Protein AF-A0A1A8H1F1-F1 (afdb_monomer_lite)

pLDDT: mean 85.17, std 14.72, range [27.94, 98.56]

Foldseek 3Di:
DLVVVLVCLLVDDPVRVVVVVVVLVVCCVPDDPVVLLSSLVSLLSNLQSHQDPVSVLVSLVVLVVQLQPQPDALVSVVSSLVSSLSNLLPPVRDDPVSLLVLLVVLLVLLVVLLPPDDLGQRCNLVSLVSNQSSVVSVLVVCVPPPPPVSLVCCVPVSVVLVSLLSSLLSQLVLQLVQCPPVARDQQRDSNVHDGNVSSLCSSLVSNLSSLVSSVAADDLVSLVSLCCSQPVDPRHDPSSNLSNLQSCLVCVVSHDLVSLVCCLVVPLLPDQLQPQDPSSLSSNVSSQQVNCVVVVQWDDDPPDIAGPHLPRPCLVVLVCNLQNYPDPVSNVVSVVVLCCHQQPRYDPVCVVVNLVSLVVSVVVVLVSVVVSCVVVDDDPSSVVVLVVSLVVCCVPPVVNSVPSDRPDPPDDD

Radius of gyration: 29.53 Å; chains: 1; bounding box: 73×40×100 Å

InterPro domains:
  IPR056850 UBP34/UBP24/USP9X/USP9Y-like, ARM repeat region [PF25010] (1-292)

Structure (mmCIF, N/CA/C/O backbone):
data_AF-A0A1A8H1F1-F1
#
_entry.id   AF-A0A1A8H1F1-F1
#
loop_
_atom_site.group_PDB
_atom_site.id
_atom_site.type_symbol
_atom_site.label_atom_id
_atom_site.label_alt_id
_atom_site.label_comp_id
_atom_site.label_asym_id
_atom_site.label_entity_id
_atom_site.label_seq_id
_atom_site.pdbx_PDB_ins_code
_atom_site.Cartn_x
_atom_site.Cartn_y
_atom_site.Cartn_z
_atom_site.occupancy
_atom_site.B_iso_or_equiv
_atom_site.auth_seq_id
_atom_site.auth_comp_id
_atom_site.auth_asym_id
_atom_site.auth_atom_id
_atom_site.pdbx_PDB_model_num
ATOM 1 N N . ILE A 1 1 ? -16.814 17.451 34.913 1.00 81.38 1 ILE A N 1
ATOM 2 C CA . ILE A 1 1 ? -17.827 16.407 35.213 1.00 81.38 1 ILE A CA 1
ATOM 3 C C . ILE A 1 1 ? -17.400 15.046 34.662 1.00 81.38 1 ILE A C 1
ATOM 5 O O . ILE A 1 1 ? -17.076 14.207 35.483 1.00 81.38 1 ILE A O 1
ATOM 9 N N . HIS A 1 2 ? -17.286 14.825 33.342 1.00 82.81 2 HIS A N 1
ATOM 10 C CA . HIS A 1 2 ? -16.907 13.504 32.787 1.00 82.81 2 HIS A CA 1
ATOM 11 C C . HIS A 1 2 ? -15.622 12.904 33.392 1.00 82.81 2 HIS A C 1
ATOM 13 O O . HIS A 1 2 ? -15.633 11.759 33.815 1.00 82.81 2 HIS A O 1
ATOM 19 N N . THR A 1 3 ? -14.556 13.691 33.565 1.00 80.94 3 THR A N 1
ATOM 20 C CA . THR A 1 3 ? -13.332 13.259 34.275 1.00 80.94 3 THR A CA 1
ATOM 21 C C . THR A 1 3 ? -13.592 12.741 35.693 1.00 80.94 3 THR A C 1
ATOM 23 O O . THR A 1 3 ? -13.008 11.746 36.103 1.00 80.94 3 THR A O 1
ATOM 26 N N . ILE A 1 4 ? -14.476 13.409 36.437 1.00 85.50 4 ILE A N 1
ATOM 27 C CA . ILE A 1 4 ? -14.821 13.035 37.815 1.00 85.50 4 ILE A CA 1
ATOM 28 C C . ILE A 1 4 ? -15.644 11.743 37.805 1.00 85.50 4 ILE A C 1
ATOM 30 O O . ILE A 1 4 ? -15.393 10.855 38.610 1.00 85.50 4 ILE A O 1
ATOM 34 N N . VAL A 1 5 ? -16.583 11.618 36.860 1.00 86.12 5 VAL A N 1
ATOM 35 C CA . VAL A 1 5 ? -17.398 10.406 36.685 1.00 86.12 5 VAL A CA 1
ATOM 36 C C . VAL A 1 5 ? -16.523 9.207 36.318 1.00 86.12 5 VAL A C 1
ATOM 38 O O . VAL A 1 5 ? -16.706 8.149 36.905 1.00 86.12 5 VAL A O 1
ATOM 41 N N . ALA A 1 6 ? -15.548 9.368 35.418 1.00 83.56 6 ALA A N 1
ATOM 42 C CA . ALA A 1 6 ? -14.615 8.299 35.057 1.00 83.56 6 ALA A CA 1
ATOM 43 C C . ALA A 1 6 ? -13.818 7.803 36.273 1.00 83.56 6 ALA A C 1
ATOM 45 O O . ALA A 1 6 ? -13.813 6.609 36.560 1.00 83.56 6 ALA A O 1
ATOM 46 N N . ALA A 1 7 ? -13.242 8.735 37.042 1.00 83.62 7 ALA A N 1
ATOM 47 C CA . ALA A 1 7 ? -12.481 8.406 38.244 1.00 83.62 7 ALA A CA 1
ATOM 48 C C . ALA A 1 7 ? -13.352 7.733 39.323 1.00 83.62 7 ALA A C 1
ATOM 50 O O . ALA A 1 7 ? -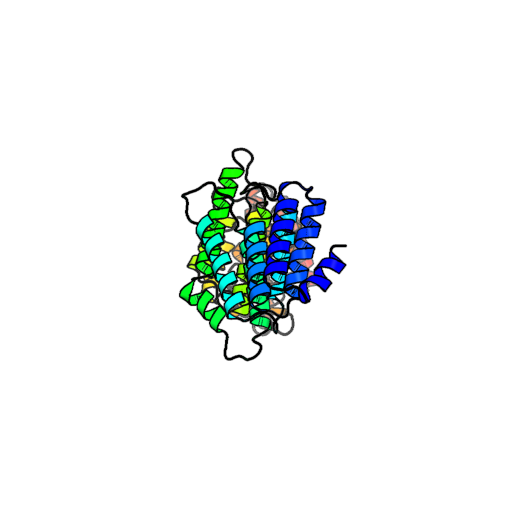12.901 6.820 40.016 1.00 83.62 7 ALA A O 1
ATOM 51 N N . ALA A 1 8 ? -14.613 8.157 39.458 1.00 85.25 8 ALA A N 1
ATOM 52 C CA . ALA A 1 8 ? -15.571 7.548 40.377 1.00 85.25 8 ALA A CA 1
ATOM 53 C C . ALA A 1 8 ? -16.020 6.150 39.919 1.00 85.25 8 ALA A C 1
ATOM 55 O O . ALA A 1 8 ? -16.187 5.265 40.758 1.00 85.25 8 ALA A O 1
ATOM 56 N N . ALA A 1 9 ? -16.160 5.926 38.607 1.00 85.44 9 ALA A N 1
ATOM 57 C CA . ALA A 1 9 ? -16.627 4.663 38.035 1.00 85.44 9 ALA A CA 1
ATOM 58 C C . ALA A 1 9 ? -15.732 3.469 38.402 1.00 85.44 9 ALA A C 1
ATOM 60 O O . ALA A 1 9 ? -16.225 2.351 38.523 1.00 85.44 9 ALA A O 1
ATOM 61 N N . VAL A 1 10 ? -14.444 3.700 38.683 1.00 80.88 10 VAL A N 1
ATOM 62 C CA . VAL A 1 10 ? -13.505 2.674 39.179 1.00 80.88 10 VAL A CA 1
ATOM 63 C C . VAL A 1 10 ? -13.943 2.079 40.528 1.00 80.88 10 VAL A C 1
ATOM 65 O O . VAL A 1 10 ? -13.542 0.972 40.883 1.00 80.88 10 VAL A O 1
ATOM 68 N N . LYS A 1 11 ? -14.754 2.809 41.302 1.00 83.94 11 LYS A N 1
ATOM 69 C CA . LYS A 1 11 ? -15.274 2.395 42.615 1.00 83.94 11 LYS A CA 1
ATOM 70 C C . LYS A 1 11 ? -16.723 1.911 42.570 1.00 83.94 11 LYS A C 1
ATOM 72 O O . LYS A 1 11 ? -17.248 1.530 43.613 1.00 83.94 11 LYS A O 1
ATOM 77 N N . PHE A 1 12 ? -17.374 1.953 41.411 1.00 85.06 12 PHE A N 1
ATOM 78 C CA . PHE A 1 12 ? -18.776 1.566 41.289 1.00 85.06 12 PHE A CA 1
ATOM 79 C C . PHE A 1 12 ? -18.949 0.052 41.402 1.00 85.06 12 PHE A C 1
ATOM 81 O O . PHE A 1 12 ? -18.107 -0.725 40.949 1.00 85.06 12 PHE A O 1
ATOM 88 N N . SER A 1 13 ? -20.073 -0.368 41.987 1.00 84.62 13 SER A N 1
ATOM 89 C CA . SER A 1 13 ? -20.518 -1.755 41.876 1.00 84.62 13 SER A CA 1
ATOM 90 C C . SER A 1 13 ? -20.879 -2.083 40.424 1.00 84.62 13 SER A C 1
ATOM 92 O O . SER A 1 13 ? -21.104 -1.195 39.596 1.00 84.62 13 SER A O 1
ATOM 94 N N . PHE A 1 14 ? -20.977 -3.372 40.106 1.00 80.38 14 PHE A N 1
ATOM 95 C CA . PHE A 1 14 ? -21.386 -3.824 38.777 1.00 80.38 14 PHE A CA 1
ATOM 96 C C . PHE A 1 14 ? -22.742 -3.241 38.340 1.00 80.38 14 PHE A C 1
ATOM 98 O O . PHE A 1 14 ? -22.886 -2.813 37.193 1.00 80.38 14 PHE A O 1
ATOM 105 N N . ASP A 1 15 ? -23.711 -3.161 39.256 1.00 84.94 15 ASP A N 1
ATOM 106 C CA . ASP A 1 15 ? -25.041 -2.609 38.976 1.00 84.94 15 ASP A CA 1
ATOM 107 C C . ASP A 1 15 ? -24.986 -1.101 38.720 1.00 84.94 15 ASP A C 1
ATOM 109 O O . ASP A 1 15 ? -25.605 -0.605 37.780 1.00 84.94 15 ASP A O 1
ATOM 113 N N . GLN A 1 16 ? -24.188 -0.367 39.501 1.00 88.31 16 GLN A N 1
ATOM 114 C CA . GLN A 1 16 ? -23.989 1.073 39.317 1.00 88.31 16 GLN A CA 1
ATOM 115 C C . GLN A 1 16 ? -23.314 1.386 37.980 1.00 88.31 16 GLN A C 1
ATOM 117 O O . GLN A 1 16 ? -23.708 2.323 37.288 1.00 88.31 16 GLN A O 1
ATOM 122 N N . LEU A 1 17 ? -22.316 0.589 37.600 1.00 84.88 17 LEU A N 1
ATOM 123 C CA . LEU A 1 17 ? -21.615 0.720 36.329 1.00 84.88 17 LEU A CA 1
ATOM 124 C C . LEU A 1 17 ? -22.536 0.382 35.147 1.00 84.88 17 LEU A C 1
ATOM 126 O O . LEU A 1 17 ? -22.569 1.106 34.156 1.00 84.88 17 LEU A O 1
ATOM 130 N N . THR A 1 18 ? -23.341 -0.673 35.274 1.00 83.56 18 THR A N 1
ATOM 131 C CA . THR A 1 18 ? -24.350 -1.038 34.269 1.00 83.56 18 THR A CA 1
ATOM 132 C C . THR A 1 18 ? -25.390 0.072 34.113 1.00 83.56 18 THR A C 1
ATOM 134 O O . THR A 1 18 ? -25.684 0.492 32.995 1.00 83.56 18 THR A O 1
ATOM 137 N N . HIS A 1 19 ? -25.884 0.626 35.222 1.00 88.44 19 HIS A N 1
ATOM 138 C CA . HIS A 1 19 ? -26.802 1.761 35.200 1.00 88.44 19 HIS A CA 1
ATOM 139 C C . HIS A 1 19 ? -26.162 3.016 34.577 1.00 88.44 19 HIS A C 1
ATOM 141 O O . HIS A 1 19 ? -26.815 3.716 33.805 1.00 88.44 19 HIS A O 1
ATOM 147 N N . LEU A 1 20 ? -24.877 3.284 34.841 1.00 88.81 20 LEU A N 1
ATOM 148 C CA . LEU A 1 20 ? -24.142 4.376 34.196 1.00 88.81 20 LEU A CA 1
ATOM 149 C C . LEU A 1 20 ? -24.108 4.212 32.669 1.00 88.81 20 LEU A C 1
ATOM 151 O O . LEU A 1 20 ? -24.357 5.188 31.964 1.00 88.81 20 LEU A O 1
ATOM 155 N N . PHE A 1 21 ? -23.856 3.007 32.149 1.00 85.81 21 PHE A N 1
ATOM 156 C CA . PHE A 1 21 ? -23.891 2.768 30.701 1.00 85.81 21 PHE A CA 1
ATOM 157 C C . PHE A 1 21 ? -25.281 2.984 30.102 1.00 85.81 21 PHE A C 1
ATOM 159 O O . PHE A 1 21 ? -25.381 3.602 29.046 1.00 85.81 21 PHE A O 1
ATOM 166 N N . VAL A 1 22 ? -26.352 2.589 30.799 1.00 87.25 22 VAL A N 1
ATOM 167 C CA . VAL A 1 22 ? -27.731 2.889 30.371 1.00 87.25 22 VAL A CA 1
ATOM 168 C C . VAL A 1 22 ? -27.970 4.401 30.288 1.00 87.25 22 VAL A C 1
ATOM 170 O O . VAL A 1 22 ? -28.591 4.882 29.341 1.00 87.25 22 VAL A O 1
ATOM 173 N N . LEU A 1 23 ? -27.465 5.179 31.251 1.00 89.62 23 LEU A N 1
ATOM 174 C CA . LEU A 1 23 ? -27.570 6.642 31.215 1.00 89.62 23 LEU A CA 1
ATOM 175 C C . LEU A 1 23 ? -26.757 7.255 30.068 1.00 89.62 23 LEU A C 1
ATOM 177 O O . LEU A 1 23 ? -27.239 8.174 29.406 1.00 89.62 23 LEU A O 1
ATOM 181 N N . ILE A 1 24 ? -25.549 6.742 29.813 1.00 88.94 24 ILE A N 1
ATOM 182 C CA . ILE A 1 24 ? -24.721 7.170 28.678 1.00 88.94 24 ILE A CA 1
ATOM 183 C C . ILE A 1 24 ? -25.442 6.878 27.359 1.00 88.94 24 ILE A C 1
ATOM 185 O O . ILE A 1 24 ? -25.489 7.755 26.503 1.00 88.94 24 ILE A O 1
ATOM 189 N N . GLN A 1 25 ? -26.055 5.701 27.214 1.00 85.44 25 GLN A N 1
ATOM 190 C CA . GLN A 1 25 ? -26.812 5.321 26.021 1.00 85.44 25 GLN A CA 1
ATOM 191 C C . GLN A 1 25 ? -28.041 6.217 25.806 1.00 85.44 25 GLN A C 1
ATOM 193 O O . GLN A 1 25 ? -28.252 6.713 24.705 1.00 85.44 25 GLN A O 1
ATOM 198 N N . LYS A 1 26 ? -28.802 6.526 26.864 1.00 87.44 26 LYS A N 1
ATOM 199 C CA . LYS A 1 26 ? -29.914 7.490 26.773 1.00 87.44 26 LYS A CA 1
ATOM 200 C C . LYS A 1 26 ? -29.440 8.881 26.349 1.00 87.44 26 LYS A C 1
ATOM 202 O O . LYS A 1 26 ? -30.081 9.534 25.532 1.00 87.44 26 LYS A O 1
ATOM 207 N N . SER A 1 27 ? -28.313 9.339 26.895 1.00 87.75 27 SER A N 1
ATOM 208 C CA . SER A 1 27 ? -27.711 10.618 26.509 1.00 87.75 27 SER A CA 1
ATOM 209 C C . SER A 1 27 ? -27.220 10.589 25.058 1.00 87.75 27 SER A C 1
ATOM 211 O O . SER A 1 27 ? -27.398 11.560 24.331 1.00 87.75 27 SER A O 1
ATOM 213 N N . TRP A 1 28 ? -26.669 9.464 24.603 1.00 88.12 28 TRP A N 1
ATOM 214 C CA . TRP A 1 28 ? -26.177 9.278 23.239 1.00 88.12 28 TRP A CA 1
ATOM 215 C C . TRP A 1 28 ? -27.251 9.502 22.167 1.00 88.12 28 TRP A C 1
ATOM 217 O O . TRP A 1 28 ? -26.969 10.105 21.129 1.00 88.12 28 TRP A O 1
ATOM 227 N N . GLU A 1 29 ? -28.477 9.043 22.415 1.00 85.38 29 GLU A N 1
ATOM 228 C CA . GLU A 1 29 ? -29.584 9.130 21.454 1.00 85.38 29 GLU A CA 1
ATOM 229 C C . GLU A 1 29 ? -30.059 10.571 21.220 1.00 85.38 29 GLU A C 1
ATOM 231 O O . GLU A 1 29 ? -30.386 10.932 20.091 1.00 85.38 29 GLU A O 1
ATOM 236 N N . VAL A 1 30 ? -30.045 11.410 22.259 1.00 86.56 30 VAL A N 1
ATOM 237 C CA . VAL A 1 30 ? -30.671 12.746 22.231 1.00 86.56 30 VAL A CA 1
ATOM 238 C C . VAL A 1 30 ? -29.662 13.871 21.977 1.00 86.56 30 VAL A C 1
ATOM 240 O O . VAL A 1 30 ? -30.013 14.919 21.438 1.00 86.56 30 VAL A O 1
ATOM 243 N N . GLU A 1 31 ? -28.405 13.679 22.368 1.00 89.62 31 GLU A N 1
ATOM 244 C CA . GLU A 1 31 ? -27.427 14.764 22.447 1.00 89.62 31 GLU A CA 1
ATOM 245 C C . GLU A 1 31 ? -26.687 15.073 21.134 1.00 89.62 31 GLU A C 1
ATOM 247 O O . GLU A 1 31 ? -26.640 14.284 20.192 1.00 89.62 31 GLU A O 1
ATOM 252 N N . SER A 1 32 ? -26.046 16.246 21.097 1.00 90.75 32 SER A N 1
ATOM 253 C CA . SER A 1 32 ? -25.210 16.690 19.970 1.00 90.75 32 SER A CA 1
ATOM 254 C C . SER A 1 32 ? -23.913 15.882 19.811 1.00 90.75 32 SER A C 1
ATOM 256 O O . SER A 1 32 ? -23.370 15.343 20.779 1.00 90.75 32 SER A O 1
ATOM 258 N N . ASP A 1 33 ? -23.323 15.900 18.612 1.00 89.62 33 ASP A N 1
ATOM 259 C CA . ASP A 1 33 ? -22.059 15.201 18.322 1.00 89.62 33 ASP A CA 1
ATOM 260 C C . ASP A 1 33 ? -20.897 15.641 19.223 1.00 89.62 33 ASP A C 1
ATOM 262 O O . ASP A 1 33 ? -20.060 14.830 19.618 1.00 89.62 33 ASP A O 1
ATOM 266 N N . ARG A 1 34 ? -20.880 16.910 19.647 1.00 90.06 34 ARG A N 1
ATOM 267 C CA . ARG A 1 34 ? -19.887 17.422 20.604 1.00 90.06 34 ARG A CA 1
ATOM 268 C C . ARG A 1 34 ? -19.995 16.742 21.970 1.00 90.06 34 ARG A C 1
ATOM 270 O O . ARG A 1 34 ? -18.988 16.554 22.654 1.00 90.06 34 ARG A O 1
ATOM 277 N N . VAL A 1 35 ? -21.211 16.416 22.402 1.00 90.69 35 VAL A N 1
ATOM 278 C CA . VAL A 1 35 ? -21.446 15.684 23.651 1.00 90.69 35 VAL A CA 1
ATOM 279 C C . VAL A 1 35 ? -21.133 14.207 23.447 1.00 90.69 35 VAL A C 1
ATOM 281 O O . VAL A 1 35 ? -20.406 13.647 24.263 1.00 90.69 35 VAL A O 1
ATOM 284 N N . ARG A 1 36 ? -21.553 13.605 22.325 1.00 93.19 36 ARG A N 1
ATOM 285 C CA . ARG A 1 36 ? -21.187 12.227 21.952 1.00 93.19 36 ARG A CA 1
ATOM 286 C C . ARG A 1 36 ? -19.675 12.005 21.964 1.00 93.19 36 ARG A C 1
ATOM 288 O O . ARG A 1 36 ? -19.213 11.039 22.561 1.00 93.19 36 ARG A O 1
ATOM 295 N N . GLN A 1 37 ? -18.884 12.941 21.439 1.00 92.44 37 GLN A N 1
ATOM 296 C CA . GLN A 1 37 ? -17.419 12.873 21.510 1.00 92.44 37 GLN A CA 1
ATOM 297 C C . GLN A 1 37 ? -16.904 12.798 22.959 1.00 92.44 37 GLN A C 1
ATOM 299 O O . GLN A 1 37 ? -16.034 11.988 23.284 1.00 92.44 37 GLN A O 1
ATOM 304 N N . LYS A 1 38 ? -17.462 13.612 23.865 1.00 92.31 38 LYS A N 1
ATOM 305 C CA . LYS A 1 38 ? -17.106 13.579 25.294 1.00 92.31 38 LYS A CA 1
ATOM 306 C C . LYS A 1 38 ? -17.554 12.287 25.974 1.00 92.31 38 LYS A C 1
ATOM 308 O O . LYS A 1 38 ? -16.856 11.816 26.871 1.00 92.31 38 LYS A O 1
ATOM 313 N N . LEU A 1 39 ? -18.692 11.722 25.564 1.00 92.94 39 LEU A N 1
ATOM 314 C CA . LEU A 1 39 ? -19.170 10.428 26.048 1.00 92.94 39 LEU A CA 1
ATOM 315 C C . LEU A 1 39 ? -18.236 9.295 25.613 1.00 92.94 39 LEU A C 1
ATOM 317 O O . LEU A 1 39 ? -17.888 8.474 26.454 1.00 92.94 39 LEU A O 1
ATOM 321 N N . LEU A 1 40 ? -17.750 9.290 24.366 1.00 94.25 40 LEU A N 1
ATOM 322 C CA . LEU A 1 40 ? -16.743 8.320 23.912 1.00 94.25 40 LEU A CA 1
ATOM 323 C C . LEU A 1 40 ? -15.468 8.402 24.752 1.00 94.25 40 LEU A C 1
ATOM 325 O O . LEU A 1 40 ? -14.985 7.381 25.232 1.00 94.25 40 LEU A O 1
ATOM 329 N N . SER A 1 41 ? -14.971 9.615 25.011 1.00 93.50 41 SER A N 1
ATOM 330 C CA . SER A 1 41 ? -13.781 9.791 25.849 1.00 93.50 41 SER A CA 1
ATOM 331 C C . SER A 1 41 ? -14.012 9.372 27.307 1.00 93.50 41 SER A C 1
ATOM 333 O O . SER A 1 41 ? -13.134 8.782 27.938 1.00 93.50 41 SER A O 1
ATOM 335 N N . LEU A 1 42 ? -15.216 9.604 27.844 1.00 92.56 42 LEU A N 1
ATOM 336 C CA . LEU A 1 42 ? -15.624 9.083 29.150 1.00 92.56 42 LEU A CA 1
ATOM 337 C C . LEU A 1 42 ? -15.605 7.548 29.165 1.00 92.56 42 LEU A C 1
ATOM 339 O O . LEU A 1 42 ? -14.987 6.970 30.056 1.00 92.56 42 LEU A O 1
ATOM 343 N N . ILE A 1 43 ? -16.242 6.900 28.186 1.00 92.31 43 ILE A N 1
ATOM 344 C CA . ILE A 1 43 ? -16.284 5.437 28.057 1.00 92.31 43 ILE A CA 1
ATOM 345 C C . ILE A 1 43 ? -14.855 4.876 27.962 1.00 92.31 43 ILE A C 1
ATOM 347 O O . ILE A 1 43 ? -14.489 3.994 28.740 1.00 92.31 43 ILE A O 1
ATOM 351 N N . GLY A 1 44 ? -14.023 5.436 27.080 1.00 92.25 44 GLY A N 1
ATOM 352 C CA . GLY A 1 44 ? -12.625 5.042 26.901 1.00 92.25 44 GLY A CA 1
ATOM 353 C C . GLY A 1 44 ? -11.799 5.152 28.179 1.00 92.25 44 GLY A C 1
ATOM 354 O O . GLY A 1 44 ? -11.058 4.238 28.549 1.00 92.25 44 GLY A O 1
ATOM 355 N N . ARG A 1 45 ? -11.976 6.252 28.913 1.00 91.56 45 ARG A N 1
ATOM 356 C CA . ARG A 1 45 ? -11.307 6.474 30.194 1.00 91.56 45 ARG A CA 1
ATOM 357 C C . ARG A 1 45 ? -11.763 5.495 31.275 1.00 91.56 45 ARG A C 1
ATOM 359 O O . ARG A 1 45 ? -10.908 4.993 31.998 1.00 91.56 45 ARG A O 1
ATOM 366 N N . ILE A 1 46 ? -13.060 5.183 31.355 1.00 90.56 46 ILE A N 1
ATOM 367 C CA . ILE A 1 46 ? -13.573 4.136 32.256 1.00 90.56 46 ILE A CA 1
ATOM 368 C C . ILE A 1 46 ? -12.887 2.804 31.940 1.00 90.56 46 ILE A C 1
ATOM 370 O O . ILE A 1 46 ? -12.424 2.138 32.858 1.00 90.56 46 ILE A O 1
ATOM 374 N N . GLY A 1 47 ? -12.761 2.439 30.660 1.00 89.06 47 GLY A N 1
ATOM 375 C CA . GLY A 1 47 ? -12.098 1.197 30.252 1.00 89.06 47 GLY A CA 1
ATOM 376 C C . GLY A 1 47 ? -10.614 1.128 30.615 1.00 89.06 47 GLY A C 1
ATOM 377 O O . GLY A 1 47 ? -10.155 0.071 31.038 1.00 89.06 47 GLY A O 1
ATOM 378 N N . ARG A 1 48 ? -9.878 2.243 30.491 1.00 89.56 48 ARG A N 1
ATOM 379 C CA . ARG A 1 48 ? -8.450 2.328 30.860 1.00 89.56 48 ARG A CA 1
ATOM 380 C C . ARG A 1 48 ? -8.216 2.320 32.369 1.00 89.56 48 ARG A C 1
ATOM 382 O O . ARG A 1 48 ? -7.248 1.738 32.838 1.00 89.56 48 ARG A O 1
ATOM 389 N N . GLU A 1 49 ? -9.067 3.002 33.132 1.00 86.88 49 GLU A N 1
ATOM 390 C CA . GLU A 1 49 ? -8.924 3.093 34.591 1.00 86.88 49 GLU A CA 1
ATOM 391 C C . GLU A 1 49 ? -9.549 1.885 35.318 1.00 86.88 49 GLU A C 1
ATOM 393 O O . GLU A 1 49 ? -9.272 1.652 36.500 1.00 86.88 49 GLU A O 1
ATOM 398 N N . ALA A 1 50 ? -10.374 1.092 34.625 1.00 81.25 50 ALA A N 1
ATOM 399 C CA . ALA A 1 50 ? -10.963 -0.124 35.161 1.00 81.25 50 ALA A CA 1
ATOM 400 C C . ALA A 1 50 ? -9.889 -1.173 35.479 1.00 81.25 50 ALA A C 1
ATOM 402 O O . ALA A 1 50 ? -9.116 -1.596 34.628 1.00 81.25 50 ALA A O 1
ATOM 403 N N . ARG A 1 51 ? -9.904 -1.666 36.722 1.00 75.25 51 ARG A N 1
ATOM 404 C CA . ARG A 1 51 ? -9.077 -2.802 37.174 1.00 75.25 51 ARG A CA 1
ATOM 405 C C . ARG A 1 51 ? -9.827 -4.139 37.110 1.00 75.25 51 ARG A C 1
ATOM 407 O O . ARG A 1 51 ? -9.486 -5.071 37.830 1.00 75.25 51 ARG A O 1
ATOM 414 N N . SER A 1 52 ? -10.897 -4.206 36.317 1.00 82.06 52 SER A N 1
ATOM 415 C CA . SER A 1 52 ? -11.786 -5.367 36.211 1.00 82.06 52 SER A CA 1
ATOM 416 C C . SER A 1 52 ? -11.927 -5.788 34.757 1.00 82.06 52 SER A C 1
ATOM 418 O O . SER A 1 52 ? -12.425 -5.019 33.937 1.00 82.06 52 SER A O 1
ATOM 420 N N . GLU A 1 53 ? -11.557 -7.036 34.469 1.00 83.94 53 GLU A N 1
ATOM 421 C CA . GLU A 1 53 ? -11.658 -7.642 33.137 1.00 83.94 53 GLU A CA 1
ATOM 422 C C . GLU A 1 53 ? -13.084 -7.566 32.572 1.00 83.94 53 GLU A C 1
ATOM 424 O O . GLU A 1 53 ? -13.266 -7.241 31.402 1.00 83.94 53 GLU A O 1
ATOM 429 N N . THR A 1 54 ? -14.103 -7.775 33.411 1.00 83.94 54 THR A N 1
ATOM 430 C CA . THR A 1 54 ? -15.514 -7.692 33.010 1.00 83.94 54 THR A CA 1
ATOM 431 C C . THR A 1 54 ? -15.898 -6.286 32.550 1.00 83.94 54 THR A C 1
ATOM 433 O O . THR A 1 54 ? -16.574 -6.128 31.536 1.00 83.94 54 THR A O 1
ATOM 436 N N . THR A 1 55 ? -15.469 -5.252 33.279 1.00 84.19 55 THR A N 1
ATOM 437 C CA . THR A 1 55 ? -15.747 -3.854 32.918 1.00 84.19 55 THR A CA 1
ATOM 438 C C . THR A 1 55 ? -15.003 -3.459 31.651 1.00 84.19 55 THR A C 1
ATOM 440 O O . THR A 1 55 ? -15.607 -2.892 30.745 1.00 84.19 55 THR A O 1
ATOM 443 N N . THR A 1 56 ? -13.713 -3.788 31.562 1.00 88.44 56 THR A N 1
ATOM 444 C CA . THR A 1 56 ? -12.895 -3.506 30.379 1.00 88.44 56 THR A CA 1
ATOM 445 C C . THR A 1 56 ? -13.463 -4.201 29.140 1.00 88.44 56 THR A C 1
ATOM 447 O O . THR A 1 56 ? -13.594 -3.563 28.099 1.00 88.44 56 THR A O 1
ATOM 450 N N . GLY A 1 57 ? -13.883 -5.466 29.259 1.00 88.75 57 GLY A N 1
ATOM 451 C CA . GLY A 1 57 ? -14.539 -6.215 28.184 1.00 88.75 57 GLY A CA 1
ATOM 452 C C . GLY A 1 57 ? -15.814 -5.534 27.683 1.00 88.75 57 GLY A C 1
ATOM 453 O O . GLY A 1 57 ? -15.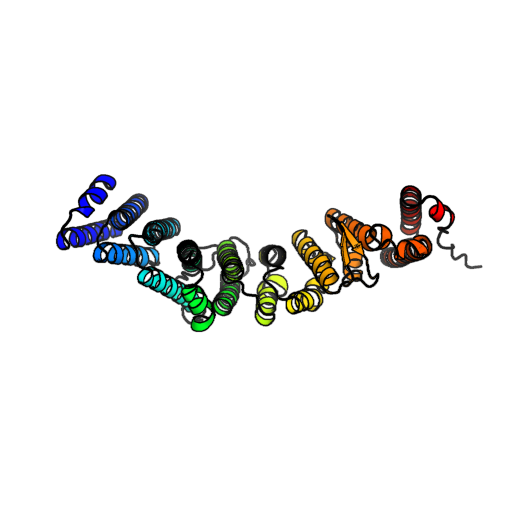921 -5.257 26.491 1.00 88.75 57 GLY A O 1
ATOM 454 N N . LYS A 1 58 ? -16.727 -5.169 28.595 1.00 86.75 58 LYS A N 1
ATOM 455 C CA . LYS A 1 58 ? -17.963 -4.444 28.250 1.00 86.75 58 LYS A CA 1
ATOM 456 C C . LYS A 1 58 ? -17.692 -3.093 27.589 1.00 86.75 58 LYS A C 1
ATOM 458 O O . LYS A 1 58 ? -18.361 -2.737 26.629 1.00 86.75 58 LYS A O 1
ATOM 463 N N . VAL A 1 59 ? -16.719 -2.330 28.092 1.00 90.94 59 VAL A N 1
ATOM 464 C CA . VAL A 1 59 ? -16.350 -1.032 27.505 1.00 90.94 59 VAL A CA 1
ATOM 465 C C . VAL A 1 59 ? -15.852 -1.200 26.072 1.00 90.94 59 VAL A C 1
ATOM 467 O O . VAL A 1 59 ? -16.247 -0.431 25.198 1.00 90.94 59 VAL A O 1
ATOM 470 N N . LEU A 1 60 ? -14.994 -2.195 25.833 1.00 93.56 60 LEU A N 1
ATOM 471 C CA . LEU A 1 60 ? -14.488 -2.489 24.495 1.00 93.56 60 LEU A CA 1
ATOM 472 C C . LEU A 1 60 ? -15.634 -2.866 23.544 1.00 93.56 60 LEU A C 1
ATOM 474 O O . LEU A 1 60 ? -15.678 -2.353 22.430 1.00 93.56 60 LEU A O 1
ATOM 478 N N . GLU A 1 61 ? -16.587 -3.687 23.996 1.00 92.31 61 GLU A N 1
ATOM 479 C CA . GLU A 1 61 ? -17.771 -4.049 23.204 1.00 92.31 61 GLU A CA 1
ATOM 480 C C . GLU A 1 61 ? -18.641 -2.833 22.883 1.00 92.31 61 GLU A C 1
ATOM 482 O O . GLU A 1 61 ? -18.978 -2.627 21.721 1.00 92.31 61 GLU A O 1
ATOM 487 N N . VAL A 1 62 ? -18.926 -1.976 23.868 1.00 90.75 62 VAL A N 1
ATOM 488 C CA . VAL A 1 62 ? -19.709 -0.749 23.655 1.00 90.75 62 VAL A CA 1
ATOM 489 C C . VAL A 1 62 ? -19.020 0.178 22.652 1.00 90.75 62 VAL A C 1
ATOM 491 O O . VAL A 1 62 ? -19.666 0.665 21.729 1.00 90.75 62 VAL A O 1
ATOM 494 N N . LEU A 1 63 ? -17.712 0.423 22.788 1.00 93.94 63 LEU A N 1
ATOM 495 C CA . LEU A 1 63 ? -16.973 1.259 21.830 1.00 93.94 63 LEU A CA 1
ATOM 496 C C . LEU A 1 63 ? -16.988 0.655 20.422 1.00 93.94 63 LEU A C 1
ATOM 498 O O . LEU A 1 63 ? -17.141 1.391 19.448 1.00 93.94 63 LEU A O 1
ATOM 502 N N . TRP A 1 64 ? -16.863 -0.671 20.321 1.00 94.81 64 TRP A N 1
ATOM 503 C CA . TRP A 1 64 ? -16.947 -1.390 19.057 1.00 94.81 64 TRP A CA 1
ATOM 504 C C . TRP A 1 64 ? -18.328 -1.235 18.412 1.00 94.81 64 TRP A C 1
ATOM 506 O O . TRP A 1 64 ? -18.416 -0.834 17.257 1.00 94.81 64 TRP A O 1
ATOM 516 N N . GLU A 1 65 ? -19.412 -1.492 19.144 1.00 91.56 65 GLU A N 1
ATOM 517 C CA . GLU A 1 65 ? -20.785 -1.363 18.639 1.00 91.56 65 GLU A CA 1
ATOM 518 C C . GLU A 1 65 ? -21.114 0.071 18.218 1.00 91.56 65 GLU A C 1
ATOM 520 O O . GLU A 1 65 ? -21.666 0.284 17.138 1.00 91.56 65 GLU A O 1
ATOM 525 N N . LEU A 1 66 ? -20.713 1.062 19.023 1.00 90.81 66 LEU A N 1
ATOM 526 C CA . LEU A 1 66 ? -20.901 2.474 18.693 1.00 90.81 66 LEU A CA 1
ATOM 527 C C . LEU A 1 66 ? -20.167 2.850 17.402 1.00 90.81 66 LEU A C 1
ATOM 529 O O . LEU A 1 66 ? -20.750 3.520 16.550 1.00 90.81 66 LEU A O 1
ATOM 533 N N . ALA A 1 67 ? -18.925 2.389 17.222 1.00 91.44 67 ALA A N 1
ATOM 534 C CA . ALA A 1 67 ? -18.153 2.641 16.005 1.00 91.44 67 ALA A CA 1
ATOM 535 C C . ALA A 1 67 ? -18.821 2.066 14.742 1.00 91.44 67 ALA A C 1
ATOM 537 O O . ALA A 1 67 ? -18.607 2.608 13.662 1.00 91.44 67 ALA A O 1
ATOM 538 N N . HIS A 1 68 ? -19.656 1.030 14.881 1.00 90.44 68 HIS A N 1
ATOM 539 C CA . HIS A 1 68 ? -20.361 0.358 13.783 1.00 90.44 68 HIS A CA 1
ATOM 540 C C . HIS A 1 68 ? -21.789 0.873 13.548 1.00 90.44 68 HIS A C 1
ATOM 542 O O . HIS A 1 68 ? -22.546 0.284 12.772 1.00 90.44 68 HIS A O 1
ATOM 548 N N . LEU A 1 69 ? -22.187 1.981 14.183 1.00 87.94 69 LEU A N 1
ATOM 549 C CA . LEU A 1 69 ? -23.491 2.595 13.936 1.00 87.94 69 LEU A CA 1
ATOM 550 C C . LEU A 1 69 ? -23.529 3.268 12.545 1.00 87.94 69 LEU A C 1
ATOM 552 O O . LEU A 1 69 ? -22.792 4.236 12.313 1.00 87.94 69 LEU A O 1
ATOM 556 N N . PRO A 1 70 ? -24.425 2.852 11.621 1.00 83.19 70 PRO A N 1
ATOM 557 C CA . PRO A 1 70 ? -24.475 3.375 10.248 1.00 83.19 70 PRO A CA 1
ATOM 558 C C . PRO A 1 70 ? -24.772 4.873 10.132 1.00 83.19 70 PRO A C 1
ATOM 560 O O . PRO A 1 70 ? -24.478 5.473 9.101 1.00 83.19 70 PRO A O 1
ATOM 563 N N . THR A 1 71 ? -25.305 5.493 11.180 1.00 82.81 71 THR A N 1
ATOM 564 C CA . THR A 1 71 ? -25.608 6.930 11.240 1.00 82.81 71 THR A CA 1
ATOM 565 C C . THR A 1 71 ? -24.496 7.761 11.879 1.00 82.81 71 THR A C 1
ATOM 567 O O . THR A 1 71 ? -24.565 8.987 11.852 1.00 82.81 71 THR A O 1
ATOM 570 N N . LEU A 1 72 ? -23.474 7.125 12.464 1.00 86.25 72 LEU A N 1
ATOM 571 C CA . LEU A 1 72 ? -22.435 7.829 13.208 1.00 86.25 72 LEU A CA 1
ATOM 572 C C . LEU A 1 72 ? -21.458 8.561 12.267 1.00 86.25 72 LEU A C 1
ATOM 574 O O . LEU A 1 72 ? -20.858 7.897 11.422 1.00 86.25 72 LEU A O 1
ATOM 578 N N . PRO A 1 73 ? -21.225 9.878 12.426 1.00 89.25 73 PRO A N 1
ATOM 579 C CA . PRO A 1 73 ? -20.245 10.620 11.634 1.00 89.25 73 PRO A 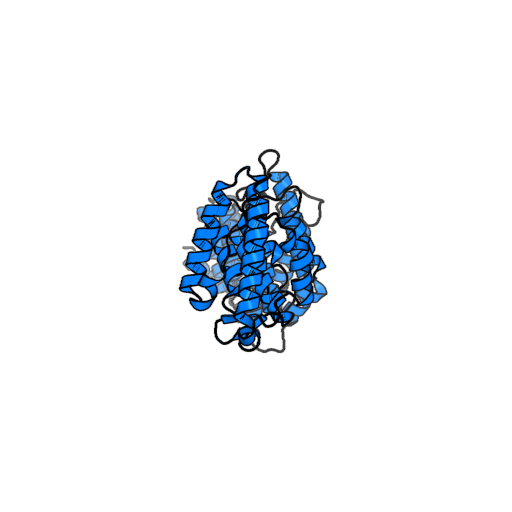CA 1
ATOM 580 C C . PRO A 1 73 ? -18.825 10.047 11.728 1.00 89.25 73 PRO A C 1
ATOM 582 O O . PRO A 1 73 ? -18.410 9.552 12.778 1.00 89.25 73 PRO A O 1
ATOM 585 N N . THR A 1 74 ? -18.044 10.193 10.654 1.00 90.62 74 THR A N 1
ATOM 586 C CA . THR A 1 74 ? -16.671 9.663 10.533 1.00 90.62 74 THR A CA 1
ATOM 587 C C . THR A 1 74 ? -15.752 10.085 11.686 1.00 90.62 74 THR A C 1
ATOM 589 O O . THR A 1 74 ? -14.987 9.266 12.195 1.00 90.62 74 THR A O 1
ATOM 592 N N . SER A 1 75 ? -15.861 11.330 12.163 1.00 92.00 75 SER A N 1
ATOM 593 C CA . SER A 1 75 ? -15.064 11.837 13.292 1.00 92.00 75 SER A CA 1
ATOM 594 C C . SER A 1 75 ? -15.356 11.110 14.608 1.00 92.00 75 SER A C 1
ATOM 596 O O . SER A 1 75 ? -14.443 10.852 15.391 1.00 92.00 75 SER A O 1
ATOM 598 N N . LEU A 1 76 ? -16.616 10.739 14.850 1.00 93.00 76 LEU A N 1
ATOM 599 C CA . LEU A 1 76 ? -17.013 10.001 16.047 1.00 93.00 76 LEU A CA 1
ATOM 600 C C . LEU A 1 76 ? -16.644 8.517 15.952 1.00 93.00 76 LEU A C 1
ATOM 602 O O . LEU A 1 76 ? -16.268 7.937 16.967 1.00 93.00 76 LEU A O 1
ATOM 606 N N . VAL A 1 77 ? -16.676 7.918 14.755 1.00 93.19 77 VAL A N 1
ATOM 607 C CA . VAL A 1 77 ? -16.127 6.565 14.532 1.00 93.19 77 VAL A CA 1
ATOM 608 C C . VAL A 1 77 ? -14.641 6.537 14.867 1.00 93.19 77 VAL A C 1
ATOM 610 O O . VAL A 1 77 ? -14.197 5.680 15.628 1.00 93.19 77 VAL A O 1
ATOM 613 N N . GLN A 1 78 ? -13.878 7.503 14.346 1.00 92.62 78 GLN A N 1
ATOM 614 C CA . GLN A 1 78 ? -12.451 7.611 14.628 1.00 92.62 78 GLN A CA 1
ATOM 615 C C . GLN A 1 78 ? -12.194 7.770 16.131 1.00 92.62 78 GLN A C 1
ATOM 617 O O . GLN A 1 78 ? -11.400 7.018 16.686 1.00 92.62 78 GLN A O 1
ATOM 622 N N . GLN A 1 79 ? -12.919 8.666 16.809 1.00 94.75 79 GLN A N 1
ATOM 623 C CA . GLN A 1 79 ? -12.794 8.836 18.259 1.00 94.75 79 GLN A CA 1
ATOM 624 C C . GLN A 1 79 ? -13.106 7.539 19.026 1.00 94.75 79 GLN A C 1
ATOM 626 O O . GLN A 1 79 ? -12.401 7.204 19.976 1.00 94.75 79 GLN A O 1
ATOM 631 N N . ALA A 1 80 ? -14.155 6.805 18.641 1.00 94.94 80 ALA A N 1
ATOM 632 C CA . ALA A 1 80 ? -14.530 5.558 19.306 1.00 94.94 80 ALA A CA 1
ATOM 633 C C . ALA A 1 80 ? -13.419 4.505 19.177 1.00 94.94 80 ALA A C 1
ATOM 635 O O . ALA A 1 80 ? -13.060 3.858 20.163 1.00 94.94 80 ALA A O 1
ATOM 636 N N . LEU A 1 81 ? -12.835 4.381 17.983 1.00 95.06 81 LEU A N 1
ATOM 637 C CA . LEU A 1 81 ? -11.742 3.451 17.710 1.00 95.06 81 LEU A CA 1
ATOM 638 C C . LEU A 1 81 ? -10.415 3.875 18.352 1.00 95.06 81 LEU A C 1
ATOM 640 O O . LEU A 1 81 ? -9.675 3.018 18.829 1.00 95.06 81 LEU A O 1
ATOM 644 N N . GLU A 1 82 ? -10.132 5.173 18.456 1.00 95.31 82 GLU A N 1
ATOM 645 C CA . GLU A 1 82 ? -8.980 5.694 19.203 1.00 95.31 82 GLU A CA 1
ATOM 646 C C . GLU A 1 82 ? -9.077 5.356 20.696 1.00 95.31 82 GLU A C 1
ATOM 648 O O . GLU A 1 82 ? -8.120 4.856 21.291 1.00 95.31 82 GLU A O 1
ATOM 653 N N . GLU A 1 83 ? -10.248 5.558 21.305 1.00 95.56 83 GLU A N 1
ATOM 654 C CA . GLU A 1 83 ? -10.483 5.183 22.701 1.00 95.56 83 GLU A CA 1
ATOM 655 C C . GLU A 1 83 ? -10.400 3.660 22.897 1.00 95.56 83 GLU A C 1
ATOM 657 O O . GLU A 1 83 ? -9.808 3.193 23.875 1.00 95.56 83 GLU A O 1
ATOM 662 N N . HIS A 1 84 ? -10.912 2.885 21.935 1.00 95.50 84 HIS A N 1
ATOM 663 C CA . HIS A 1 84 ? -10.823 1.425 21.913 1.00 95.50 84 HIS A CA 1
ATOM 664 C C . HIS A 1 84 ? -9.362 0.941 21.824 1.00 95.50 84 HIS A C 1
ATOM 666 O O . HIS A 1 84 ? -8.935 0.102 22.621 1.00 95.50 84 HIS A O 1
ATOM 672 N N . LEU A 1 85 ? -8.553 1.516 20.923 1.00 94.19 85 LEU A N 1
ATOM 673 C CA . LEU A 1 85 ? -7.109 1.255 20.829 1.00 94.19 85 LEU A CA 1
ATOM 674 C C . LEU A 1 85 ? -6.368 1.642 22.105 1.00 94.19 85 LEU A C 1
ATOM 676 O O . LEU A 1 85 ? -5.471 0.912 22.529 1.00 94.19 85 LEU A O 1
ATOM 680 N N . GLY A 1 86 ? -6.741 2.763 22.723 1.00 92.94 86 GLY A N 1
ATOM 681 C CA . GLY A 1 86 ? -6.144 3.223 23.972 1.00 92.94 86 GLY A CA 1
ATOM 682 C C . GLY A 1 86 ? -6.301 2.212 25.109 1.00 92.94 86 GLY A C 1
ATOM 683 O O . GLY A 1 86 ? -5.404 2.091 25.937 1.00 92.94 86 GLY A O 1
ATOM 684 N N . ILE A 1 87 ? -7.405 1.461 25.133 1.00 92.50 87 ILE A N 1
ATOM 685 C CA . ILE A 1 87 ? -7.616 0.364 26.087 1.00 92.50 87 ILE A CA 1
ATOM 686 C C . ILE A 1 87 ? -6.825 -0.880 25.661 1.00 92.50 87 ILE A C 1
ATOM 688 O O . ILE A 1 87 ? -6.066 -1.425 26.457 1.00 92.50 87 ILE A O 1
ATOM 692 N N . LEU A 1 88 ? -6.952 -1.320 24.401 1.00 90.88 88 LEU A N 1
ATOM 693 C CA . LEU A 1 88 ? -6.284 -2.535 23.903 1.00 90.88 88 LEU A CA 1
ATOM 694 C C . LEU A 1 88 ? -4.750 -2.461 23.938 1.00 90.88 88 LEU A C 1
ATOM 696 O O . LEU A 1 88 ? -4.076 -3.494 23.974 1.00 90.88 88 LEU A O 1
ATOM 700 N N . SER A 1 89 ? -4.186 -1.255 23.904 1.00 86.69 89 SER A N 1
ATOM 701 C CA . SER A 1 89 ? -2.739 -1.046 23.936 1.00 86.69 89 SER A CA 1
ATOM 702 C C . SER A 1 89 ? -2.125 -1.300 25.312 1.00 86.69 89 SER A C 1
ATOM 704 O O . SER A 1 89 ? -0.918 -1.525 25.383 1.00 86.69 89 SER A O 1
ATOM 706 N N . ASP A 1 90 ? -2.918 -1.340 26.386 1.00 84.12 90 ASP A N 1
ATOM 707 C CA . ASP A 1 90 ? -2.417 -1.708 27.709 1.00 84.12 90 ASP A CA 1
ATOM 708 C C . ASP A 1 90 ? -2.081 -3.211 27.749 1.00 84.12 90 ASP A C 1
ATOM 710 O O . ASP A 1 90 ? -2.949 -4.082 27.651 1.00 84.12 90 ASP A O 1
ATOM 714 N N . ALA A 1 91 ? -0.787 -3.521 27.834 1.00 70.69 91 ALA A N 1
ATOM 715 C CA . ALA A 1 91 ? -0.277 -4.890 27.866 1.00 70.69 91 ALA A CA 1
ATOM 716 C C . ALA A 1 91 ? -0.627 -5.631 29.165 1.00 70.69 91 ALA A C 1
ATOM 718 O O . ALA A 1 91 ? -0.738 -6.853 29.158 1.00 70.69 91 ALA A O 1
ATOM 719 N N . TYR A 1 92 ? -0.781 -4.903 30.273 1.00 73.38 92 TYR A N 1
ATOM 720 C CA . TYR A 1 92 ? -0.983 -5.487 31.597 1.00 73.38 92 TYR A CA 1
ATOM 721 C C . TYR A 1 92 ? -2.467 -5.651 31.920 1.00 73.38 92 TYR A C 1
ATOM 723 O O . TYR A 1 92 ? -2.845 -6.609 32.593 1.00 73.38 92 TYR A O 1
ATOM 731 N N . ALA A 1 93 ? -3.307 -4.732 31.439 1.00 75.88 93 ALA A N 1
ATOM 732 C CA . ALA A 1 93 ? -4.741 -4.759 31.703 1.00 75.88 93 ALA A CA 1
ATOM 733 C C . ALA A 1 93 ? -5.525 -5.666 30.738 1.00 75.88 93 ALA A C 1
ATOM 735 O O . ALA A 1 93 ? -6.540 -6.241 31.132 1.00 75.88 93 ALA A O 1
ATOM 736 N N . VAL A 1 94 ? -5.076 -5.815 29.483 1.00 83.38 94 VAL A N 1
ATOM 737 C CA . VAL A 1 94 ? -5.832 -6.531 28.443 1.00 83.38 94 VAL A CA 1
ATOM 738 C C . VAL A 1 94 ? -5.110 -7.795 27.992 1.00 83.38 94 VAL A C 1
ATOM 740 O O . VAL A 1 94 ? -4.049 -7.740 27.369 1.00 83.38 94 VAL A O 1
ATOM 743 N N . LYS A 1 95 ? -5.743 -8.948 28.237 1.00 85.50 95 LYS A N 1
ATOM 744 C CA . LYS A 1 95 ? -5.238 -10.264 27.824 1.00 85.50 95 LYS A CA 1
ATOM 745 C C . LYS A 1 95 ? -5.117 -10.383 26.305 1.00 85.50 95 LYS A C 1
ATOM 747 O O . LYS A 1 95 ? -5.947 -9.876 25.549 1.00 85.50 95 LYS A O 1
ATOM 752 N N . GLU A 1 96 ? -4.138 -11.163 25.859 1.00 86.00 96 GLU A N 1
ATOM 753 C CA . GLU A 1 96 ? -3.908 -11.446 24.439 1.00 86.00 96 GLU A CA 1
ATOM 754 C C . GLU A 1 96 ? -5.129 -12.034 23.722 1.00 86.00 96 GLU A C 1
ATOM 756 O O . GLU A 1 96 ? -5.398 -11.682 22.575 1.00 86.00 96 GLU A O 1
ATOM 761 N N . THR A 1 97 ? -5.902 -12.890 24.396 1.00 88.38 97 THR A N 1
ATOM 762 C CA . THR A 1 97 ? -7.128 -13.493 23.846 1.00 88.38 97 THR A CA 1
ATOM 763 C C . THR A 1 97 ? -8.151 -12.437 23.430 1.00 88.38 97 THR A C 1
ATOM 765 O O . THR A 1 97 ? -8.770 -12.562 22.377 1.00 88.38 97 THR A O 1
ATOM 768 N N . VAL A 1 98 ? -8.277 -11.350 24.196 1.00 90.19 98 VAL A N 1
ATOM 769 C CA . VAL A 1 98 ? -9.171 -10.231 23.871 1.00 90.19 98 VAL A CA 1
ATOM 770 C C . VAL A 1 98 ? -8.673 -9.498 22.626 1.00 90.19 98 VAL A C 1
ATOM 772 O O . VAL A 1 98 ? -9.452 -9.254 21.706 1.00 90.19 98 VAL A O 1
ATOM 775 N N . LYS A 1 99 ? -7.369 -9.204 22.544 1.00 90.19 99 LYS A N 1
ATOM 776 C CA . LYS A 1 99 ? -6.770 -8.550 21.364 1.00 90.19 99 LYS A CA 1
ATOM 777 C C . LYS A 1 99 ? -6.962 -9.399 20.104 1.00 90.19 99 LYS A C 1
ATOM 779 O O . LYS A 1 99 ? -7.346 -8.871 19.063 1.00 90.19 99 LYS A O 1
ATOM 784 N N . ARG A 1 100 ? -6.773 -10.720 20.216 1.00 90.75 100 ARG A N 1
ATOM 785 C CA . ARG A 1 100 ? -7.028 -11.688 19.136 1.00 90.75 100 ARG A CA 1
ATOM 786 C C . ARG A 1 100 ? -8.480 -11.667 18.673 1.00 90.75 100 ARG A C 1
ATOM 788 O O . ARG A 1 100 ? -8.716 -11.620 17.472 1.00 90.75 100 ARG A O 1
ATOM 795 N N . ASN A 1 101 ? -9.441 -11.630 19.592 1.00 93.31 101 ASN A N 1
ATOM 796 C CA . ASN A 1 101 ? -10.857 -11.549 19.230 1.00 93.31 101 ASN A CA 1
ATOM 797 C C . ASN A 1 101 ? -11.164 -10.290 18.403 1.00 93.31 101 ASN A C 1
ATOM 799 O O . ASN A 1 101 ? -11.879 -10.374 17.409 1.00 93.31 101 ASN A O 1
ATOM 803 N N . TYR A 1 102 ? -10.587 -9.136 18.752 1.00 95.12 102 TYR A N 1
ATOM 804 C CA . TYR A 1 102 ? -10.785 -7.906 17.974 1.00 95.12 102 TYR A CA 1
ATOM 805 C C . TYR A 1 102 ? -10.059 -7.909 16.625 1.00 95.12 102 TYR A C 1
ATOM 807 O O . TYR A 1 102 ? -10.593 -7.363 15.662 1.00 95.12 102 TYR A O 1
ATOM 815 N N . ILE A 1 103 ? -8.904 -8.574 16.511 1.00 94.25 103 ILE A N 1
ATOM 816 C CA . ILE A 1 103 ? -8.273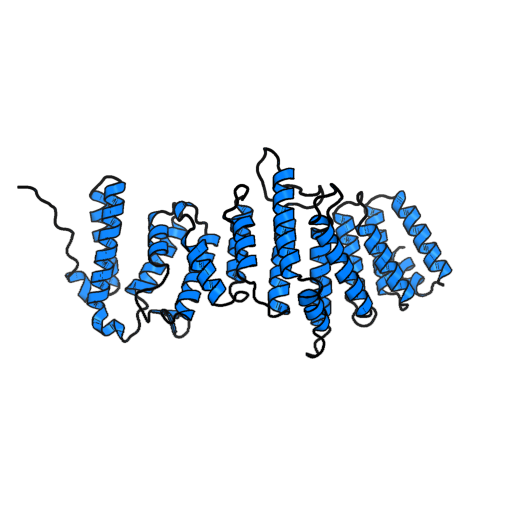 -8.850 15.208 1.00 94.25 103 ILE A CA 1
ATOM 817 C C . ILE A 1 103 ? -9.233 -9.642 14.311 1.00 94.25 103 ILE A C 1
ATOM 819 O O . ILE A 1 103 ? -9.427 -9.280 13.152 1.00 94.25 103 ILE A O 1
ATOM 823 N N . ILE A 1 104 ? -9.869 -10.687 14.851 1.00 93.88 104 ILE A N 1
ATOM 824 C CA . ILE A 1 104 ? -10.834 -11.510 14.110 1.00 93.88 104 ILE A CA 1
ATOM 825 C C . ILE A 1 104 ? -12.039 -10.673 13.674 1.00 93.88 104 ILE A C 1
ATOM 827 O O . ILE A 1 104 ? -12.390 -10.711 12.498 1.00 93.88 104 ILE A O 1
ATOM 831 N N . LYS A 1 105 ? -12.611 -9.854 14.568 1.00 95.00 105 LYS A N 1
ATOM 832 C CA . LYS A 1 105 ? -13.717 -8.946 14.216 1.00 95.00 105 LYS A CA 1
ATOM 833 C C . LYS A 1 105 ? -13.339 -7.990 13.073 1.00 95.00 105 LYS A C 1
ATOM 835 O O . LYS A 1 105 ? -14.089 -7.876 12.110 1.00 95.00 105 LYS A O 1
ATOM 840 N N . CYS A 1 106 ? -12.141 -7.391 13.106 1.00 95.75 106 CYS A N 1
ATOM 841 C CA . CYS A 1 106 ? -11.663 -6.540 12.005 1.00 95.75 106 CYS A CA 1
ATOM 842 C C . CYS A 1 106 ? -11.574 -7.314 10.676 1.00 95.75 106 CYS A C 1
ATOM 844 O O . CYS A 1 106 ? -11.957 -6.812 9.623 1.00 95.75 106 CYS A O 1
ATOM 846 N N . ILE A 1 107 ? -11.077 -8.554 10.712 1.00 94.69 107 ILE A N 1
ATOM 847 C CA . ILE A 1 107 ? -10.983 -9.421 9.529 1.00 94.69 107 ILE A CA 1
ATOM 848 C C . ILE A 1 107 ? -12.368 -9.762 8.977 1.00 94.69 107 ILE A C 1
ATOM 850 O O . ILE A 1 107 ? -12.549 -9.801 7.761 1.00 94.69 107 ILE A O 1
ATOM 854 N N . GLU A 1 108 ? -13.342 -10.019 9.846 1.00 92.50 108 GLU A N 1
ATOM 855 C CA . GLU A 1 108 ? -14.725 -10.270 9.445 1.00 92.50 108 GLU A CA 1
ATOM 856 C C . GLU A 1 108 ? -15.337 -9.058 8.742 1.00 92.50 108 GLU A C 1
ATOM 858 O O . GLU A 1 108 ? -15.985 -9.231 7.709 1.00 92.50 108 GLU A O 1
ATOM 863 N N . ASP A 1 109 ? -15.083 -7.842 9.222 1.00 91.88 109 ASP A N 1
ATOM 864 C CA . ASP A 1 109 ? -15.581 -6.629 8.566 1.00 91.88 109 ASP A CA 1
ATOM 865 C C . ASP A 1 109 ? -14.944 -6.394 7.192 1.00 91.88 109 ASP A C 1
ATOM 867 O O . ASP A 1 109 ? -15.645 -6.035 6.243 1.00 91.88 109 ASP A O 1
ATOM 871 N N . ILE A 1 110 ? -13.653 -6.709 7.032 1.00 93.00 110 ILE A N 1
ATOM 872 C CA . ILE A 1 110 ? -12.978 -6.687 5.722 1.00 93.00 110 ILE A CA 1
ATOM 873 C C . ILE A 1 110 ? -13.569 -7.756 4.783 1.00 93.00 110 ILE A C 1
ATOM 875 O O . ILE A 1 110 ? -13.819 -7.500 3.602 1.00 93.00 110 ILE A O 1
ATOM 879 N N . LYS A 1 111 ? -13.843 -8.963 5.297 1.00 90.31 111 LYS A N 1
ATOM 880 C CA . LYS A 1 111 ? -14.443 -10.059 4.516 1.00 90.31 111 LYS A CA 1
ATOM 881 C C . LYS A 1 111 ? -15.848 -9.725 4.026 1.00 90.31 111 LYS A C 1
ATOM 883 O O . LYS A 1 111 ? -16.158 -10.033 2.876 1.00 90.31 111 LYS A O 1
ATOM 888 N N . LYS A 1 112 ? -16.684 -9.098 4.861 1.00 84.50 112 LYS A N 1
ATOM 889 C CA . LYS A 1 112 ? -18.055 -8.703 4.491 1.00 84.50 112 LYS A CA 1
ATOM 890 C C . LYS A 1 112 ? -18.066 -7.797 3.262 1.00 84.50 112 LYS A C 1
ATOM 892 O O . LYS A 1 112 ? -18.876 -8.006 2.371 1.00 84.50 112 LYS A O 1
ATOM 897 N N . ALA A 1 113 ? -17.117 -6.867 3.161 1.00 73.69 113 ALA A N 1
ATOM 898 C CA . ALA A 1 113 ? -17.001 -5.970 2.010 1.00 73.69 113 ALA A CA 1
ATOM 899 C C . ALA A 1 113 ? -16.652 -6.681 0.694 1.00 73.69 113 ALA A C 1
ATOM 901 O O . ALA A 1 113 ? -16.968 -6.191 -0.387 1.00 73.69 113 ALA A O 1
ATOM 902 N N . SER A 1 114 ? -16.001 -7.843 0.781 1.00 70.06 114 SER A N 1
ATOM 903 C CA . SER A 1 114 ? -15.653 -8.666 -0.383 1.00 70.06 114 SER A CA 1
ATOM 904 C C . SER A 1 114 ? -16.829 -9.525 -0.872 1.00 70.06 114 SER A C 1
ATOM 906 O O . SER A 1 114 ? -16.789 -10.052 -1.984 1.00 70.06 114 SER A O 1
ATOM 908 N N . GLN A 1 115 ? -17.878 -9.686 -0.057 1.00 69.69 115 GLN A N 1
ATOM 909 C CA . GLN A 1 115 ? -19.073 -10.455 -0.392 1.00 69.69 115 GLN A CA 1
ATOM 910 C C . GLN A 1 115 ? -20.088 -9.519 -1.061 1.00 69.69 115 GLN A C 1
ATOM 912 O O . GLN A 1 115 ? -20.664 -8.643 -0.429 1.00 69.69 115 GLN A O 1
ATOM 917 N N . GLN A 1 116 ? -20.285 -9.699 -2.368 1.00 56.09 116 GLN A N 1
ATOM 918 C CA . GLN A 1 116 ? -21.018 -8.813 -3.291 1.00 56.09 116 GLN A CA 1
ATOM 919 C C . GLN A 1 116 ? -22.524 -8.614 -2.993 1.00 56.09 116 GLN A C 1
ATOM 921 O O . GLN A 1 116 ? -23.251 -8.108 -3.843 1.00 56.09 116 GLN A O 1
ATOM 926 N N . SER A 1 117 ? -23.034 -9.032 -1.834 1.00 50.88 117 SER A N 1
ATOM 927 C CA . SER A 1 117 ? -24.469 -9.225 -1.624 1.00 50.88 117 SER A CA 1
ATOM 928 C C . SER A 1 117 ? -25.224 -8.065 -0.971 1.00 50.88 117 SER A C 1
ATOM 930 O O . SER A 1 117 ? -26.449 -8.142 -0.945 1.00 50.88 117 SER A O 1
ATOM 932 N N . VAL A 1 118 ? -24.588 -7.007 -0.441 1.00 46.75 118 VAL A N 1
ATOM 933 C CA . VAL A 1 118 ? -25.351 -5.936 0.238 1.00 46.75 118 VAL A CA 1
ATOM 934 C C . VAL A 1 118 ? -24.716 -4.544 0.089 1.00 46.75 118 VAL A C 1
ATOM 936 O O . VAL A 1 118 ? -23.530 -4.393 0.375 1.00 46.75 118 VAL A O 1
ATOM 939 N N . PRO A 1 119 ? -25.496 -3.497 -0.252 1.00 50.56 119 PRO A N 1
ATOM 940 C CA . PRO A 1 119 ? -25.089 -2.098 -0.126 1.00 50.56 119 PRO A CA 1
ATOM 941 C C . PRO A 1 119 ? -25.179 -1.652 1.345 1.00 50.56 119 PRO A C 1
ATOM 943 O O . PRO A 1 119 ? -25.973 -0.785 1.705 1.00 50.56 119 PRO A O 1
ATOM 946 N N . GLN A 1 120 ? -24.429 -2.309 2.231 1.00 54.59 120 GLN A N 1
ATOM 947 C CA . GLN A 1 120 ? -24.361 -1.941 3.646 1.00 54.59 120 GLN A CA 1
ATOM 948 C C . GLN A 1 120 ? -23.090 -1.136 3.919 1.00 54.59 120 GLN A C 1
ATOM 950 O O . GLN A 1 120 ? -22.116 -1.257 3.182 1.00 54.59 120 GLN A O 1
ATOM 955 N N . ALA A 1 121 ? -23.111 -0.314 4.975 1.00 59.12 121 ALA A N 1
ATOM 956 C CA . ALA A 1 121 ? -21.960 0.469 5.420 1.00 59.12 121 ALA A CA 1
ATOM 957 C C . ALA A 1 121 ? -20.699 -0.410 5.469 1.00 59.12 121 ALA A C 1
ATOM 959 O O . ALA A 1 121 ? -20.638 -1.389 6.216 1.00 59.12 121 ALA A O 1
ATOM 960 N N . VAL A 1 122 ? -19.725 -0.075 4.627 1.00 74.88 122 VAL A N 1
ATOM 961 C CA . VAL A 1 122 ? -18.479 -0.821 4.486 1.00 74.88 122 VAL A CA 1
ATOM 962 C C . VAL A 1 122 ? -17.511 -0.312 5.551 1.00 74.88 122 VAL A C 1
ATOM 964 O O . VAL A 1 122 ? -17.080 0.832 5.521 1.00 74.88 122 VAL A O 1
ATOM 967 N N . TRP A 1 123 ? -17.161 -1.155 6.520 1.00 87.50 123 TRP A N 1
ATOM 968 C CA . TRP A 1 123 ? -16.288 -0.778 7.644 1.00 87.50 123 TRP A CA 1
ATOM 969 C C . TRP A 1 123 ? -14.807 -1.070 7.379 1.00 87.50 123 TRP A C 1
ATOM 971 O O . TRP A 1 123 ? -14.017 -1.204 8.309 1.00 87.50 123 TRP A O 1
ATOM 981 N N . VAL A 1 124 ? -14.407 -1.164 6.108 1.00 92.38 124 VAL A N 1
ATOM 982 C CA . VAL A 1 124 ? -13.074 -1.640 5.702 1.00 92.38 124 VAL A CA 1
ATOM 983 C C . VAL A 1 124 ? -11.964 -0.704 6.157 1.00 92.38 124 VAL A C 1
ATOM 985 O O . VAL A 1 124 ? -11.012 -1.167 6.776 1.00 92.38 124 VAL A O 1
ATOM 988 N N . VAL A 1 125 ? -12.070 0.603 5.893 1.00 94.44 125 VAL A N 1
ATOM 989 C CA . VAL A 1 125 ? -11.039 1.573 6.307 1.00 94.44 125 VAL A CA 1
ATOM 990 C C . VAL A 1 125 ? -10.856 1.585 7.835 1.00 94.44 125 VAL A C 1
ATOM 992 O O . VAL A 1 125 ? -9.722 1.401 8.291 1.00 94.44 125 VAL A O 1
ATOM 995 N N . PRO A 1 126 ? -11.924 1.721 8.649 1.00 94.38 126 PRO A N 1
ATOM 996 C CA . PRO A 1 126 ? -11.827 1.591 10.101 1.00 94.38 126 PRO A CA 1
ATOM 997 C C . PRO A 1 126 ? -11.216 0.260 10.546 1.00 94.38 126 PRO A C 1
ATOM 999 O O . PRO A 1 126 ? -10.293 0.255 11.361 1.00 94.38 126 PRO A O 1
ATOM 1002 N N . ALA A 1 127 ? -11.678 -0.859 9.980 1.00 95.62 127 ALA A N 1
ATOM 1003 C CA . ALA A 1 127 ? -11.203 -2.191 10.331 1.00 95.62 127 ALA A CA 1
ATOM 1004 C C . ALA A 1 127 ? -9.720 -2.389 9.990 1.00 95.62 127 ALA A C 1
ATOM 1006 O O . ALA A 1 127 ? -8.991 -2.955 10.796 1.00 95.62 127 ALA A O 1
ATOM 1007 N N . LEU A 1 128 ? -9.238 -1.886 8.849 1.00 96.75 128 LEU A N 1
ATOM 1008 C CA . LEU A 1 128 ? -7.824 -1.944 8.464 1.00 96.75 128 LEU A CA 1
ATOM 1009 C C . LEU A 1 128 ? -6.940 -1.122 9.399 1.00 96.75 128 LEU A C 1
ATOM 1011 O O . LEU A 1 128 ? -5.903 -1.612 9.846 1.00 96.75 128 LEU A O 1
ATOM 1015 N N . ARG A 1 129 ? -7.354 0.111 9.720 1.00 96.06 129 ARG A N 1
ATOM 1016 C CA . ARG A 1 129 ? -6.629 0.981 10.660 1.00 96.06 129 ARG A CA 1
ATOM 1017 C C . ARG A 1 129 ? -6.555 0.331 12.044 1.00 96.06 129 ARG A C 1
ATOM 1019 O O . ARG A 1 129 ? -5.481 0.256 12.640 1.00 96.06 129 ARG A O 1
ATOM 1026 N N . GLN A 1 130 ? -7.674 -0.213 12.515 1.00 95.75 130 GLN A N 1
ATOM 1027 C CA . GLN A 1 130 ? -7.758 -0.909 13.792 1.00 95.75 130 GLN A CA 1
ATOM 1028 C C . GLN A 1 130 ? -6.915 -2.194 13.804 1.00 95.75 130 GLN A C 1
ATOM 1030 O O . GLN A 1 130 ? -6.150 -2.426 14.741 1.00 95.75 130 GLN A O 1
ATOM 1035 N N . LEU A 1 131 ? -7.004 -3.009 12.750 1.00 96.19 131 LEU A N 1
ATOM 1036 C CA . LEU A 1 131 ? -6.226 -4.234 12.578 1.00 96.19 131 LEU A CA 1
ATOM 1037 C C . LEU A 1 131 ? -4.722 -3.945 12.573 1.00 96.19 131 LEU A C 1
ATOM 1039 O O . LEU A 1 131 ? -3.970 -4.661 13.237 1.00 96.19 131 LEU A O 1
ATOM 1043 N N . HIS A 1 132 ? -4.292 -2.894 11.868 1.00 95.50 132 HIS A N 1
ATOM 1044 C CA . HIS A 1 132 ? -2.902 -2.443 11.841 1.00 95.50 132 HIS A CA 1
ATOM 1045 C C . HIS A 1 132 ? -2.397 -2.166 13.255 1.00 95.50 132 HIS A C 1
ATOM 1047 O O . HIS A 1 132 ? -1.412 -2.763 13.685 1.00 95.50 132 HIS A O 1
ATOM 1053 N N . GLU A 1 133 ? -3.074 -1.288 13.996 1.00 94.50 133 GLU A N 1
ATOM 1054 C CA . GLU A 1 133 ? -2.583 -0.833 15.296 1.00 94.50 133 GLU A CA 1
ATOM 1055 C C . GLU A 1 133 ? -2.661 -1.924 16.371 1.00 94.50 133 GLU A C 1
ATOM 1057 O O . GLU A 1 133 ? -1.708 -2.083 17.139 1.00 94.50 133 GLU A O 1
ATOM 1062 N N . ILE A 1 134 ? -3.719 -2.749 16.392 1.00 92.81 134 ILE A N 1
ATOM 1063 C CA . ILE A 1 134 ? -3.780 -3.891 17.319 1.00 92.81 134 ILE A CA 1
ATOM 1064 C C . ILE A 1 134 ? -2.641 -4.867 17.014 1.00 92.81 134 ILE A C 1
ATOM 1066 O O . ILE A 1 134 ? -1.915 -5.250 17.930 1.00 92.81 134 ILE A O 1
ATOM 1070 N N . THR A 1 135 ? -2.445 -5.242 15.746 1.00 91.62 135 THR A N 1
ATOM 1071 C CA . THR A 1 135 ? -1.396 -6.198 15.350 1.00 91.62 135 THR A CA 1
ATOM 1072 C C . THR A 1 135 ? -0.006 -5.649 15.661 1.00 91.62 135 THR A C 1
ATOM 1074 O O . THR A 1 135 ? 0.830 -6.354 16.222 1.00 91.62 135 THR A O 1
ATOM 1077 N N . ARG A 1 136 ? 0.236 -4.367 15.373 1.00 90.50 136 ARG A N 1
ATOM 1078 C CA . ARG A 1 136 ? 1.495 -3.678 15.672 1.00 90.50 136 ARG A CA 1
ATOM 1079 C C . ARG A 1 136 ? 1.788 -3.631 17.165 1.00 90.50 136 ARG A C 1
ATOM 1081 O O . ARG A 1 136 ? 2.912 -3.913 17.575 1.00 90.50 136 ARG A O 1
ATOM 1088 N N . SER A 1 137 ? 0.792 -3.269 17.969 1.00 87.44 137 SER A N 1
ATOM 1089 C CA . SER A 1 137 ? 0.900 -3.245 19.428 1.00 87.44 137 SER A CA 1
ATOM 1090 C C . SER A 1 137 ? 1.188 -4.643 19.974 1.00 87.44 137 SER A C 1
ATOM 1092 O O . SER A 1 137 ? 2.103 -4.814 20.775 1.00 87.44 137 SER A O 1
ATOM 1094 N N . PHE A 1 138 ? 0.490 -5.655 19.455 1.00 83.69 138 PHE A N 1
ATOM 1095 C CA . PHE A 1 138 ? 0.683 -7.052 19.830 1.00 83.69 138 PHE A CA 1
ATOM 1096 C C . PHE A 1 138 ? 2.116 -7.521 19.538 1.00 83.69 138 PHE A C 1
ATOM 1098 O O . PHE A 1 138 ? 2.808 -7.970 20.444 1.00 83.69 138 PHE A O 1
ATOM 1105 N N . ILE A 1 139 ? 2.610 -7.329 18.309 1.00 82.88 139 ILE A N 1
ATOM 1106 C CA . ILE A 1 139 ? 3.965 -7.745 17.904 1.00 82.88 139 ILE A CA 1
ATOM 1107 C C . ILE A 1 139 ? 5.042 -7.041 18.738 1.00 82.88 139 ILE A C 1
ATOM 1109 O O . ILE A 1 139 ? 6.000 -7.679 19.174 1.00 82.88 139 ILE A O 1
ATOM 1113 N N . LYS A 1 140 ? 4.874 -5.740 19.010 1.00 81.81 140 LYS A N 1
ATOM 1114 C CA . LYS A 1 140 ? 5.791 -4.981 19.871 1.00 81.81 140 LYS A CA 1
ATOM 1115 C C . LYS A 1 140 ? 5.770 -5.443 21.324 1.00 81.81 140 LYS A C 1
ATOM 1117 O O . LYS A 1 140 ? 6.737 -5.203 22.026 1.00 81.81 140 LYS A O 1
ATOM 1122 N N . GLN A 1 141 ? 4.693 -6.038 21.818 1.00 75.31 141 GLN A N 1
ATOM 1123 C CA . GLN A 1 141 ? 4.623 -6.501 23.207 1.00 75.31 141 GLN A CA 1
ATOM 1124 C C . GLN A 1 141 ? 5.271 -7.881 23.369 1.00 75.31 141 GLN A C 1
ATOM 1126 O O . GLN A 1 141 ? 5.915 -8.145 24.383 1.00 75.31 141 GLN A O 1
ATOM 1131 N N . THR A 1 142 ? 5.206 -8.726 22.340 1.00 66.38 142 THR A N 1
ATOM 1132 C CA . THR A 1 142 ? 5.725 -10.101 22.360 1.00 66.38 142 THR A CA 1
ATOM 1133 C C . THR A 1 142 ? 7.229 -10.193 22.027 1.00 66.38 142 THR A C 1
ATOM 1135 O O . THR A 1 142 ? 7.652 -11.078 21.290 1.00 66.38 142 THR A O 1
ATOM 1138 N N . TYR A 1 143 ? 8.084 -9.317 22.584 1.00 54.00 143 TYR A N 1
ATOM 1139 C CA . TYR A 1 143 ? 9.544 -9.268 22.310 1.00 54.00 143 TYR A CA 1
ATOM 1140 C C . TYR A 1 143 ? 10.300 -10.607 22.493 1.00 54.00 143 TYR A C 1
ATOM 1142 O O . TYR A 1 143 ? 11.432 -10.749 22.022 1.00 54.00 143 TYR A O 1
ATOM 1150 N N . GLN A 1 144 ? 9.708 -11.610 23.149 1.00 53.91 144 GLN A N 1
ATOM 1151 C CA . GLN A 1 144 ? 10.256 -12.963 23.199 1.00 53.91 144 GLN A CA 1
ATOM 1152 C C . GLN A 1 144 ? 9.918 -13.730 21.911 1.00 53.91 144 GLN A C 1
ATOM 1154 O O . GLN A 1 144 ? 8.772 -14.077 21.643 1.00 53.91 144 GLN A O 1
ATOM 1159 N N . LYS A 1 145 ? 10.964 -14.034 21.130 1.00 52.12 145 LYS A N 1
ATOM 1160 C CA . LYS A 1 145 ? 10.963 -14.670 19.793 1.00 52.12 145 LYS A CA 1
ATOM 1161 C C . LYS A 1 145 ? 10.118 -15.947 19.610 1.00 52.12 145 LYS A C 1
ATOM 1163 O O . LYS A 1 145 ? 10.035 -16.418 18.479 1.00 52.12 145 LYS A O 1
ATOM 1168 N N . GLN A 1 146 ? 9.544 -16.533 20.658 1.00 50.47 146 GLN A N 1
ATOM 1169 C CA . GLN A 1 146 ? 8.858 -17.824 20.573 1.00 50.47 146 GLN A CA 1
ATOM 1170 C C . GLN A 1 146 ? 7.357 -17.733 20.263 1.00 50.47 146 GLN A C 1
ATOM 1172 O O . GLN A 1 146 ? 6.834 -18.691 19.705 1.00 50.47 146 GLN A O 1
ATOM 1177 N N . ASP A 1 147 ? 6.691 -16.592 20.481 1.00 55.41 147 ASP A N 1
ATOM 1178 C CA . ASP A 1 147 ? 5.230 -16.486 20.310 1.00 55.41 147 ASP A CA 1
ATOM 1179 C C . ASP A 1 147 ? 4.790 -15.535 19.180 1.00 55.41 147 ASP A C 1
ATOM 1181 O O . ASP A 1 147 ? 3.962 -14.643 19.335 1.00 55.41 147 ASP A O 1
ATOM 1185 N N . LYS A 1 148 ? 5.280 -15.776 17.955 1.00 68.12 148 LYS A N 1
ATOM 1186 C CA . LYS A 1 148 ? 4.695 -15.184 16.727 1.00 68.12 148 LYS A CA 1
ATOM 1187 C C . LYS A 1 148 ? 3.380 -15.871 16.305 1.00 68.12 148 LYS A C 1
ATOM 1189 O O . LYS A 1 148 ? 3.023 -15.874 15.125 1.00 68.12 148 LYS A O 1
ATOM 1194 N N . SER A 1 149 ? 2.642 -16.466 17.240 1.00 80.00 149 SER A N 1
ATOM 1195 C CA . SER A 1 149 ? 1.450 -17.271 16.949 1.00 80.00 149 SER A CA 1
ATOM 1196 C C . SER A 1 149 ? 0.346 -16.457 16.260 1.00 80.00 149 SER A C 1
ATOM 1198 O O . SER A 1 149 ? -0.295 -16.970 15.351 1.00 80.00 149 SER A O 1
ATOM 1200 N N . ILE A 1 150 ? 0.192 -15.161 16.568 1.00 83.38 150 ILE A N 1
ATOM 1201 C CA . ILE A 1 150 ? -0.766 -14.298 15.850 1.00 83.38 150 ILE A CA 1
ATOM 1202 C C . ILE A 1 150 ? -0.388 -14.077 14.379 1.00 83.38 150 ILE A C 1
ATOM 1204 O O . ILE A 1 150 ? -1.252 -14.114 13.508 1.00 83.38 150 ILE A O 1
ATOM 1208 N N . ILE A 1 151 ? 0.903 -13.907 14.074 1.00 85.81 151 ILE A N 1
ATOM 1209 C CA . ILE A 1 151 ? 1.380 -13.787 12.689 1.00 85.81 151 ILE A CA 1
ATOM 1210 C C . ILE A 1 151 ? 1.102 -15.093 11.944 1.00 85.81 151 ILE A C 1
ATOM 1212 O O . ILE A 1 151 ? 0.660 -15.069 10.796 1.00 85.81 151 ILE A O 1
ATOM 1216 N N . GLN A 1 152 ? 1.333 -16.235 12.597 1.00 86.25 152 GLN A N 1
ATOM 1217 C CA . GLN A 1 152 ? 1.033 -17.538 12.017 1.00 86.25 152 GLN A CA 1
ATOM 1218 C C . GLN A 1 152 ? -0.468 -17.718 11.759 1.00 86.25 152 GLN A C 1
ATOM 1220 O O . GLN A 1 152 ? -0.821 -18.207 10.687 1.00 86.25 152 GLN A O 1
ATOM 1225 N N . ASP A 1 153 ? -1.331 -17.295 12.683 1.00 86.00 153 ASP A N 1
ATOM 1226 C CA . ASP A 1 153 ? -2.784 -17.356 12.510 1.00 86.00 153 ASP A CA 1
ATOM 1227 C C . ASP A 1 153 ? -3.244 -16.463 11.352 1.00 86.00 153 ASP A C 1
ATOM 1229 O O . ASP A 1 153 ? -3.961 -16.920 10.462 1.00 86.00 153 ASP A O 1
ATOM 1233 N N . LEU A 1 154 ? -2.770 -15.215 11.299 1.00 88.44 154 LEU A N 1
ATOM 1234 C CA . LEU A 1 154 ? -3.042 -14.284 10.199 1.00 88.44 154 LEU A CA 1
ATOM 1235 C C . LEU A 1 154 ? -2.575 -14.839 8.849 1.00 88.44 154 LEU A C 1
ATOM 1237 O O . LEU A 1 154 ? -3.302 -14.776 7.857 1.00 88.44 154 LEU A O 1
ATOM 1241 N N . LYS A 1 155 ? -1.385 -15.443 8.810 1.00 87.19 155 LYS A N 1
ATOM 1242 C CA . LYS A 1 155 ? -0.829 -16.043 7.596 1.00 87.19 155 LYS A CA 1
ATOM 1243 C C . LYS A 1 155 ? -1.609 -17.279 7.146 1.00 87.19 155 LYS A C 1
ATOM 1245 O O . LYS A 1 155 ? -1.973 -17.360 5.978 1.00 87.19 155 LYS A O 1
ATOM 1250 N N . LYS A 1 156 ? -1.803 -18.262 8.033 1.00 85.44 156 LYS A N 1
ATOM 1251 C CA . LYS A 1 156 ? -2.315 -19.595 7.673 1.00 85.44 156 LYS A CA 1
ATOM 1252 C C . LYS A 1 156 ? -3.835 -19.692 7.734 1.00 85.44 156 LYS A C 1
ATOM 1254 O O . LYS A 1 156 ? -4.427 -20.249 6.821 1.00 85.44 156 LYS A O 1
ATOM 1259 N N . ASN A 1 157 ? -4.457 -19.163 8.785 1.00 87.62 157 ASN A N 1
ATOM 1260 C CA . ASN A 1 157 ? -5.894 -19.341 9.011 1.00 87.62 157 ASN A CA 1
ATOM 1261 C C . ASN A 1 157 ? -6.715 -18.294 8.254 1.00 87.62 157 ASN A C 1
ATOM 1263 O O . ASN A 1 157 ? -7.824 -18.580 7.808 1.00 87.62 157 ASN A O 1
ATOM 1267 N N . PHE A 1 158 ? -6.177 -17.081 8.105 1.00 87.50 158 PHE A N 1
ATOM 1268 C CA . PHE A 1 158 ? -6.889 -15.975 7.461 1.00 87.50 158 PHE A CA 1
ATOM 1269 C C . PHE A 1 158 ? -6.417 -15.659 6.043 1.00 87.50 158 PHE A C 1
ATOM 1271 O O . PHE A 1 158 ? -7.058 -14.841 5.388 1.00 87.50 158 PHE A O 1
ATOM 1278 N N . GLU A 1 159 ? -5.328 -16.285 5.577 1.00 92.31 159 GLU A N 1
ATOM 1279 C CA . GLU A 1 159 ? -4.675 -15.962 4.301 1.00 92.31 159 GLU A CA 1
ATOM 1280 C C . GLU A 1 159 ? -4.552 -14.437 4.109 1.00 92.31 159 GLU A C 1
ATOM 1282 O O . GLU A 1 159 ? -4.914 -13.899 3.063 1.00 92.31 159 GLU A O 1
ATOM 1287 N N . ILE A 1 160 ? -4.103 -13.713 5.144 1.00 94.25 160 ILE A N 1
ATOM 1288 C CA . ILE A 1 160 ? -4.346 -12.265 5.258 1.00 94.25 160 ILE A CA 1
ATOM 1289 C C . ILE A 1 160 ? -3.871 -11.465 4.036 1.00 94.25 160 ILE A C 1
ATOM 1291 O O . ILE A 1 160 ? -4.570 -10.568 3.586 1.00 94.25 160 ILE A O 1
ATOM 1295 N N . VAL A 1 161 ? -2.746 -11.832 3.417 1.00 95.06 161 VAL A N 1
ATOM 1296 C CA . VAL A 1 161 ? -2.249 -11.177 2.192 1.00 95.06 161 VAL A CA 1
ATOM 1297 C C . VAL A 1 161 ? -3.262 -11.287 1.045 1.00 95.06 161 VAL A C 1
ATOM 1299 O O . VAL A 1 161 ? -3.546 -10.300 0.370 1.00 95.06 161 VAL A O 1
ATOM 1302 N N . LYS A 1 162 ? -3.857 -12.468 0.843 1.00 94.50 162 LYS A N 1
ATOM 1303 C CA . LYS A 1 162 ? -4.896 -12.711 -0.169 1.00 94.50 162 LYS A CA 1
ATOM 1304 C C . LYS A 1 162 ? -6.185 -11.961 0.159 1.00 94.50 162 LYS A C 1
ATOM 1306 O O . LYS A 1 162 ? -6.803 -11.405 -0.740 1.00 94.50 162 LYS A O 1
ATOM 1311 N N . LEU A 1 163 ? -6.571 -11.915 1.435 1.00 94.69 163 LEU A N 1
ATOM 1312 C CA . LEU A 1 163 ? -7.752 -11.170 1.865 1.00 94.69 163 LEU A CA 1
ATOM 1313 C C . LEU A 1 163 ? -7.606 -9.668 1.587 1.00 94.69 163 LEU A C 1
ATOM 1315 O O . LEU A 1 163 ? -8.514 -9.063 1.031 1.00 94.69 163 LEU A O 1
ATOM 1319 N N . ILE A 1 164 ? -6.471 -9.073 1.956 1.00 95.75 164 ILE A N 1
ATOM 1320 C CA . ILE A 1 164 ? -6.239 -7.628 1.821 1.00 95.75 164 ILE A CA 1
ATOM 1321 C C . ILE A 1 164 ? -6.120 -7.229 0.349 1.00 95.75 164 ILE A C 1
ATOM 1323 O O . ILE A 1 164 ? -6.715 -6.238 -0.061 1.00 95.75 164 ILE A O 1
ATOM 1327 N N . THR A 1 165 ? -5.411 -8.023 -0.460 1.00 95.38 165 THR A N 1
ATOM 1328 C CA . THR A 1 165 ? -5.319 -7.798 -1.915 1.00 95.38 165 THR A CA 1
ATOM 1329 C C . THR A 1 165 ? -6.684 -7.933 -2.594 1.00 95.38 165 THR A C 1
ATOM 1331 O O . THR A 1 165 ? -7.087 -7.033 -3.327 1.00 95.38 165 THR A O 1
ATOM 1334 N N . GLY A 1 166 ? -7.458 -8.974 -2.271 1.00 94.25 166 GLY A N 1
ATOM 1335 C CA . GLY A 1 166 ? -8.822 -9.139 -2.785 1.00 94.25 166 GLY A CA 1
ATOM 1336 C C . GLY A 1 166 ? -9.785 -8.032 -2.338 1.00 94.25 166 GLY A C 1
ATOM 1337 O O . GLY A 1 166 ? -10.592 -7.555 -3.136 1.00 94.25 166 GLY A O 1
ATOM 1338 N N . SER A 1 167 ? -9.669 -7.578 -1.086 1.00 94.19 167 SER A N 1
ATOM 1339 C CA . SER A 1 167 ? -10.434 -6.441 -0.563 1.00 94.19 167 SER A CA 1
ATOM 1340 C C . SER A 1 167 ? -10.111 -5.157 -1.324 1.00 94.19 167 SER A C 1
ATOM 1342 O O . SER A 1 167 ? -11.036 -4.461 -1.731 1.00 94.19 167 SER A O 1
ATOM 1344 N N . LEU A 1 168 ? -8.831 -4.876 -1.600 1.00 95.00 168 LEU A N 1
ATOM 1345 C CA . LEU A 1 168 ? -8.414 -3.705 -2.381 1.00 95.00 168 LEU A CA 1
ATOM 1346 C C . LEU A 1 168 ? -9.046 -3.720 -3.778 1.00 95.00 168 LEU A C 1
ATOM 1348 O O . LEU A 1 168 ? -9.653 -2.728 -4.176 1.00 95.00 168 LEU A O 1
ATOM 1352 N N . VAL A 1 169 ? -8.992 -4.856 -4.482 1.00 93.50 169 VAL A N 1
ATOM 1353 C CA . VAL A 1 169 ? -9.624 -5.017 -5.807 1.00 93.50 169 VAL A CA 1
ATOM 1354 C C . VAL A 1 169 ? -11.139 -4.802 -5.737 1.00 93.50 169 VAL A C 1
ATOM 1356 O O . VAL A 1 169 ? -11.741 -4.188 -6.618 1.00 93.50 169 VAL A O 1
ATOM 1359 N N . CYS A 1 170 ? -11.785 -5.295 -4.678 1.00 91.62 170 CYS A N 1
ATOM 1360 C CA . CYS A 1 170 ? -13.208 -5.063 -4.456 1.00 91.62 170 CYS A CA 1
ATOM 1361 C C . CYS A 1 170 ? -13.515 -3.577 -4.219 1.00 91.62 170 CYS A C 1
ATOM 1363 O O . CYS A 1 170 ? -14.459 -3.051 -4.806 1.00 91.62 170 CYS A O 1
ATOM 1365 N N . CYS A 1 171 ? -12.698 -2.899 -3.412 1.00 91.12 171 CYS A N 1
ATOM 1366 C CA . CYS A 1 171 ? -12.849 -1.481 -3.100 1.00 91.12 171 CYS A CA 1
ATOM 1367 C C . CYS A 1 171 ? -12.630 -0.594 -4.329 1.00 91.12 171 CYS A C 1
ATOM 1369 O O . CYS A 1 171 ? -13.391 0.350 -4.510 1.00 91.12 171 CYS A O 1
ATOM 1371 N N . HIS A 1 172 ? -11.663 -0.923 -5.196 1.00 92.62 172 HIS A N 1
ATOM 1372 C CA . HIS A 1 172 ? -11.464 -0.246 -6.486 1.00 92.62 172 HIS A CA 1
ATOM 1373 C C . HIS A 1 172 ? -12.744 -0.297 -7.325 1.00 92.62 172 HIS A C 1
ATOM 1375 O O . HIS A 1 172 ? -13.304 0.738 -7.673 1.00 92.62 172 HIS A O 1
ATOM 1381 N N . ARG A 1 173 ? -13.313 -1.494 -7.519 1.00 90.75 173 ARG A N 1
ATOM 1382 C CA . ARG A 1 173 ? -14.572 -1.669 -8.262 1.00 90.75 173 ARG A CA 1
ATOM 1383 C C . ARG A 1 173 ? -15.746 -0.898 -7.645 1.00 90.75 173 ARG A C 1
ATOM 1385 O O . ARG A 1 173 ? -16.570 -0.343 -8.374 1.00 90.75 173 ARG A O 1
ATOM 1392 N N . LEU A 1 174 ? -15.848 -0.869 -6.314 1.00 89.50 174 LEU A N 1
ATOM 1393 C CA . LEU A 1 174 ? -16.868 -0.079 -5.618 1.00 89.50 174 LEU A CA 1
ATOM 1394 C C . LEU A 1 174 ? -16.661 1.422 -5.844 1.00 89.50 174 LEU A C 1
ATOM 1396 O O . LEU A 1 174 ? -17.630 2.127 -6.105 1.00 89.50 174 LEU A O 1
ATOM 1400 N N . ALA A 1 175 ? -15.417 1.897 -5.809 1.00 91.19 175 ALA A N 1
ATOM 1401 C CA . ALA A 1 175 ? -15.085 3.294 -6.051 1.00 91.19 175 ALA A CA 1
ATOM 1402 C C . ALA A 1 175 ? -15.390 3.717 -7.495 1.00 91.19 175 ALA A C 1
ATOM 1404 O O . ALA A 1 175 ? -15.980 4.773 -7.700 1.00 91.19 175 ALA A O 1
ATOM 1405 N N . VAL A 1 176 ? -15.078 2.870 -8.482 1.00 91.50 176 VAL A N 1
ATOM 1406 C CA . VAL A 1 176 ? -15.457 3.070 -9.894 1.00 91.50 176 VAL A CA 1
ATOM 1407 C C . VAL A 1 176 ? -16.978 3.128 -10.053 1.00 91.50 176 VAL A C 1
ATOM 1409 O O . VAL A 1 176 ? -17.513 3.964 -10.773 1.00 91.50 176 VAL A O 1
ATOM 1412 N N . THR A 1 177 ? -17.708 2.268 -9.339 1.00 89.56 177 THR A N 1
ATOM 1413 C CA . THR A 1 177 ? -19.178 2.295 -9.361 1.00 89.56 177 THR A CA 1
ATOM 1414 C C . THR A 1 177 ? -19.722 3.578 -8.720 1.00 89.56 177 THR A C 1
ATOM 1416 O O . THR A 1 177 ? -20.690 4.152 -9.215 1.00 89.56 177 THR A O 1
ATOM 1419 N N . ALA A 1 178 ? -19.097 4.044 -7.636 1.00 88.50 178 ALA A N 1
ATOM 1420 C CA . ALA A 1 178 ? -19.496 5.247 -6.909 1.00 88.50 178 ALA A CA 1
ATOM 1421 C C . ALA A 1 178 ? -19.150 6.551 -7.649 1.00 88.50 178 ALA A C 1
ATOM 1423 O O . ALA A 1 178 ? -19.879 7.534 -7.514 1.00 88.50 178 ALA A O 1
ATOM 1424 N N . SER A 1 179 ? -18.071 6.578 -8.439 1.00 89.06 179 SER A N 1
ATOM 1425 C CA . SER A 1 179 ? -17.687 7.753 -9.232 1.00 89.06 179 SER A CA 1
ATOM 1426 C C . SER A 1 179 ? -18.622 8.003 -10.420 1.00 89.06 179 SER A C 1
ATOM 1428 O O . SER A 1 179 ? -18.766 9.146 -10.869 1.00 89.06 179 SER A O 1
ATOM 1430 N N . GLY A 1 180 ? -19.301 6.960 -10.910 1.00 84.25 180 GLY A N 1
ATOM 1431 C CA . GLY A 1 180 ? -20.241 7.055 -12.023 1.00 84.25 180 GLY A CA 1
ATOM 1432 C C . GLY A 1 180 ? -19.585 7.661 -13.267 1.00 84.25 180 GLY A C 1
ATOM 1433 O O . GLY A 1 180 ? -18.481 7.289 -13.653 1.00 84.25 180 GLY A O 1
ATOM 1434 N N . CYS A 1 181 ? -20.249 8.631 -13.899 1.00 76.62 181 CYS A N 1
ATOM 1435 C CA . CYS A 1 181 ? -19.736 9.276 -15.114 1.00 76.62 181 CYS A CA 1
ATOM 1436 C C . CYS A 1 181 ? -18.609 10.295 -14.863 1.00 76.62 181 CYS A C 1
ATOM 1438 O O . CYS A 1 181 ? -18.021 10.780 -15.825 1.00 76.62 181 CYS A O 1
ATOM 1440 N N . ASN A 1 182 ? -18.321 10.652 -13.606 1.00 75.19 182 ASN A N 1
ATOM 1441 C CA . ASN A 1 182 ? -17.394 11.743 -13.276 1.00 75.19 182 ASN A CA 1
ATOM 1442 C C . ASN A 1 182 ? -15.917 11.314 -13.265 1.00 75.19 182 ASN A C 1
ATOM 1444 O O . ASN A 1 182 ? -15.048 12.149 -13.020 1.00 75.19 182 ASN A O 1
ATOM 1448 N N . GLY A 1 183 ? -15.635 10.039 -13.551 1.00 83.06 183 GLY A N 1
ATOM 1449 C CA . GLY A 1 183 ? -14.294 9.469 -13.474 1.00 83.06 183 GLY A CA 1
ATOM 1450 C C . GLY A 1 183 ? -13.836 9.259 -12.029 1.00 83.06 183 GLY A C 1
ATOM 1451 O O . GLY A 1 183 ? -14.219 9.985 -11.110 1.00 83.06 183 GLY A O 1
ATOM 1452 N N . LEU A 1 184 ? -13.028 8.223 -11.807 1.00 91.50 184 LEU A N 1
ATOM 1453 C CA . LEU A 1 184 ? -12.494 7.915 -10.484 1.00 91.50 184 LEU A CA 1
ATOM 1454 C C . LEU A 1 184 ? -11.476 8.979 -10.052 1.00 91.50 184 LEU A C 1
ATOM 1456 O O . LEU A 1 184 ? -10.520 9.268 -10.768 1.00 91.50 184 LEU A O 1
ATOM 1460 N N . SER A 1 185 ? -11.664 9.538 -8.858 1.00 92.31 185 SER A N 1
ATOM 1461 C CA . SER A 1 185 ? -10.775 10.547 -8.277 1.00 92.31 185 SER A CA 1
ATOM 1462 C C . SER A 1 185 ? -10.453 10.240 -6.816 1.00 92.31 185 SER A C 1
ATOM 1464 O O . SER A 1 185 ? -11.187 9.517 -6.139 1.00 92.31 185 SER A O 1
ATOM 1466 N N . ALA A 1 186 ? -9.387 10.852 -6.298 1.00 93.25 186 ALA A N 1
ATOM 1467 C CA . ALA A 1 186 ? -8.950 10.692 -4.912 1.00 93.25 186 ALA A CA 1
ATOM 1468 C C . ALA A 1 186 ? -10.051 10.964 -3.873 1.00 93.25 186 ALA A C 1
ATOM 1470 O O . ALA A 1 186 ? -10.134 10.268 -2.863 1.00 93.25 186 ALA A O 1
ATOM 1471 N N . SER A 1 187 ? -10.916 11.947 -4.140 1.00 93.38 187 SER A N 1
ATOM 1472 C CA . SER A 1 187 ? -11.992 12.395 -3.251 1.00 93.38 187 SER A CA 1
ATOM 1473 C C . SER A 1 187 ? -13.312 11.640 -3.432 1.00 93.38 187 SER A C 1
ATOM 1475 O O . SER A 1 187 ? -14.285 11.951 -2.744 1.00 93.38 187 SER A O 1
ATOM 1477 N N . THR A 1 188 ? -13.367 10.647 -4.327 1.00 92.62 188 THR A N 1
ATOM 1478 C CA . THR A 1 188 ? -14.567 9.825 -4.537 1.00 92.62 188 THR A CA 1
ATOM 1479 C C . THR A 1 188 ? -14.935 9.105 -3.241 1.00 92.62 188 THR A C 1
ATOM 1481 O O . THR A 1 188 ? -14.116 8.375 -2.686 1.00 92.62 188 THR A O 1
ATOM 1484 N N . LEU A 1 189 ? -16.158 9.300 -2.747 1.00 91.25 189 LEU A N 1
ATOM 1485 C CA . LEU A 1 189 ? -16.648 8.609 -1.552 1.00 91.25 189 LEU A CA 1
ATOM 1486 C C . LEU A 1 189 ? -17.133 7.208 -1.925 1.00 91.25 189 LEU A C 1
ATOM 1488 O O . LEU A 1 189 ? -18.095 7.071 -2.676 1.00 91.25 189 LEU A O 1
ATOM 1492 N N . VAL A 1 190 ? -16.488 6.175 -1.382 1.00 88.56 190 VAL A N 1
ATOM 1493 C CA . VAL A 1 190 ? -16.774 4.771 -1.740 1.00 88.56 190 VAL A CA 1
ATOM 1494 C C . VAL A 1 190 ? -18.004 4.241 -0.999 1.00 88.56 190 VAL A C 1
ATOM 1496 O O . VAL A 1 190 ? -18.832 3.535 -1.563 1.00 88.56 190 VAL A O 1
ATOM 1499 N N . ASP A 1 191 ? -18.131 4.601 0.276 1.00 84.31 191 ASP A N 1
ATOM 1500 C CA . ASP A 1 191 ? -19.153 4.115 1.213 1.00 84.31 191 ASP A CA 1
ATOM 1501 C C . ASP A 1 191 ? -19.953 5.263 1.861 1.00 84.31 191 ASP A C 1
ATOM 1503 O O . ASP A 1 191 ? -20.660 5.068 2.852 1.00 84.31 191 ASP A O 1
ATOM 1507 N N . GLY A 1 192 ? -19.805 6.482 1.329 1.00 84.62 192 GLY A N 1
ATOM 1508 C CA . GLY A 1 192 ? -20.380 7.710 1.884 1.00 84.62 192 GLY A CA 1
ATOM 1509 C C . GLY A 1 192 ? -19.649 8.274 3.110 1.00 84.62 192 GLY A C 1
ATOM 1510 O O . GLY A 1 192 ? -20.090 9.288 3.648 1.00 84.62 192 GLY A O 1
ATOM 1511 N N . ARG A 1 193 ? -18.547 7.655 3.559 1.00 87.50 193 ARG A N 1
ATOM 1512 C CA . ARG A 1 193 ? -17.779 8.061 4.751 1.00 87.50 193 ARG A CA 1
ATOM 1513 C C . ARG A 1 193 ? -16.310 8.317 4.466 1.00 87.50 193 ARG A C 1
ATOM 1515 O O . ARG A 1 193 ? -15.773 9.294 4.985 1.00 87.50 193 ARG A O 1
ATOM 1522 N N . TYR A 1 194 ? -15.682 7.434 3.697 1.00 91.62 194 TYR A N 1
ATOM 1523 C CA . TYR A 1 194 ? -14.256 7.458 3.406 1.00 91.62 194 TYR A CA 1
ATOM 1524 C C . TYR A 1 194 ? -14.007 7.649 1.918 1.00 91.62 194 TYR A C 1
ATOM 1526 O O . TYR A 1 194 ? -14.719 7.128 1.051 1.00 91.62 194 TYR A O 1
ATOM 1534 N N . THR A 1 195 ? -12.966 8.422 1.642 1.00 94.25 195 THR A N 1
ATOM 1535 C CA . THR A 1 195 ? -12.516 8.696 0.282 1.00 94.25 195 THR A CA 1
ATOM 1536 C C . THR A 1 195 ? -11.766 7.506 -0.299 1.00 94.25 195 THR A C 1
ATOM 1538 O O . THR A 1 195 ? -11.178 6.694 0.419 1.00 94.25 195 THR A O 1
ATOM 1541 N N . TYR A 1 196 ? -11.739 7.418 -1.622 1.00 94.81 196 TYR A N 1
ATOM 1542 C CA . TYR A 1 196 ? -11.013 6.379 -2.328 1.00 94.81 196 TYR A CA 1
ATOM 1543 C C . TYR A 1 196 ? -9.510 6.379 -1.993 1.00 94.81 196 TYR A C 1
ATOM 1545 O O . TYR A 1 196 ? -8.923 5.318 -1.770 1.00 94.81 196 TYR A O 1
ATOM 1553 N N . GLN A 1 197 ? -8.903 7.559 -1.827 1.00 96.56 197 GLN A N 1
ATOM 1554 C CA . GLN A 1 197 ? -7.515 7.670 -1.374 1.00 96.56 197 GLN A CA 1
ATOM 1555 C C . GLN A 1 197 ? -7.295 7.041 0.013 1.00 96.56 197 GLN A C 1
ATOM 1557 O O . GLN A 1 197 ? -6.299 6.351 0.228 1.00 96.56 197 GLN A O 1
ATOM 1562 N N . GLU A 1 198 ? -8.220 7.230 0.958 1.00 95.75 198 GLU A N 1
ATOM 1563 C CA . GLU A 1 198 ? -8.115 6.611 2.286 1.00 95.75 198 GLU A CA 1
ATOM 1564 C C . GLU A 1 198 ? -8.249 5.089 2.242 1.00 95.75 198 GLU A C 1
ATOM 1566 O O . GLU A 1 198 ? -7.616 4.391 3.044 1.00 95.75 198 GLU A O 1
ATOM 1571 N N . TYR A 1 199 ? -9.053 4.575 1.309 1.00 95.25 199 TYR A N 1
ATOM 1572 C CA . TYR A 1 199 ? -9.144 3.148 1.025 1.00 95.25 199 TYR A CA 1
ATOM 1573 C C . TYR A 1 199 ? -7.798 2.602 0.548 1.00 95.25 199 TYR A C 1
ATOM 1575 O O . TYR A 1 199 ? -7.299 1.643 1.145 1.00 95.25 199 TYR A O 1
ATOM 1583 N N . LEU A 1 200 ? -7.183 3.217 -0.465 1.00 96.81 200 LEU A N 1
ATOM 1584 C CA . LEU A 1 200 ? -5.878 2.787 -0.973 1.00 96.81 200 LEU A CA 1
ATOM 1585 C C . LEU A 1 200 ? -4.785 2.864 0.096 1.00 96.81 200 LEU A C 1
ATOM 1587 O O . LEU A 1 200 ? -4.090 1.870 0.318 1.00 96.81 200 LEU A O 1
ATOM 1591 N N . ASP A 1 201 ? -4.674 3.993 0.806 1.00 97.25 201 ASP A N 1
ATOM 1592 C CA . ASP A 1 201 ? -3.667 4.180 1.859 1.00 97.25 201 ASP A CA 1
ATOM 1593 C C . ASP A 1 201 ? -3.794 3.101 2.938 1.00 97.25 201 ASP A C 1
ATOM 1595 O O . ASP A 1 201 ? -2.820 2.424 3.265 1.00 97.25 201 ASP A O 1
ATOM 1599 N N . SER A 1 202 ? -5.012 2.856 3.433 1.00 97.19 202 SER A N 1
ATOM 1600 C CA . SER A 1 202 ? -5.236 1.889 4.513 1.00 97.19 202 SER A CA 1
ATOM 1601 C C . SER A 1 202 ? -4.862 0.459 4.100 1.00 97.19 202 SER A C 1
ATOM 1603 O O . SER A 1 202 ? -4.245 -0.263 4.890 1.00 97.19 202 SER A O 1
ATOM 1605 N N . HIS A 1 203 ? -5.183 0.047 2.867 1.00 97.81 203 HIS A N 1
ATOM 1606 C CA . HIS A 1 203 ? -4.834 -1.286 2.364 1.00 97.81 203 HIS A CA 1
ATOM 1607 C C . HIS A 1 203 ? -3.328 -1.431 2.133 1.00 97.81 203 HIS A C 1
ATOM 1609 O O . HIS A 1 203 ? -2.715 -2.368 2.650 1.00 97.81 203 HIS A O 1
ATOM 1615 N N . LEU A 1 204 ? -2.723 -0.507 1.380 1.00 98.00 204 LEU A N 1
ATOM 1616 C CA . LEU A 1 204 ? -1.310 -0.568 1.004 1.00 98.00 204 LEU A CA 1
ATOM 1617 C C . LEU A 1 204 ? -0.396 -0.446 2.229 1.00 98.00 204 LEU A C 1
ATOM 1619 O O . LEU A 1 204 ? 0.591 -1.180 2.346 1.00 98.00 204 LEU A O 1
ATOM 1623 N N . ARG A 1 205 ? -0.761 0.413 3.188 1.00 97.75 205 ARG A N 1
ATOM 1624 C CA . ARG A 1 205 ? -0.034 0.588 4.449 1.00 97.75 205 ARG A CA 1
ATOM 1625 C C . ARG A 1 205 ? -0.102 -0.648 5.334 1.00 97.75 205 ARG A C 1
ATOM 1627 O O . ARG A 1 205 ? 0.918 -1.030 5.905 1.00 97.75 205 ARG A O 1
ATOM 1634 N N . PHE A 1 206 ? -1.274 -1.273 5.474 1.00 97.56 206 PHE A N 1
ATOM 1635 C CA . PHE A 1 206 ? -1.387 -2.521 6.231 1.00 97.56 206 PHE A CA 1
ATOM 1636 C C . PHE A 1 206 ? -0.636 -3.666 5.546 1.00 97.56 206 PHE A C 1
ATOM 1638 O O . PHE A 1 206 ? 0.069 -4.413 6.222 1.00 97.56 206 PHE A O 1
ATOM 1645 N N . LEU A 1 207 ? -0.738 -3.783 4.219 1.00 97.50 207 LEU A N 1
ATOM 1646 C CA . LEU A 1 207 ? -0.048 -4.824 3.463 1.00 97.50 207 LEU A CA 1
ATOM 1647 C C . LEU A 1 207 ? 1.476 -4.709 3.609 1.00 97.50 207 LEU A C 1
ATOM 1649 O O . LEU A 1 207 ? 2.115 -5.699 3.953 1.00 97.50 207 LEU A O 1
ATOM 1653 N N . ALA A 1 208 ? 2.043 -3.510 3.429 1.00 97.06 208 ALA A N 1
ATOM 1654 C CA . ALA A 1 208 ? 3.475 -3.267 3.624 1.00 97.06 208 ALA A CA 1
ATOM 1655 C C . ALA A 1 208 ? 3.919 -3.600 5.057 1.00 97.06 208 ALA A C 1
ATOM 1657 O O . ALA A 1 208 ? 4.874 -4.347 5.258 1.00 97.06 208 ALA A O 1
ATOM 1658 N N . PHE A 1 209 ? 3.176 -3.107 6.056 1.00 95.75 209 PHE A N 1
ATOM 1659 C CA . PHE A 1 209 ? 3.430 -3.415 7.464 1.00 95.75 209 PHE A CA 1
ATOM 1660 C C . PHE A 1 209 ? 3.457 -4.925 7.724 1.00 95.75 209 PHE A C 1
ATOM 1662 O O . PHE A 1 209 ? 4.382 -5.434 8.356 1.00 95.75 209 PHE A O 1
ATOM 1669 N N . PHE A 1 210 ? 2.453 -5.651 7.229 1.00 94.75 210 PHE A N 1
ATOM 1670 C CA . PHE A 1 210 ? 2.334 -7.071 7.514 1.00 94.75 210 PHE A CA 1
ATOM 1671 C C . PHE A 1 210 ? 3.425 -7.891 6.821 1.00 94.75 210 PHE A C 1
ATOM 1673 O O . PHE A 1 210 ? 3.975 -8.789 7.452 1.00 94.75 210 PHE A O 1
ATOM 1680 N N . LEU A 1 211 ? 3.771 -7.582 5.564 1.00 94.69 211 LEU A N 1
ATOM 1681 C CA . LEU A 1 211 ? 4.864 -8.259 4.853 1.00 94.69 211 LEU A CA 1
ATOM 1682 C C . LEU A 1 211 ? 6.191 -8.127 5.616 1.00 94.69 211 LEU A C 1
ATOM 1684 O O . LEU A 1 211 ? 6.857 -9.134 5.864 1.00 94.69 211 LEU A O 1
ATOM 1688 N N . GLN A 1 212 ? 6.508 -6.922 6.093 1.00 93.06 212 GLN A N 1
ATOM 1689 C CA . GLN A 1 212 ? 7.750 -6.636 6.814 1.00 93.06 212 GLN A CA 1
ATOM 1690 C C . GLN A 1 212 ? 7.811 -7.346 8.174 1.00 93.06 212 GLN A C 1
ATOM 1692 O O . GLN A 1 212 ? 8.746 -8.103 8.453 1.00 93.06 212 GLN A O 1
ATOM 1697 N N . GLU A 1 213 ? 6.792 -7.169 9.019 1.00 88.56 213 GLU A N 1
ATOM 1698 C CA . GLU A 1 213 ? 6.780 -7.730 10.380 1.00 88.56 213 GLU A CA 1
ATOM 1699 C C . GLU A 1 213 ? 6.661 -9.264 10.398 1.00 88.56 213 GLU A C 1
ATOM 1701 O O . GLU A 1 213 ? 7.243 -9.959 11.249 1.00 88.56 213 GLU A O 1
ATOM 1706 N N . ALA A 1 214 ? 5.915 -9.817 9.438 1.00 87.81 214 ALA A N 1
ATOM 1707 C CA . ALA A 1 214 ? 5.780 -11.256 9.268 1.00 87.81 214 ALA A CA 1
ATOM 1708 C C . ALA A 1 214 ? 6.956 -11.883 8.502 1.00 87.81 214 ALA A C 1
ATOM 1710 O O . ALA A 1 214 ? 7.024 -13.113 8.428 1.00 87.81 214 ALA A O 1
ATOM 1711 N N . SER A 1 215 ? 7.875 -11.065 7.971 1.00 88.69 215 SER A N 1
ATOM 1712 C CA . SER A 1 215 ? 8.986 -11.495 7.112 1.00 88.69 215 SER A CA 1
ATOM 1713 C C . SER A 1 215 ? 8.487 -12.385 5.967 1.00 88.69 215 SER A C 1
ATOM 1715 O O . SER A 1 215 ? 8.959 -13.506 5.768 1.00 88.69 215 SER A O 1
ATOM 1717 N N . LEU A 1 216 ? 7.446 -11.911 5.280 1.00 91.25 216 LEU A N 1
ATOM 1718 C CA . LEU A 1 216 ? 6.800 -12.593 4.167 1.00 91.25 216 LEU A CA 1
ATOM 1719 C C . LEU A 1 216 ? 7.120 -11.894 2.862 1.00 91.25 216 LEU A C 1
ATOM 1721 O O . LEU A 1 216 ? 7.178 -10.672 2.804 1.00 91.25 216 LEU A O 1
ATOM 1725 N N . TYR A 1 217 ? 7.207 -12.696 1.809 1.00 94.38 217 TYR A N 1
ATOM 1726 C CA . TYR A 1 217 ? 7.290 -12.187 0.456 1.00 94.38 217 TYR A CA 1
ATOM 1727 C C . TYR A 1 217 ? 5.919 -12.176 -0.212 1.00 94.38 217 TYR A C 1
ATOM 1729 O O . TYR A 1 217 ? 5.124 -13.113 -0.060 1.00 94.38 217 TYR A O 1
ATOM 1737 N N . LEU A 1 218 ? 5.642 -11.119 -0.972 1.00 96.25 218 LEU A N 1
ATOM 1738 C CA . LEU A 1 218 ? 4.474 -11.076 -1.838 1.00 96.25 218 LEU A CA 1
ATOM 1739 C C . LEU A 1 218 ? 4.722 -11.966 -3.060 1.00 96.25 218 LEU A C 1
ATOM 1741 O O . LEU A 1 218 ? 5.585 -11.692 -3.890 1.00 96.25 218 LEU A O 1
ATOM 1745 N N . VAL A 1 219 ? 3.928 -13.025 -3.183 1.00 96.06 219 VAL A N 1
ATOM 1746 C CA . VAL A 1 219 ? 4.001 -13.947 -4.323 1.00 96.06 219 VAL A CA 1
ATOM 1747 C C . VAL A 1 219 ? 3.550 -13.279 -5.625 1.00 96.06 219 VAL A C 1
ATOM 1749 O O . VAL A 1 219 ? 2.661 -12.420 -5.623 1.00 96.06 219 VAL A O 1
ATOM 1752 N N . TRP A 1 220 ? 4.093 -13.740 -6.757 1.00 97.06 220 TRP A N 1
ATOM 1753 C CA . TRP A 1 220 ? 3.807 -13.181 -8.085 1.00 97.06 220 TRP A CA 1
ATOM 1754 C C . TRP A 1 220 ? 2.313 -13.026 -8.390 1.00 97.06 220 TRP A C 1
ATOM 1756 O O . TRP A 1 220 ? 1.887 -11.982 -8.873 1.00 97.06 220 TRP A O 1
ATOM 1766 N N . SER A 1 221 ? 1.491 -14.029 -8.069 1.00 96.69 221 SER A N 1
ATOM 1767 C CA . SER A 1 221 ? 0.053 -13.992 -8.367 1.00 96.69 221 SER A CA 1
ATOM 1768 C C . SER A 1 221 ? -0.682 -12.835 -7.684 1.00 96.69 221 SER A C 1
ATOM 1770 O O . SER A 1 221 ? -1.693 -12.375 -8.206 1.00 96.69 221 SER A O 1
ATOM 1772 N N . ARG A 1 222 ? -0.193 -12.369 -6.528 1.00 96.12 222 ARG A N 1
ATOM 1773 C CA . ARG A 1 222 ? -0.748 -11.223 -5.796 1.00 96.12 222 ARG A CA 1
ATOM 1774 C C . ARG A 1 222 ? -0.144 -9.904 -6.276 1.00 96.12 222 ARG A C 1
ATOM 1776 O O . ARG A 1 222 ? -0.880 -8.944 -6.464 1.00 96.12 222 ARG A O 1
ATOM 1783 N N . ALA A 1 223 ? 1.163 -9.868 -6.545 1.00 97.56 223 ALA A N 1
ATOM 1784 C CA . ALA A 1 223 ? 1.816 -8.697 -7.141 1.00 97.56 223 ALA A CA 1
ATOM 1785 C C . ALA A 1 223 ? 1.203 -8.339 -8.506 1.00 97.56 223 ALA A C 1
ATOM 1787 O O . ALA A 1 223 ? 0.899 -7.178 -8.773 1.00 97.56 223 ALA A O 1
ATOM 1788 N N . LYS A 1 224 ? 0.953 -9.354 -9.339 1.00 97.38 224 LYS A N 1
ATOM 1789 C CA . LYS A 1 224 ? 0.293 -9.218 -10.638 1.00 97.38 224 LYS A CA 1
ATOM 1790 C C . LYS A 1 224 ? -1.135 -8.685 -10.509 1.00 97.38 224 LYS A C 1
ATOM 1792 O O . LYS A 1 224 ? -1.497 -7.792 -11.262 1.00 97.38 224 LYS A O 1
ATOM 1797 N N . GLU A 1 225 ? -1.913 -9.202 -9.559 1.00 96.38 225 GLU A N 1
ATOM 1798 C CA . GLU A 1 225 ? -3.290 -8.756 -9.306 1.00 96.38 225 GLU A CA 1
ATOM 1799 C C . GLU A 1 225 ? -3.338 -7.283 -8.868 1.00 96.38 225 GLU A C 1
ATOM 1801 O O . GLU A 1 225 ? -4.137 -6.519 -9.402 1.00 96.38 225 GLU A O 1
ATOM 1806 N N . LEU A 1 226 ? -2.437 -6.856 -7.973 1.00 97.75 226 LEU A N 1
ATOM 1807 C CA . LEU A 1 226 ? -2.310 -5.445 -7.584 1.00 97.75 226 LEU A CA 1
ATOM 1808 C C . LEU A 1 226 ? -1.946 -4.553 -8.774 1.00 97.75 226 LEU A C 1
ATOM 1810 O O . LEU A 1 226 ? -2.565 -3.512 -8.977 1.00 97.75 226 LEU A O 1
ATOM 1814 N N . TRP A 1 227 ? -0.976 -4.975 -9.588 1.00 98.00 227 TRP A N 1
ATOM 1815 C CA . TRP A 1 227 ? -0.567 -4.231 -10.781 1.00 98.00 227 TRP A CA 1
ATOM 1816 C C . TRP A 1 227 ? -1.694 -4.114 -11.816 1.00 98.00 227 TRP A C 1
ATOM 1818 O O . TRP A 1 227 ? -1.884 -3.080 -12.458 1.00 98.00 227 TRP A O 1
ATOM 1828 N N . GLU A 1 228 ? -2.453 -5.188 -12.011 1.00 96.75 228 GLU A N 1
ATOM 1829 C CA . GLU A 1 228 ? -3.601 -5.201 -12.919 1.00 96.75 228 GLU A CA 1
ATOM 1830 C C . GLU A 1 228 ? -4.734 -4.323 -12.404 1.00 96.75 228 GLU A C 1
ATOM 1832 O O . GLU A 1 228 ? -5.349 -3.620 -13.196 1.00 96.75 228 GLU A O 1
ATOM 1837 N N . CYS A 1 229 ? -4.942 -4.276 -11.091 1.00 96.62 229 CYS A N 1
ATOM 1838 C CA . CYS A 1 229 ? -5.935 -3.405 -10.479 1.00 96.62 229 CYS A CA 1
ATOM 1839 C C . CYS A 1 229 ? -5.563 -1.917 -10.545 1.00 96.62 229 CYS A C 1
ATOM 1841 O O . CYS A 1 229 ? -6.446 -1.101 -10.775 1.00 96.62 229 CYS A O 1
ATOM 1843 N N . LEU A 1 230 ? -4.293 -1.561 -10.314 1.00 97.44 230 LEU A N 1
ATOM 1844 C CA . LEU A 1 230 ? -3.885 -0.169 -10.064 1.00 97.44 230 LEU A CA 1
ATOM 1845 C C . LEU A 1 230 ? -3.074 0.485 -11.191 1.00 97.44 230 LEU A C 1
ATOM 1847 O O . LEU A 1 230 ? -2.850 1.688 -11.158 1.00 97.44 230 LEU A O 1
ATOM 1851 N N . VAL A 1 231 ? -2.592 -0.275 -12.178 1.00 96.69 231 VAL A N 1
ATOM 1852 C CA . VAL A 1 231 ? -1.732 0.280 -13.242 1.00 96.69 231 VAL A CA 1
ATOM 1853 C C . VAL A 1 231 ? -2.299 0.035 -14.633 1.00 96.69 231 VAL A C 1
ATOM 1855 O O . VAL A 1 231 ? -2.345 0.952 -15.447 1.00 96.69 231 VAL A O 1
ATOM 1858 N N . THR A 1 232 ? -2.718 -1.201 -14.912 1.00 94.50 232 THR A N 1
ATOM 1859 C CA . THR A 1 232 ? -3.100 -1.638 -16.276 1.00 94.50 232 THR A CA 1
ATOM 1860 C C . THR A 1 232 ? -4.594 -1.905 -16.461 1.00 94.50 232 THR A C 1
ATOM 1862 O O . THR A 1 232 ? -5.016 -2.267 -17.557 1.00 94.50 232 THR A O 1
ATOM 1865 N N . GLY A 1 233 ? -5.392 -1.748 -15.405 1.00 90.75 233 GLY A N 1
ATOM 1866 C CA . GLY A 1 233 ? -6.839 -1.927 -15.449 1.00 90.75 233 GLY A CA 1
ATOM 1867 C C . GLY A 1 233 ? -7.540 -0.846 -16.284 1.00 90.75 233 GLY A C 1
ATOM 1868 O O . GLY A 1 233 ? -7.006 0.252 -16.439 1.00 90.75 233 GLY A O 1
ATOM 1869 N N . PRO A 1 234 ? -8.741 -1.135 -16.815 1.00 88.44 234 PRO A N 1
ATOM 1870 C CA . PRO A 1 234 ? -9.472 -0.207 -17.682 1.00 88.44 234 PRO A CA 1
ATOM 1871 C C . PRO A 1 234 ? -9.943 1.059 -16.953 1.00 88.44 234 PRO A C 1
ATOM 1873 O O . PRO A 1 234 ? -10.013 2.120 -17.563 1.00 88.44 234 PRO A O 1
ATOM 1876 N N . ASP A 1 235 ? -10.223 0.950 -15.652 1.00 90.88 235 ASP A N 1
ATOM 1877 C CA . ASP A 1 235 ? -10.791 2.022 -14.826 1.00 90.88 235 ASP A CA 1
ATOM 1878 C C . ASP A 1 235 ? -9.743 2.681 -13.904 1.00 90.88 235 ASP A C 1
ATOM 1880 O O . ASP A 1 235 ? -10.080 3.261 -12.871 1.00 90.88 235 ASP A O 1
ATOM 1884 N N . VAL A 1 236 ? -8.458 2.541 -14.243 1.00 92.94 236 VAL A N 1
ATOM 1885 C CA . VAL A 1 236 ? -7.324 3.067 -13.468 1.00 92.94 236 VAL A CA 1
ATOM 1886 C C . VAL A 1 236 ? -7.204 4.581 -13.635 1.00 92.94 236 VAL A C 1
ATOM 1888 O O . VAL A 1 236 ? -7.166 5.083 -14.759 1.00 92.94 236 VAL A O 1
ATOM 1891 N N . CYS A 1 237 ? -7.070 5.305 -12.522 1.00 92.62 237 CYS A N 1
ATOM 1892 C CA . CYS A 1 237 ? -6.781 6.741 -12.522 1.00 92.62 237 CYS A CA 1
ATOM 1893 C C . CYS A 1 237 ? -5.310 7.043 -12.175 1.00 92.62 237 CYS A C 1
ATOM 1895 O O . CYS A 1 237 ? -4.528 6.153 -11.847 1.00 92.62 237 CYS A O 1
ATOM 1897 N N . GLU A 1 238 ? -4.910 8.314 -12.251 1.00 93.81 238 GLU A N 1
ATOM 1898 C CA . GLU A 1 238 ? -3.533 8.736 -11.949 1.00 93.81 238 GLU A CA 1
ATOM 1899 C C . GLU A 1 238 ? -3.113 8.376 -10.514 1.00 93.81 238 GLU A C 1
ATOM 1901 O O . GLU A 1 238 ? -2.028 7.836 -10.308 1.00 93.81 238 GLU A O 1
ATOM 1906 N N . LEU A 1 239 ? -4.003 8.580 -9.532 1.00 95.81 239 LEU A N 1
ATOM 1907 C CA . LEU A 1 239 ? -3.742 8.244 -8.127 1.00 95.81 239 LEU A CA 1
ATOM 1908 C C . LEU A 1 239 ? -3.351 6.770 -7.951 1.00 95.81 239 LEU A C 1
ATOM 1910 O O . LEU A 1 239 ? -2.424 6.471 -7.199 1.00 95.81 239 LEU A O 1
ATOM 1914 N N . ASP A 1 240 ? -4.049 5.864 -8.638 1.00 96.88 240 ASP A N 1
ATOM 1915 C CA . ASP A 1 240 ? -3.798 4.423 -8.556 1.00 96.88 240 ASP A CA 1
ATOM 1916 C C . ASP A 1 240 ? -2.358 4.097 -8.959 1.00 96.88 240 ASP A C 1
ATOM 1918 O O . ASP A 1 240 ? -1.647 3.391 -8.237 1.00 96.88 240 ASP A O 1
ATOM 1922 N N . ARG A 1 241 ? -1.920 4.663 -10.092 1.00 96.81 241 ARG A N 1
ATOM 1923 C CA . ARG A 1 241 ? -0.576 4.459 -10.641 1.00 96.81 241 ARG A CA 1
ATOM 1924 C C . ARG A 1 241 ? 0.476 5.000 -9.691 1.00 96.81 241 ARG A C 1
ATOM 1926 O O . ARG A 1 241 ? 1.385 4.261 -9.322 1.00 96.81 241 ARG A O 1
ATOM 1933 N N . GLU A 1 242 ? 0.315 6.243 -9.243 1.00 97.50 242 GLU A N 1
ATOM 1934 C CA . GLU A 1 242 ? 1.277 6.907 -8.364 1.00 97.50 242 GLU A CA 1
ATOM 1935 C C . GLU A 1 242 ? 1.452 6.159 -7.038 1.00 97.50 242 GLU A C 1
ATOM 1937 O O . GLU A 1 242 ? 2.579 5.837 -6.648 1.00 97.50 242 GLU A O 1
ATOM 1942 N N . MET A 1 243 ? 0.347 5.788 -6.381 1.00 98.12 243 MET A N 1
ATOM 1943 C CA . MET A 1 243 ? 0.402 5.033 -5.128 1.00 98.12 243 MET A CA 1
ATOM 1944 C C . MET A 1 243 ? 0.983 3.629 -5.332 1.00 98.12 243 MET A C 1
ATOM 1946 O O . MET A 1 243 ? 1.757 3.154 -4.499 1.00 98.12 243 MET A O 1
ATOM 1950 N N . CYS A 1 244 ? 0.648 2.956 -6.438 1.00 98.31 244 CYS A N 1
ATOM 1951 C CA . CYS A 1 244 ? 1.178 1.630 -6.751 1.00 98.31 244 CYS A CA 1
ATOM 1952 C C . CYS A 1 244 ? 2.687 1.671 -7.043 1.00 98.31 244 CYS A C 1
ATOM 1954 O O . CYS A 1 244 ? 3.436 0.825 -6.544 1.00 98.31 244 CYS A O 1
ATOM 1956 N N . PHE A 1 245 ? 3.153 2.657 -7.813 1.00 98.56 245 PHE A N 1
ATOM 1957 C CA . PHE A 1 245 ? 4.572 2.848 -8.112 1.00 98.56 245 PHE A CA 1
ATOM 1958 C C . PHE A 1 245 ? 5.374 3.134 -6.847 1.00 98.56 245 PHE A C 1
ATOM 1960 O O . PHE A 1 245 ? 6.384 2.470 -6.596 1.00 98.56 245 PHE A O 1
ATOM 1967 N N . GLU A 1 246 ? 4.905 4.056 -6.006 1.00 98.38 246 GLU A N 1
ATOM 1968 C CA . GLU A 1 246 ? 5.549 4.363 -4.730 1.00 98.38 246 GLU A CA 1
ATOM 1969 C C . GLU A 1 246 ? 5.602 3.130 -3.811 1.00 98.38 246 GLU A C 1
ATOM 1971 O O . GLU A 1 246 ? 6.639 2.845 -3.198 1.00 98.38 246 GLU A O 1
ATOM 1976 N N . TRP A 1 247 ? 4.510 2.363 -3.749 1.00 98.38 247 TRP A N 1
ATOM 1977 C CA . TRP A 1 247 ? 4.411 1.170 -2.914 1.00 98.38 247 TRP A CA 1
ATOM 1978 C C . TRP A 1 247 ? 5.411 0.083 -3.323 1.00 98.38 247 TRP A C 1
ATOM 1980 O O . TRP A 1 247 ? 6.179 -0.384 -2.480 1.00 98.38 247 TRP A O 1
ATOM 1990 N N . PHE A 1 248 ? 5.477 -0.274 -4.611 1.00 98.44 248 PHE A N 1
ATOM 1991 C CA . PHE A 1 248 ? 6.447 -1.263 -5.097 1.00 98.44 248 PHE A CA 1
ATOM 1992 C C . PHE A 1 248 ? 7.896 -0.773 -4.988 1.00 98.44 248 PHE A C 1
ATOM 1994 O O . PHE A 1 248 ? 8.787 -1.576 -4.715 1.00 98.44 248 PHE A O 1
ATOM 2001 N N . THR A 1 249 ? 8.140 0.531 -5.151 1.00 98.19 249 THR A N 1
ATOM 2002 C CA . THR A 1 249 ? 9.480 1.120 -4.992 1.00 98.19 249 THR A CA 1
ATOM 2003 C C . THR A 1 249 ? 9.988 0.937 -3.562 1.00 98.19 249 THR A C 1
ATOM 2005 O O . THR A 1 249 ? 11.099 0.449 -3.348 1.00 98.19 249 THR A O 1
ATOM 2008 N N . LYS A 1 250 ? 9.162 1.274 -2.562 1.00 97.00 250 LYS A N 1
ATOM 2009 C CA . LYS A 1 250 ? 9.510 1.117 -1.139 1.00 97.00 250 LYS A CA 1
ATOM 2010 C C . LYS A 1 250 ? 9.543 -0.351 -0.704 1.00 97.00 250 LYS A C 1
ATOM 2012 O O . LYS A 1 250 ? 10.375 -0.721 0.120 1.00 97.00 250 LYS A O 1
ATOM 2017 N N . GLY A 1 251 ? 8.654 -1.172 -1.261 1.00 95.56 251 GLY A N 1
ATOM 2018 C CA . GLY A 1 251 ? 8.468 -2.583 -0.923 1.00 95.56 251 GLY A CA 1
ATOM 2019 C C . GLY A 1 251 ? 9.293 -3.569 -1.752 1.00 95.56 251 GLY A C 1
ATOM 2020 O O . GLY A 1 251 ? 9.009 -4.761 -1.707 1.00 95.56 251 GLY A O 1
ATOM 2021 N N . GLN A 1 252 ? 10.306 -3.136 -2.518 1.00 94.12 252 GLN A N 1
ATOM 2022 C CA . GLN A 1 252 ? 11.059 -4.047 -3.399 1.00 94.12 252 GLN A CA 1
ATOM 2023 C C . GLN A 1 252 ? 11.644 -5.264 -2.656 1.00 94.12 252 GLN A C 1
ATOM 2025 O O . GLN A 1 252 ? 11.686 -6.366 -3.198 1.00 94.12 252 GLN A O 1
ATOM 2030 N N . HIS A 1 253 ? 12.074 -5.079 -1.403 1.00 93.75 253 HIS A N 1
ATOM 2031 C CA . HIS A 1 253 ? 12.684 -6.127 -0.580 1.00 93.75 253 HIS A CA 1
ATOM 2032 C C . HIS A 1 253 ? 11.656 -7.089 0.025 1.00 93.75 253 HIS A C 1
ATOM 2034 O O . HIS A 1 253 ? 12.042 -8.149 0.508 1.00 93.75 253 HIS A O 1
ATOM 2040 N N . ASP A 1 254 ? 10.370 -6.746 -0.057 1.00 94.94 254 ASP A N 1
ATOM 2041 C CA . ASP A 1 254 ? 9.244 -7.597 0.324 1.00 94.94 254 ASP A CA 1
ATOM 2042 C C . ASP A 1 254 ? 8.820 -8.527 -0.840 1.00 94.94 254 ASP A C 1
ATOM 2044 O O . ASP A 1 254 ? 7.798 -9.210 -0.767 1.00 94.94 254 ASP A O 1
ATOM 2048 N N . LEU A 1 255 ? 9.610 -8.588 -1.922 1.00 96.25 255 LEU A N 1
ATOM 2049 C CA . LEU A 1 255 ? 9.453 -9.500 -3.061 1.00 96.25 255 LEU A CA 1
ATOM 2050 C C . LEU A 1 255 ? 10.631 -10.485 -3.138 1.00 96.25 255 LEU A C 1
ATOM 2052 O O . LEU A 1 255 ? 11.779 -10.095 -2.917 1.00 96.25 255 LEU A O 1
ATOM 2056 N N . GLU A 1 256 ? 10.369 -11.739 -3.514 1.00 95.06 256 GLU A N 1
ATOM 2057 C CA . GLU A 1 256 ? 11.438 -12.690 -3.855 1.00 95.06 256 GLU A CA 1
ATOM 2058 C C . GLU A 1 256 ? 12.150 -12.276 -5.152 1.00 95.06 256 GLU A C 1
ATOM 2060 O O . GLU A 1 256 ? 11.604 -11.547 -5.984 1.00 95.06 256 GLU A O 1
ATOM 2065 N N . SER A 1 257 ? 13.393 -12.730 -5.334 1.00 94.88 257 SER A N 1
ATOM 2066 C CA . SER A 1 257 ? 14.224 -12.312 -6.472 1.00 94.88 257 SER A CA 1
ATOM 2067 C C . SER A 1 257 ? 13.600 -12.673 -7.826 1.00 94.88 257 SER A C 1
ATOM 2069 O O . SER A 1 257 ? 13.640 -11.868 -8.753 1.00 94.88 257 SER A O 1
ATOM 2071 N N . ASP A 1 258 ? 12.969 -13.840 -7.942 1.00 96.62 258 ASP A N 1
ATOM 2072 C CA . ASP A 1 258 ? 12.240 -14.264 -9.139 1.00 96.62 258 ASP A CA 1
ATOM 2073 C C . ASP A 1 258 ? 11.007 -13.383 -9.404 1.00 96.62 258 ASP A C 1
ATOM 2075 O O . ASP A 1 258 ? 10.804 -12.943 -10.537 1.00 96.62 258 ASP A O 1
ATOM 2079 N N . VAL A 1 259 ? 10.246 -13.033 -8.361 1.00 97.56 259 VAL A N 1
ATOM 2080 C CA . VAL A 1 259 ? 9.104 -12.107 -8.450 1.00 97.56 259 VAL A CA 1
ATOM 2081 C C . VAL A 1 259 ? 9.560 -10.717 -8.895 1.00 97.56 259 VAL A C 1
ATOM 2083 O O . VAL A 1 259 ? 8.918 -10.111 -9.753 1.00 97.56 259 VAL A O 1
ATOM 2086 N N . GLN A 1 260 ? 10.684 -10.216 -8.373 1.00 97.50 260 GLN A N 1
ATOM 2087 C CA . GLN A 1 260 ? 11.269 -8.941 -8.805 1.00 97.50 260 GLN A CA 1
ATOM 2088 C C . GLN A 1 260 ? 11.636 -8.971 -10.291 1.00 97.50 260 GLN A C 1
ATOM 2090 O O . GLN A 1 260 ? 11.312 -8.036 -11.027 1.00 97.50 260 GLN A O 1
ATOM 2095 N N . GLN A 1 261 ? 12.275 -10.052 -10.753 1.00 97.06 261 GLN A N 1
ATOM 2096 C CA . GLN A 1 261 ? 12.613 -10.221 -12.167 1.00 97.06 261 GLN A CA 1
ATOM 2097 C C . GLN A 1 261 ? 11.369 -10.280 -13.050 1.00 97.06 261 GLN A C 1
ATOM 2099 O O . GLN A 1 261 ? 11.346 -9.671 -14.123 1.00 97.06 261 GLN A O 1
ATOM 2104 N N . GLN A 1 262 ? 10.341 -11.006 -12.612 1.00 97.69 262 GLN A N 1
ATOM 2105 C CA . GLN A 1 262 ? 9.107 -11.159 -13.364 1.00 97.69 262 GLN A CA 1
ATOM 2106 C C . GLN A 1 262 ? 8.340 -9.838 -13.447 1.00 97.69 262 GLN A C 1
ATOM 2108 O O . GLN A 1 262 ? 7.942 -9.437 -14.540 1.00 97.69 262 GLN A O 1
ATOM 2113 N N . LEU A 1 263 ? 8.219 -9.104 -12.336 1.00 98.19 263 LEU A N 1
ATOM 2114 C CA . LEU A 1 263 ? 7.597 -7.779 -12.314 1.00 98.19 263 LEU A CA 1
ATOM 2115 C C . LEU A 1 263 ? 8.344 -6.799 -13.218 1.00 98.19 263 LEU A C 1
ATOM 2117 O O . LEU A 1 263 ? 7.723 -6.088 -14.009 1.00 98.19 263 LEU A O 1
ATOM 2121 N N . PHE A 1 264 ? 9.676 -6.815 -13.165 1.00 98.44 264 PHE A N 1
ATOM 2122 C CA . PHE A 1 264 ? 10.496 -5.963 -14.013 1.00 98.44 264 PHE A CA 1
ATOM 2123 C C . PHE A 1 264 ? 10.266 -6.252 -15.502 1.00 98.44 264 PHE A C 1
ATOM 2125 O O . PHE A 1 264 ? 9.907 -5.351 -16.258 1.00 98.44 264 PHE A O 1
ATOM 2132 N N . LYS A 1 265 ? 10.397 -7.516 -15.923 1.00 97.25 265 LYS A N 1
ATOM 2133 C CA . LYS A 1 265 ? 10.293 -7.922 -17.336 1.00 97.25 265 LYS A CA 1
ATOM 2134 C C . LYS A 1 265 ? 8.875 -7.847 -17.889 1.00 97.25 265 LYS A C 1
ATOM 2136 O O . LYS A 1 265 ? 8.670 -7.418 -19.022 1.00 97.25 265 LYS A O 1
ATOM 2141 N N . GLU A 1 266 ? 7.896 -8.327 -17.130 1.00 97.62 266 GLU A N 1
ATOM 2142 C CA . GLU A 1 266 ? 6.539 -8.504 -17.639 1.00 97.62 266 GLU A CA 1
ATOM 2143 C C . GLU A 1 266 ? 5.660 -7.270 -17.485 1.00 97.62 266 GLU A C 1
ATOM 2145 O O . GLU A 1 266 ? 4.665 -7.184 -18.211 1.00 97.62 266 GLU A O 1
ATOM 2150 N N . LYS A 1 267 ? 5.996 -6.358 -16.564 1.00 97.75 267 LYS A N 1
ATOM 2151 C CA . LYS A 1 267 ? 5.168 -5.198 -16.226 1.00 97.75 267 LYS A CA 1
ATOM 2152 C C . LYS A 1 267 ? 5.925 -3.874 -16.365 1.00 97.75 267 LYS A C 1
ATOM 2154 O O . LYS A 1 267 ? 5.547 -3.077 -17.214 1.00 97.75 267 LYS A O 1
ATOM 2159 N N . ILE A 1 268 ? 7.010 -3.659 -15.614 1.00 98.06 268 ILE A N 1
ATOM 2160 C CA . ILE A 1 268 ? 7.714 -2.359 -15.576 1.00 98.06 268 ILE A CA 1
ATOM 2161 C C . ILE A 1 268 ? 8.292 -1.987 -16.951 1.00 98.06 268 ILE A C 1
ATOM 2163 O O . ILE A 1 268 ? 8.055 -0.887 -17.434 1.00 98.06 268 ILE A O 1
ATOM 2167 N N . LEU A 1 269 ? 8.988 -2.910 -17.625 1.00 97.50 269 LEU A N 1
ATOM 2168 C CA . LEU A 1 269 ? 9.558 -2.668 -18.963 1.00 97.50 269 LEU A CA 1
ATOM 2169 C C . LEU A 1 269 ? 8.508 -2.539 -20.083 1.00 97.50 269 LEU A C 1
ATOM 2171 O O . LEU A 1 269 ? 8.870 -2.276 -21.229 1.00 97.50 269 LEU A O 1
ATOM 2175 N N . LYS A 1 270 ? 7.228 -2.764 -19.768 1.00 96.50 270 LYS A N 1
ATOM 2176 C CA . LYS A 1 270 ? 6.098 -2.613 -20.694 1.00 96.50 270 LYS A CA 1
ATOM 2177 C C . LYS A 1 270 ? 5.268 -1.360 -20.420 1.00 96.50 270 LYS A C 1
ATOM 2179 O O . LYS A 1 270 ? 4.235 -1.193 -21.057 1.00 96.50 270 LYS A O 1
ATOM 2184 N N . LEU A 1 271 ? 5.676 -0.525 -19.464 1.00 95.25 271 LEU A N 1
ATOM 2185 C CA . LEU A 1 271 ? 5.072 0.790 -19.282 1.00 95.25 271 LEU A CA 1
ATOM 2186 C C . LEU A 1 271 ? 5.298 1.642 -20.533 1.00 95.25 271 LEU A C 1
ATOM 2188 O O . LEU A 1 271 ? 6.299 1.474 -21.229 1.00 95.25 271 LEU A O 1
ATOM 2192 N N . GLU A 1 272 ? 4.387 2.570 -20.797 1.00 93.06 272 GLU A N 1
ATOM 2193 C CA . GLU A 1 272 ? 4.535 3.497 -21.912 1.00 93.06 272 GLU A CA 1
ATOM 2194 C C . GLU A 1 272 ? 5.460 4.661 -21.519 1.00 93.06 272 GLU A C 1
ATOM 2196 O O . GLU A 1 272 ? 5.136 5.412 -20.597 1.00 93.06 272 GLU A O 1
ATOM 2201 N N . PRO A 1 273 ? 6.622 4.838 -22.180 1.00 91.00 273 PRO A N 1
ATOM 2202 C CA . PRO A 1 273 ? 7.608 5.844 -21.783 1.00 91.00 273 PRO A CA 1
ATOM 2203 C C . PRO A 1 273 ? 7.115 7.291 -21.871 1.00 91.00 273 PRO A C 1
ATOM 2205 O O . PRO A 1 273 ? 7.637 8.141 -21.161 1.00 91.00 273 PRO A O 1
ATOM 2208 N N . TYR A 1 274 ? 6.122 7.575 -22.717 1.00 89.19 274 TYR A N 1
ATOM 2209 C CA . TYR A 1 274 ? 5.536 8.912 -22.857 1.00 89.19 274 TYR A CA 1
ATOM 2210 C C . TYR A 1 274 ? 4.517 9.250 -21.749 1.00 89.19 274 TYR A C 1
ATOM 2212 O O . TYR A 1 274 ? 4.172 10.417 -21.586 1.00 89.19 274 TYR A O 1
ATOM 2220 N N . GLU A 1 275 ? 4.053 8.256 -20.978 1.00 90.75 275 GLU A N 1
ATOM 2221 C CA . GLU A 1 275 ? 3.147 8.426 -19.822 1.00 90.75 275 GLU A CA 1
ATOM 2222 C C . GLU A 1 275 ? 3.869 8.239 -18.479 1.00 90.75 275 GLU A C 1
ATOM 2224 O O . GLU A 1 275 ? 3.230 8.200 -17.426 1.00 90.75 275 GLU A O 1
ATOM 2229 N N . ILE A 1 276 ? 5.194 8.059 -18.493 1.00 93.69 276 ILE A N 1
ATOM 2230 C CA . ILE A 1 276 ? 5.943 7.767 -17.276 1.00 93.69 276 ILE A CA 1
ATOM 2231 C C . ILE A 1 276 ? 6.013 9.009 -16.381 1.00 93.69 276 ILE A C 1
ATOM 2233 O O . ILE A 1 276 ? 6.434 10.085 -16.797 1.00 93.69 276 ILE A O 1
ATOM 2237 N N . THR A 1 277 ? 5.619 8.842 -15.126 1.00 96.19 277 THR A N 1
ATOM 2238 C CA . THR A 1 277 ? 5.728 9.871 -14.090 1.00 96.19 277 THR A CA 1
ATOM 2239 C C . THR A 1 277 ? 7.047 9.738 -13.334 1.00 96.19 277 THR A C 1
ATOM 2241 O O . THR A 1 277 ? 7.767 8.743 -13.472 1.00 96.19 277 THR A O 1
ATOM 2244 N N . MET A 1 278 ? 7.367 10.702 -12.467 1.00 96.69 278 MET A N 1
ATOM 2245 C CA . MET A 1 278 ? 8.569 10.626 -11.631 1.00 96.69 278 MET A CA 1
ATOM 2246 C C . MET A 1 278 ? 8.553 9.399 -10.701 1.00 96.69 278 MET A C 1
ATOM 2248 O O . MET A 1 278 ? 9.580 8.739 -10.526 1.00 96.69 278 MET A O 1
ATOM 2252 N N . ASN A 1 279 ? 7.388 9.025 -10.156 1.00 98.00 279 ASN A N 1
ATOM 2253 C CA . ASN A 1 279 ? 7.261 7.797 -9.367 1.00 98.00 279 ASN A CA 1
ATOM 2254 C C . ASN A 1 279 ? 7.425 6.544 -10.239 1.00 98.00 279 ASN A C 1
ATOM 2256 O O . ASN A 1 279 ? 8.102 5.602 -9.821 1.00 98.00 279 ASN A O 1
ATOM 2260 N N . GLY A 1 280 ? 6.881 6.536 -11.463 1.00 97.75 280 GLY A N 1
ATOM 2261 C CA . GLY A 1 280 ? 7.096 5.449 -12.423 1.00 97.75 280 GLY A CA 1
ATOM 2262 C C . GLY A 1 280 ? 8.571 5.281 -12.808 1.00 97.75 280 GLY A C 1
ATOM 2263 O O . GLY A 1 280 ? 9.084 4.160 -12.854 1.00 97.75 280 GLY A O 1
ATOM 2264 N N . PHE A 1 281 ? 9.288 6.388 -13.012 1.00 98.06 281 PHE A N 1
ATOM 2265 C CA . PHE A 1 281 ? 10.725 6.378 -13.278 1.00 98.06 281 PHE A CA 1
ATOM 2266 C C . PHE A 1 281 ? 11.536 5.897 -12.067 1.00 98.06 281 PHE A C 1
ATOM 2268 O O . PHE A 1 281 ? 12.444 5.079 -12.222 1.00 98.06 281 PHE A O 1
ATOM 2275 N N . SER A 1 282 ? 11.184 6.348 -10.858 1.00 98.38 282 SER A N 1
ATOM 2276 C CA . SER A 1 282 ? 11.797 5.893 -9.603 1.00 98.38 282 SER A CA 1
ATOM 2277 C C . SER A 1 282 ? 11.638 4.381 -9.418 1.00 98.38 282 SER A C 1
ATOM 2279 O O . SER A 1 282 ? 12.630 3.678 -9.206 1.00 98.38 282 SER A O 1
ATOM 2281 N N . LEU A 1 283 ? 10.425 3.857 -9.636 1.00 98.56 283 LEU A N 1
ATOM 2282 C CA . LEU A 1 283 ? 10.148 2.422 -9.642 1.00 98.56 283 LEU A CA 1
ATOM 2283 C C . LEU A 1 283 ? 11.044 1.685 -10.641 1.00 98.56 283 LEU A C 1
ATOM 2285 O O . LEU A 1 283 ? 11.703 0.703 -10.285 1.00 98.56 283 LEU A O 1
ATOM 2289 N N . PHE A 1 284 ? 11.084 2.159 -11.889 1.00 98.50 284 PHE A N 1
ATOM 2290 C CA . PHE A 1 284 ? 11.922 1.565 -12.922 1.00 98.50 284 PHE A CA 1
ATOM 2291 C C . PHE A 1 284 ? 13.398 1.536 -12.504 1.00 98.50 284 PHE A C 1
ATOM 2293 O O . PHE A 1 284 ? 14.023 0.476 -12.571 1.00 98.50 284 PHE A O 1
ATOM 2300 N N . LYS A 1 285 ? 13.949 2.665 -12.044 1.00 97.62 285 LYS A N 1
ATOM 2301 C CA . LYS A 1 285 ? 15.356 2.802 -11.643 1.00 97.62 285 LYS A CA 1
ATOM 2302 C C . LYS A 1 285 ? 15.701 1.842 -10.507 1.00 97.62 285 LYS A C 1
ATOM 2304 O O . LYS A 1 285 ? 16.688 1.114 -10.601 1.00 97.62 285 LYS A O 1
ATOM 2309 N N . THR A 1 286 ? 14.859 1.782 -9.477 1.00 97.81 286 THR A N 1
ATOM 2310 C CA . THR A 1 286 ? 15.026 0.876 -8.336 1.00 97.81 286 THR A CA 1
ATOM 2311 C C . THR A 1 286 ? 15.070 -0.592 -8.773 1.00 97.81 286 THR A C 1
ATOM 2313 O O . THR A 1 286 ? 16.009 -1.310 -8.420 1.00 97.81 286 THR A O 1
ATOM 2316 N N . PHE A 1 287 ? 14.125 -1.038 -9.608 1.00 98.31 287 PHE A N 1
ATOM 2317 C CA . PHE A 1 287 ? 14.114 -2.421 -10.097 1.00 98.31 287 PHE A CA 1
ATOM 2318 C C . PHE A 1 287 ? 15.242 -2.713 -11.090 1.00 98.31 287 PHE A C 1
ATOM 2320 O O . PHE A 1 287 ? 15.826 -3.795 -11.034 1.00 98.31 287 PHE A O 1
ATOM 2327 N N . PHE A 1 288 ? 15.590 -1.765 -11.961 1.00 97.81 288 PHE A N 1
ATOM 2328 C CA . PHE A 1 288 ? 16.709 -1.885 -12.896 1.00 97.81 288 PHE A CA 1
ATOM 2329 C C . PHE A 1 288 ? 18.016 -2.174 -12.155 1.00 97.81 288 PHE A C 1
ATOM 2331 O O . PHE A 1 288 ? 18.724 -3.129 -12.489 1.00 97.81 288 PHE A O 1
ATOM 2338 N N . GLU A 1 289 ? 18.335 -1.381 -11.132 1.00 96.12 289 GLU A N 1
ATOM 2339 C CA . GLU A 1 289 ? 19.567 -1.550 -10.362 1.00 96.12 289 GLU A CA 1
ATOM 2340 C C . GLU A 1 289 ? 19.565 -2.875 -9.600 1.00 96.12 289 GLU A C 1
ATOM 2342 O O . GLU A 1 289 ? 20.545 -3.622 -9.643 1.00 96.12 289 GLU A O 1
ATOM 2347 N N . ASN A 1 290 ? 18.449 -3.196 -8.946 1.00 96.19 290 ASN A N 1
ATOM 2348 C CA . ASN A 1 290 ? 18.322 -4.395 -8.132 1.00 96.19 290 ASN A CA 1
ATOM 2349 C C . ASN A 1 290 ? 18.376 -5.690 -8.967 1.00 96.19 290 ASN A C 1
ATOM 2351 O O . ASN A 1 290 ? 19.171 -6.579 -8.666 1.00 96.19 290 ASN A O 1
ATOM 2355 N N . VAL A 1 291 ? 17.624 -5.782 -10.070 1.00 96.69 291 VAL A N 1
ATOM 2356 C CA . VAL A 1 291 ? 17.631 -6.965 -10.952 1.00 96.69 291 VAL A CA 1
ATOM 2357 C C . VAL A 1 291 ? 19.012 -7.187 -11.567 1.00 96.69 291 VAL A C 1
ATOM 2359 O O . VAL A 1 291 ? 19.509 -8.313 -11.592 1.00 96.69 291 VAL A O 1
ATOM 2362 N N . ASN A 1 292 ? 19.679 -6.125 -12.027 1.00 96.69 292 ASN A N 1
ATOM 2363 C CA . ASN A 1 292 ? 21.019 -6.266 -12.592 1.00 96.69 292 ASN A CA 1
ATOM 2364 C C . ASN A 1 292 ? 22.091 -6.578 -11.526 1.00 96.69 292 ASN A C 1
ATOM 2366 O O . ASN A 1 292 ? 23.097 -7.210 -11.860 1.00 96.69 292 ASN A O 1
ATOM 2370 N N . LEU A 1 293 ? 21.892 -6.185 -10.261 1.00 94.88 293 LEU A N 1
ATOM 2371 C CA . LEU A 1 293 ? 22.729 -6.613 -9.132 1.00 94.88 293 LEU A CA 1
ATOM 2372 C C . LEU A 1 293 ? 22.555 -8.106 -8.827 1.00 94.88 293 LEU A C 1
ATOM 2374 O O . LEU A 1 293 ? 23.555 -8.815 -8.684 1.00 94.88 293 LEU A O 1
ATOM 2378 N N . CYS A 1 294 ? 21.310 -8.586 -8.761 1.00 93.31 294 CYS A N 1
ATOM 2379 C CA . CYS A 1 294 ? 20.994 -10.001 -8.552 1.00 93.31 294 CYS A CA 1
ATOM 2380 C C . CYS A 1 294 ? 21.580 -10.888 -9.660 1.00 93.31 294 CYS A C 1
ATOM 2382 O O . CYS A 1 294 ? 22.155 -11.931 -9.366 1.00 93.31 294 CYS A O 1
ATOM 2384 N N . ASP A 1 295 ? 21.529 -10.432 -10.914 1.00 94.19 295 ASP A N 1
ATOM 2385 C CA . ASP A 1 295 ? 22.081 -11.152 -12.071 1.00 94.19 295 ASP A CA 1
ATOM 2386 C C . ASP A 1 295 ? 23.606 -10.983 -12.246 1.00 94.19 295 ASP A C 1
ATOM 2388 O O . ASP A 1 295 ? 24.179 -11.420 -13.251 1.00 94.19 295 ASP A O 1
ATOM 2392 N N . HIS A 1 296 ? 24.282 -10.332 -11.294 1.00 93.56 296 HIS A N 1
ATOM 2393 C CA . HIS A 1 296 ? 25.726 -10.066 -11.313 1.00 93.56 296 HIS A CA 1
ATOM 2394 C C . HIS A 1 296 ? 26.214 -9.279 -12.545 1.00 93.56 296 HIS A C 1
ATOM 2396 O O . HIS A 1 296 ? 27.386 -9.363 -12.925 1.00 93.56 296 HIS A O 1
ATOM 2402 N N . ARG A 1 297 ? 25.323 -8.514 -13.187 1.00 94.19 297 ARG A N 1
ATOM 2403 C CA . ARG A 1 297 ? 25.657 -7.590 -14.287 1.00 94.19 297 ARG A CA 1
ATOM 2404 C C . ARG A 1 297 ? 26.121 -6.240 -13.739 1.00 94.19 297 ARG A C 1
ATOM 2406 O O . ARG A 1 297 ? 26.994 -5.603 -14.327 1.00 94.19 297 ARG A O 1
ATOM 2413 N N . LEU A 1 298 ? 25.586 -5.851 -12.582 1.00 94.62 298 LEU A N 1
ATOM 2414 C CA . LEU A 1 298 ? 26.087 -4.771 -11.738 1.00 94.62 298 LEU A CA 1
ATOM 2415 C C . LEU A 1 298 ? 26.775 -5.335 -10.495 1.00 94.62 298 LEU A C 1
ATOM 2417 O O . LEU A 1 298 ? 26.457 -6.422 -10.012 1.00 94.62 298 LEU A O 1
ATOM 2421 N N . LYS A 1 299 ? 27.693 -4.549 -9.938 1.00 93.25 299 LYS A N 1
ATOM 2422 C CA . LYS A 1 299 ? 28.347 -4.823 -8.662 1.00 93.25 299 LYS A CA 1
ATOM 2423 C C . LYS A 1 299 ? 28.481 -3.547 -7.847 1.00 93.25 299 LYS A C 1
ATOM 2425 O O . LYS A 1 299 ? 28.849 -2.499 -8.371 1.00 93.25 299 LYS A O 1
ATOM 2430 N N . ARG A 1 300 ? 28.231 -3.649 -6.543 1.00 91.75 300 ARG A N 1
ATOM 2431 C CA . ARG A 1 300 ? 28.411 -2.536 -5.607 1.00 91.75 300 ARG A CA 1
ATOM 2432 C C . ARG A 1 300 ? 29.898 -2.339 -5.280 1.00 91.75 300 ARG A C 1
ATOM 2434 O O . ARG A 1 300 ? 30.570 -3.284 -4.867 1.00 91.75 300 ARG A O 1
ATOM 2441 N N . GLN A 1 301 ? 30.401 -1.120 -5.468 1.00 85.12 301 GLN A N 1
ATOM 2442 C CA . GLN A 1 301 ? 31.750 -0.674 -5.105 1.00 85.12 301 GLN A CA 1
ATOM 2443 C C . GLN A 1 301 ? 31.638 0.589 -4.239 1.00 85.12 301 GLN A C 1
ATOM 2445 O O . GLN A 1 301 ? 31.429 1.693 -4.738 1.00 85.12 301 GLN A O 1
ATOM 2450 N N . GLY A 1 302 ? 31.732 0.424 -2.916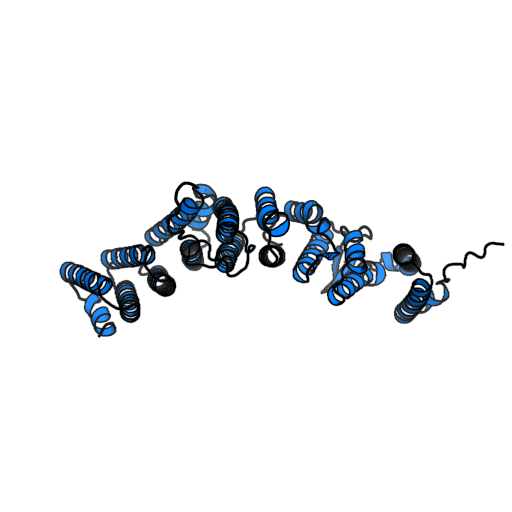 1.00 83.62 302 GLY A N 1
ATOM 2451 C CA . GLY A 1 302 ? 31.457 1.510 -1.972 1.00 83.62 302 GLY A CA 1
ATOM 2452 C C . GLY A 1 302 ? 30.008 1.990 -2.092 1.00 83.62 302 GLY A C 1
ATOM 2453 O O . GLY A 1 302 ? 29.078 1.193 -1.972 1.00 83.62 302 GLY A O 1
ATOM 2454 N N . THR A 1 303 ? 29.825 3.285 -2.347 1.00 81.44 303 THR A N 1
ATOM 2455 C CA . THR A 1 303 ? 28.511 3.912 -2.562 1.00 81.44 303 THR A CA 1
ATOM 2456 C C . THR A 1 303 ? 28.037 3.865 -4.017 1.00 81.44 303 THR A C 1
ATOM 2458 O O . THR A 1 303 ? 26.902 4.243 -4.286 1.00 81.44 303 THR A O 1
ATOM 2461 N N . GLN A 1 304 ? 28.871 3.405 -4.956 1.00 84.44 304 GLN A N 1
ATOM 2462 C CA . GLN A 1 304 ? 28.566 3.410 -6.388 1.00 84.44 304 GLN A CA 1
ATOM 2463 C C . GLN A 1 304 ? 28.290 2.001 -6.928 1.00 84.44 304 GLN A C 1
ATOM 2465 O O . GLN A 1 304 ? 28.764 0.993 -6.395 1.00 84.44 304 GLN A O 1
ATOM 2470 N N . LEU A 1 305 ? 27.520 1.931 -8.014 1.00 89.69 305 LEU A N 1
ATOM 2471 C CA . LEU A 1 305 ? 27.311 0.716 -8.797 1.00 89.69 305 LEU A CA 1
ATOM 2472 C C . LEU A 1 305 ? 28.220 0.738 -10.023 1.00 89.69 305 LEU A C 1
ATOM 2474 O O . LEU A 1 305 ? 28.283 1.741 -10.733 1.00 89.69 305 LEU A O 1
ATOM 2478 N N . CYS A 1 306 ? 28.913 -0.371 -10.267 1.00 89.81 306 CYS A N 1
ATOM 2479 C CA . CYS A 1 306 ? 29.773 -0.558 -11.428 1.00 89.81 306 CYS A CA 1
ATOM 2480 C C . CYS A 1 306 ? 29.262 -1.692 -12.312 1.00 89.81 306 CYS A C 1
ATOM 2482 O O . CYS A 1 306 ? 28.771 -2.710 -11.822 1.00 89.81 306 CYS A O 1
ATOM 2484 N N . VAL A 1 307 ? 29.435 -1.526 -13.617 1.00 90.44 307 VAL A N 1
ATOM 2485 C CA . VAL A 1 307 ? 29.041 -2.490 -14.640 1.00 90.44 307 VAL A CA 1
ATOM 2486 C C . VAL A 1 307 ? 30.109 -3.564 -14.786 1.00 90.44 307 VAL A C 1
ATOM 2488 O O . VAL A 1 307 ? 31.252 -3.278 -15.145 1.00 90.44 307 VAL A O 1
ATOM 2491 N N . GLU A 1 308 ? 29.716 -4.801 -14.498 1.00 88.62 308 GLU A N 1
ATOM 2492 C CA . GLU A 1 308 ? 30.504 -6.020 -14.708 1.00 88.62 308 GLU A CA 1
ATOM 2493 C C . GLU A 1 308 ? 30.220 -6.634 -16.084 1.00 88.62 308 GLU A C 1
ATOM 2495 O O . GLU A 1 308 ? 31.111 -7.225 -16.695 1.00 88.62 308 GLU A O 1
ATOM 2500 N N . ARG A 1 309 ? 28.983 -6.488 -16.584 1.00 87.56 309 ARG A N 1
ATOM 2501 C CA . ARG A 1 309 ? 28.551 -6.979 -17.900 1.00 87.56 309 ARG A CA 1
ATOM 2502 C C . ARG A 1 309 ? 27.725 -5.921 -18.630 1.00 87.56 309 ARG A C 1
ATOM 2504 O O . ARG A 1 309 ? 26.825 -5.335 -18.042 1.00 87.56 309 ARG A O 1
ATOM 2511 N N . LEU A 1 310 ? 28.038 -5.683 -19.907 1.00 85.25 310 LEU A N 1
ATOM 2512 C CA . LEU A 1 310 ? 27.438 -4.606 -20.717 1.00 85.25 310 LEU A CA 1
ATOM 2513 C C . LEU A 1 310 ? 25.979 -4.852 -21.103 1.00 85.25 310 LEU A C 1
ATOM 2515 O O . LEU A 1 310 ? 25.269 -3.917 -21.457 1.00 85.25 310 LEU A O 1
ATOM 2519 N N . ASP A 1 311 ? 25.535 -6.101 -21.075 1.00 89.50 311 ASP A N 1
ATOM 2520 C CA . ASP A 1 311 ? 24.189 -6.519 -21.449 1.00 89.50 311 ASP A CA 1
ATOM 2521 C C . ASP A 1 311 ? 23.205 -6.309 -20.285 1.00 89.50 311 ASP A C 1
ATOM 2523 O O . ASP A 1 311 ? 22.528 -7.227 -19.833 1.00 89.50 311 ASP A O 1
ATOM 2527 N N . LEU A 1 312 ? 23.144 -5.088 -19.753 1.00 94.00 312 LEU A N 1
ATOM 2528 C CA . LEU A 1 312 ? 22.226 -4.731 -18.672 1.00 94.00 312 LEU A CA 1
ATOM 2529 C C . LEU A 1 312 ? 20.766 -4.825 -19.136 1.00 94.00 312 LEU A C 1
ATOM 2531 O O . LEU A 1 312 ? 20.384 -4.321 -20.194 1.00 94.00 312 LEU A O 1
ATOM 2535 N N . GLN A 1 313 ? 19.927 -5.450 -18.315 1.00 95.50 313 GLN A N 1
ATOM 2536 C CA . GLN A 1 313 ? 18.496 -5.569 -18.580 1.00 95.50 313 GLN A CA 1
ATOM 2537 C C . GLN A 1 313 ? 17.813 -4.221 -18.410 1.00 95.50 313 GLN A C 1
ATOM 2539 O O . GLN A 1 313 ? 18.050 -3.546 -17.416 1.00 95.50 313 GLN A O 1
ATOM 2544 N N . GLY A 1 314 ? 16.938 -3.859 -19.349 1.00 95.44 314 GLY A N 1
ATOM 2545 C CA . GLY A 1 314 ? 16.188 -2.602 -19.307 1.00 95.44 314 GLY A CA 1
ATOM 2546 C C . GLY A 1 314 ? 16.911 -1.400 -19.917 1.00 95.44 314 GLY A C 1
ATOM 2547 O O . GLY A 1 314 ? 16.323 -0.327 -19.962 1.00 95.44 314 GLY A O 1
ATOM 2548 N N . MET A 1 315 ? 18.131 -1.557 -20.449 1.00 94.31 315 MET A N 1
ATOM 2549 C CA . MET A 1 315 ? 18.842 -0.453 -21.118 1.00 94.31 315 MET A CA 1
ATOM 2550 C C . MET A 1 315 ? 18.058 0.140 -22.289 1.00 94.31 315 MET A C 1
ATOM 2552 O O . MET A 1 315 ? 18.010 1.359 -22.435 1.00 94.31 315 MET A O 1
ATOM 2556 N N . ASP A 1 316 ? 17.414 -0.698 -23.105 1.00 93.31 316 ASP A N 1
ATOM 2557 C CA . ASP A 1 316 ? 16.573 -0.216 -24.205 1.00 93.31 316 ASP A CA 1
ATOM 2558 C C . ASP A 1 316 ? 15.398 0.625 -23.708 1.00 93.31 316 ASP A C 1
ATOM 2560 O O . ASP A 1 316 ? 15.035 1.603 -24.354 1.00 93.31 316 ASP A O 1
ATOM 2564 N N . PHE A 1 317 ? 14.849 0.296 -22.539 1.00 96.00 317 PHE A N 1
ATOM 2565 C CA . PHE A 1 317 ? 13.770 1.061 -21.930 1.00 96.00 317 PHE A CA 1
ATOM 2566 C C . PHE A 1 317 ? 14.245 2.433 -21.437 1.00 96.00 317 PHE A C 1
ATOM 2568 O O . PHE A 1 317 ? 13.563 3.420 -21.685 1.00 96.00 317 PHE A O 1
ATOM 2575 N N . ILE A 1 318 ? 15.449 2.536 -20.853 1.00 95.31 318 ILE A N 1
ATOM 2576 C CA . ILE A 1 318 ? 16.044 3.838 -20.479 1.00 95.31 318 ILE A CA 1
ATOM 2577 C C . ILE A 1 318 ? 16.199 4.731 -21.711 1.00 95.31 318 ILE A C 1
ATOM 2579 O O . ILE A 1 318 ? 15.875 5.915 -21.670 1.00 95.31 318 ILE A O 1
ATOM 2583 N N . TRP A 1 319 ? 16.666 4.158 -22.822 1.00 92.50 319 TRP A N 1
ATOM 2584 C CA . TRP A 1 319 ? 16.772 4.882 -24.085 1.00 92.50 319 TRP A CA 1
ATOM 2585 C C . TRP A 1 319 ? 15.423 5.361 -24.605 1.00 92.50 319 TRP A C 1
ATOM 2587 O O . TRP A 1 319 ? 15.344 6.486 -25.089 1.00 92.50 319 TRP A O 1
ATOM 2597 N N . ARG A 1 320 ? 14.382 4.527 -24.511 1.00 93.25 320 ARG A N 1
ATOM 2598 C CA . ARG A 1 320 ? 13.026 4.938 -24.878 1.00 93.25 320 ARG A CA 1
ATOM 2599 C C . ARG A 1 320 ? 12.538 6.081 -23.992 1.00 93.25 320 ARG A C 1
ATOM 2601 O O . ARG A 1 320 ? 12.118 7.091 -24.535 1.00 93.25 320 ARG A O 1
ATOM 2608 N N . ILE A 1 321 ? 12.691 5.989 -22.666 1.00 92.88 321 ILE A N 1
ATOM 2609 C CA . ILE A 1 321 ? 12.347 7.083 -21.738 1.00 92.88 321 ILE A CA 1
ATOM 2610 C C . ILE A 1 321 ? 13.056 8.376 -22.146 1.00 92.88 321 ILE A C 1
ATOM 2612 O O . ILE A 1 321 ? 12.394 9.386 -22.333 1.00 92.88 321 ILE A O 1
ATOM 2616 N N . ALA A 1 322 ? 14.372 8.337 -22.363 1.00 92.69 322 ALA A N 1
ATOM 2617 C CA . ALA A 1 322 ? 15.161 9.516 -22.721 1.00 92.69 322 ALA A CA 1
ATOM 2618 C C . ALA A 1 322 ? 14.736 10.199 -24.038 1.00 92.69 322 ALA A C 1
ATOM 2620 O O . ALA A 1 322 ? 15.096 11.353 -24.256 1.00 92.69 322 ALA A O 1
ATOM 2621 N N . MET A 1 323 ? 14.036 9.494 -24.934 1.00 87.31 323 MET A N 1
ATOM 2622 C CA . MET A 1 323 ? 13.626 10.015 -26.245 1.00 87.31 323 MET A CA 1
ATOM 2623 C C . MET A 1 323 ? 12.127 10.289 -26.370 1.00 87.31 323 MET A C 1
ATOM 2625 O O . MET A 1 323 ? 11.741 11.127 -27.179 1.00 87.31 323 MET A O 1
ATOM 2629 N N . GLU A 1 324 ? 11.295 9.549 -25.640 1.00 89.06 324 GLU A N 1
ATOM 2630 C CA . GLU A 1 324 ? 9.837 9.542 -25.802 1.00 89.06 324 GLU A CA 1
ATOM 2631 C C . GLU A 1 324 ? 9.117 10.321 -24.690 1.00 89.06 324 GLU A C 1
ATOM 2633 O O . GLU A 1 324 ? 7.980 10.740 -24.903 1.00 89.06 324 GLU A O 1
ATOM 2638 N N . THR A 1 325 ? 9.738 10.523 -23.518 1.00 90.06 325 THR A N 1
ATOM 2639 C CA . THR A 1 325 ? 9.084 11.252 -22.420 1.00 90.06 325 THR A CA 1
ATOM 2640 C C . THR A 1 325 ? 8.985 12.755 -22.720 1.00 90.06 325 THR A C 1
ATOM 2642 O O . THR A 1 325 ? 9.966 13.350 -23.177 1.00 90.06 325 THR A O 1
ATOM 2645 N N . PRO A 1 326 ? 7.831 13.401 -22.462 1.00 88.06 326 PRO A N 1
ATOM 2646 C CA . PRO A 1 326 ? 7.694 14.852 -22.590 1.00 88.06 326 PRO A CA 1
ATOM 2647 C C . PRO A 1 326 ? 8.316 15.623 -21.413 1.00 88.06 326 PRO A C 1
ATOM 2649 O O . PRO A 1 326 ? 8.525 16.829 -21.523 1.00 88.06 326 PRO A O 1
ATOM 2652 N N . ASP A 1 327 ? 8.583 14.954 -20.289 1.00 91.81 327 ASP A N 1
ATOM 2653 C CA . ASP A 1 327 ? 9.132 15.566 -19.079 1.00 91.81 327 ASP A CA 1
ATOM 2654 C C . ASP A 1 327 ? 10.665 15.675 -19.164 1.00 91.81 327 ASP A C 1
ATOM 2656 O O . ASP A 1 327 ? 11.386 14.671 -19.163 1.00 91.81 327 ASP A O 1
ATOM 2660 N N . GLU A 1 328 ? 11.178 16.907 -19.227 1.00 92.56 328 GLU A N 1
ATOM 2661 C CA . GLU A 1 328 ? 12.616 17.163 -19.344 1.00 92.56 328 GLU A CA 1
ATOM 2662 C C . GLU A 1 328 ? 13.418 16.659 -18.134 1.00 92.56 328 GLU A C 1
ATOM 2664 O O . GLU A 1 328 ? 14.565 16.239 -18.302 1.00 92.56 328 GLU A O 1
ATOM 2669 N N . GLU A 1 329 ? 12.861 16.673 -16.920 1.00 95.44 329 GLU A N 1
ATOM 2670 C CA . GLU A 1 329 ? 13.559 16.193 -15.723 1.00 95.44 329 GLU A CA 1
ATOM 2671 C C . GLU A 1 329 ? 13.755 14.677 -15.793 1.00 95.44 329 GLU A C 1
ATOM 2673 O O . GLU A 1 329 ? 14.871 14.180 -15.601 1.00 95.44 329 GLU A O 1
ATOM 2678 N N . ILE A 1 330 ? 12.702 13.944 -16.167 1.00 95.12 330 ILE A N 1
ATOM 2679 C CA . ILE A 1 330 ? 12.764 12.488 -16.354 1.00 95.12 330 ILE A CA 1
ATOM 2680 C C . ILE A 1 330 ? 13.715 12.130 -17.504 1.00 95.12 330 ILE A C 1
ATOM 2682 O O . ILE A 1 330 ? 14.537 11.216 -17.370 1.00 95.12 330 ILE A O 1
ATOM 2686 N N . ALA A 1 331 ? 13.644 12.855 -18.627 1.00 93.25 331 ALA A N 1
ATOM 2687 C CA . ALA A 1 331 ? 14.537 12.639 -19.764 1.00 93.25 331 ALA A CA 1
ATOM 2688 C C . ALA A 1 331 ? 16.008 12.830 -19.363 1.00 93.25 331 ALA A C 1
ATOM 2690 O O . ALA A 1 331 ? 16.860 11.993 -19.678 1.00 93.25 331 ALA A O 1
ATOM 2691 N N . ASN A 1 332 ? 16.307 13.902 -18.625 1.00 93.19 332 ASN A N 1
ATOM 2692 C CA . ASN A 1 332 ? 17.652 14.194 -18.143 1.00 93.19 332 ASN A CA 1
ATOM 2693 C C . ASN A 1 332 ? 18.167 13.109 -17.191 1.00 93.19 332 ASN A C 1
ATOM 2695 O O . ASN A 1 332 ? 19.296 12.643 -17.365 1.00 93.19 332 ASN A O 1
ATOM 2699 N N . GLU A 1 333 ? 17.355 12.648 -16.237 1.00 95.81 333 GLU A N 1
ATOM 2700 C CA . GLU A 1 333 ? 17.723 11.535 -15.354 1.00 95.81 333 GLU A CA 1
ATOM 2701 C C . GLU A 1 333 ? 17.998 10.244 -16.144 1.00 95.81 333 GLU A C 1
ATOM 2703 O O . GLU A 1 333 ? 19.000 9.565 -15.902 1.00 95.81 333 GLU A O 1
ATOM 2708 N N . ALA A 1 334 ? 17.172 9.917 -17.142 1.00 94.56 334 ALA A N 1
ATOM 2709 C CA . ALA A 1 334 ? 17.391 8.758 -18.007 1.00 94.56 334 ALA A CA 1
ATOM 2710 C C . ALA A 1 334 ? 18.712 8.864 -18.795 1.00 94.56 334 ALA A C 1
ATOM 2712 O O . ALA A 1 334 ? 19.481 7.899 -18.858 1.00 94.56 334 ALA A O 1
ATOM 2713 N N . ILE A 1 335 ? 19.031 10.049 -19.330 1.00 92.25 335 ILE A N 1
ATOM 2714 C CA . ILE A 1 335 ? 20.318 10.331 -19.986 1.00 92.25 335 ILE A CA 1
ATOM 2715 C C . ILE A 1 335 ? 21.482 10.130 -19.008 1.00 92.25 335 ILE A C 1
ATOM 2717 O O . ILE A 1 335 ? 22.489 9.513 -19.373 1.00 92.25 335 ILE A O 1
ATOM 2721 N N . GLN A 1 336 ? 21.352 10.583 -17.757 1.00 92.88 336 GLN A N 1
ATOM 2722 C CA . GLN A 1 336 ? 22.383 10.358 -16.741 1.00 92.88 336 GLN A CA 1
ATOM 2723 C C . GLN A 1 336 ? 22.581 8.869 -16.440 1.00 92.88 336 GLN A C 1
ATOM 2725 O O . GLN A 1 336 ? 23.728 8.431 -16.320 1.00 92.88 336 GLN A O 1
ATOM 2730 N N . LEU A 1 337 ? 21.515 8.061 -16.383 1.00 93.25 337 LEU A N 1
ATOM 2731 C CA . LEU A 1 337 ? 21.640 6.606 -16.218 1.00 93.25 337 LEU A CA 1
ATOM 2732 C C . LEU A 1 337 ? 22.358 5.957 -17.407 1.00 93.25 337 LEU A C 1
ATOM 2734 O O . LEU A 1 337 ? 23.247 5.127 -17.207 1.00 93.25 337 LEU A O 1
ATOM 2738 N N . ILE A 1 338 ? 22.034 6.367 -18.637 1.00 91.62 338 ILE A N 1
ATOM 2739 C CA . ILE A 1 338 ? 22.702 5.884 -19.853 1.00 91.62 338 ILE A CA 1
ATOM 2740 C C . ILE A 1 338 ? 24.202 6.172 -19.792 1.00 91.62 338 ILE A C 1
ATOM 2742 O O . ILE A 1 338 ? 25.005 5.260 -19.998 1.00 91.62 338 ILE A O 1
ATOM 2746 N N . ILE A 1 339 ? 24.587 7.413 -19.483 1.00 88.56 339 ILE A N 1
ATOM 2747 C CA . ILE A 1 339 ? 25.993 7.815 -19.350 1.00 88.56 339 ILE A CA 1
ATOM 2748 C C . ILE A 1 339 ? 26.664 7.024 -18.221 1.00 88.56 339 ILE A C 1
ATOM 2750 O O . ILE A 1 339 ? 27.761 6.488 -18.400 1.00 88.56 339 ILE A O 1
ATOM 2754 N N . THR A 1 340 ? 25.989 6.898 -17.079 1.00 89.25 340 THR A N 1
ATOM 2755 C CA . THR A 1 340 ? 26.515 6.213 -15.894 1.00 89.25 340 THR A CA 1
ATOM 2756 C C . THR A 1 340 ? 26.867 4.763 -16.194 1.00 89.25 340 THR A C 1
ATOM 2758 O O . THR A 1 340 ? 27.996 4.326 -15.964 1.00 89.25 340 THR A O 1
ATOM 2761 N N . TYR A 1 341 ? 25.919 4.020 -16.759 1.00 88.44 341 TYR A N 1
ATOM 2762 C CA . TYR A 1 341 ? 26.059 2.582 -16.957 1.00 88.44 341 TYR A CA 1
ATOM 2763 C C . TYR A 1 341 ? 26.711 2.199 -18.294 1.00 88.44 341 TYR A C 1
ATOM 2765 O O . TYR A 1 341 ? 27.254 1.105 -18.414 1.00 88.44 341 TYR A O 1
ATOM 2773 N N . SER A 1 342 ? 26.744 3.089 -19.289 1.00 84.00 342 SER A N 1
ATOM 2774 C CA . SER A 1 342 ? 27.381 2.786 -20.585 1.00 84.00 342 SER A CA 1
ATOM 2775 C C . SER A 1 342 ? 28.787 3.371 -20.724 1.00 84.00 342 SER A C 1
ATOM 2777 O O . SER A 1 342 ? 29.567 2.882 -21.542 1.00 84.00 342 SER A O 1
ATOM 2779 N N . TYR A 1 343 ? 29.126 4.415 -19.955 1.00 78.94 343 TYR A N 1
ATOM 2780 C CA . TYR A 1 343 ? 30.333 5.212 -20.191 1.00 78.94 343 TYR A CA 1
ATOM 2781 C C . TYR A 1 343 ? 31.233 5.385 -18.960 1.00 78.94 343 TYR A C 1
ATOM 2783 O O . TYR A 1 343 ? 32.442 5.157 -19.071 1.00 78.94 343 TYR A O 1
ATOM 2791 N N . THR A 1 344 ? 30.695 5.783 -17.799 1.00 82.94 344 THR A N 1
ATOM 2792 C CA . THR A 1 344 ? 31.524 6.200 -16.647 1.00 82.94 344 THR A CA 1
ATOM 2793 C C . THR A 1 344 ? 31.838 5.062 -15.672 1.00 82.94 344 THR A C 1
ATOM 2795 O O . THR A 1 344 ? 33.009 4.840 -15.344 1.00 82.94 344 THR A O 1
ATOM 2798 N N . ASN A 1 345 ? 30.835 4.292 -15.242 1.00 82.75 345 ASN A N 1
ATOM 2799 C CA . ASN A 1 345 ? 30.971 3.311 -14.162 1.00 82.75 345 ASN A CA 1
ATOM 2800 C C . ASN A 1 345 ? 31.264 1.892 -14.670 1.00 82.75 345 ASN A C 1
ATOM 2802 O O . ASN A 1 345 ? 30.656 0.915 -14.239 1.00 82.75 345 ASN A O 1
ATOM 2806 N N . LEU A 1 346 ? 32.231 1.755 -15.576 1.00 82.06 346 LEU A N 1
ATOM 2807 C CA . LEU A 1 346 ? 32.682 0.454 -16.082 1.00 82.06 346 LEU A CA 1
ATOM 2808 C C . LEU A 1 346 ? 33.712 -0.189 -15.137 1.00 82.06 346 LEU A C 1
ATOM 2810 O O . LEU A 1 346 ? 34.577 0.505 -14.587 1.00 82.06 346 LEU A O 1
ATOM 2814 N N . ASN A 1 347 ? 33.674 -1.519 -14.979 1.00 79.44 347 ASN A N 1
ATOM 2815 C CA . ASN A 1 347 ? 34.677 -2.258 -14.203 1.00 79.44 347 ASN A CA 1
ATOM 2816 C C . ASN A 1 347 ? 36.112 -1.936 -14.700 1.00 79.44 347 ASN A C 1
ATOM 2818 O O . ASN A 1 347 ? 36.354 -1.938 -15.911 1.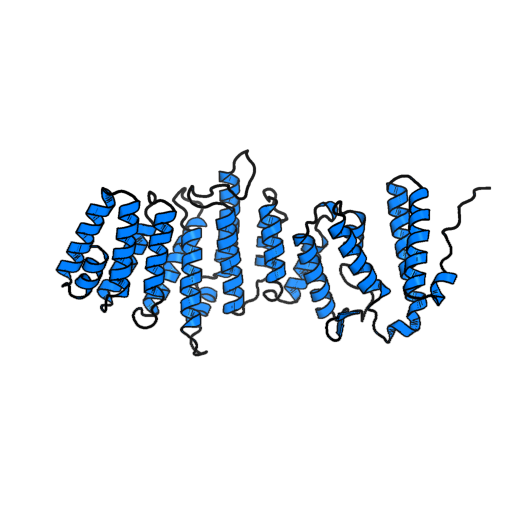00 79.44 347 ASN A O 1
ATOM 2822 N N . PRO A 1 348 ? 37.099 -1.720 -13.799 1.00 72.00 348 PRO A N 1
ATOM 2823 C CA . PRO A 1 348 ? 38.516 -1.551 -14.141 1.00 72.00 348 PRO A CA 1
ATOM 2824 C C . PRO A 1 348 ? 39.089 -2.521 -15.187 1.00 72.00 348 PRO A C 1
ATOM 2826 O O . PRO A 1 348 ? 39.917 -2.115 -15.999 1.00 72.00 348 PRO A O 1
ATOM 2829 N N . LYS A 1 349 ? 38.647 -3.787 -15.221 1.00 70.38 349 LYS A N 1
ATOM 2830 C CA . LYS A 1 349 ? 39.076 -4.756 -16.248 1.00 70.38 349 LYS A CA 1
ATOM 2831 C C . LYS A 1 349 ? 38.631 -4.350 -17.655 1.00 70.38 349 LYS A C 1
ATOM 2833 O O . LYS A 1 349 ? 39.401 -4.497 -18.597 1.00 70.38 349 LYS A O 1
ATOM 2838 N N . MET A 1 350 ? 37.428 -3.795 -17.779 1.00 68.69 350 MET A N 1
ATOM 2839 C CA . MET A 1 350 ? 36.855 -3.306 -19.036 1.00 68.69 350 MET A CA 1
ATOM 2840 C C . MET A 1 350 ? 37.423 -1.944 -19.442 1.00 68.69 350 MET A C 1
ATOM 2842 O O . MET A 1 350 ? 37.377 -1.581 -20.613 1.00 68.69 350 MET A O 1
ATOM 2846 N N . LYS A 1 351 ? 38.034 -1.207 -18.502 1.00 63.38 351 LYS A N 1
ATOM 2847 C CA . LYS A 1 351 ? 38.731 0.049 -18.812 1.00 63.38 351 LYS A CA 1
ATOM 2848 C C . LYS A 1 351 ? 39.958 -0.144 -19.712 1.00 63.38 351 LYS A C 1
ATOM 2850 O O . LYS A 1 351 ? 40.369 0.827 -20.344 1.00 63.38 351 LYS A O 1
ATOM 2855 N N . LYS A 1 352 ? 40.497 -1.368 -19.826 1.00 67.19 352 LYS A N 1
ATOM 2856 C CA . LYS A 1 352 ? 41.584 -1.698 -20.768 1.00 67.19 352 LYS A CA 1
ATOM 2857 C C . LYS A 1 352 ? 41.181 -1.485 -22.234 1.00 67.19 352 LYS A C 1
ATOM 2859 O O . LYS A 1 352 ? 41.990 -0.970 -22.991 1.00 67.19 352 LYS A O 1
ATOM 2864 N N . ASP A 1 353 ? 39.920 -1.760 -22.574 1.00 69.44 353 ASP A N 1
ATOM 2865 C CA . ASP A 1 353 ? 39.333 -1.525 -23.902 1.00 69.44 353 ASP A CA 1
ATOM 2866 C C . ASP A 1 353 ? 38.322 -0.357 -23.890 1.00 69.44 353 ASP A C 1
ATOM 2868 O O . ASP A 1 353 ? 37.430 -0.274 -24.733 1.00 69.44 353 ASP A O 1
ATOM 2872 N N . SER A 1 354 ? 38.446 0.581 -22.940 1.00 70.50 354 SER A N 1
ATOM 2873 C CA . SER A 1 354 ? 37.505 1.707 -22.774 1.00 70.50 354 SER A CA 1
ATOM 2874 C C . SER A 1 354 ? 37.275 2.502 -24.060 1.00 70.50 354 SER A C 1
ATOM 2876 O O . SER A 1 354 ? 36.140 2.840 -24.377 1.00 70.50 354 SER A O 1
ATOM 2878 N N . VAL A 1 355 ? 38.327 2.739 -24.847 1.00 77.50 355 VAL A N 1
ATOM 2879 C CA . VAL A 1 355 ? 38.245 3.523 -26.089 1.00 77.50 355 VAL A CA 1
ATOM 2880 C C . VAL A 1 355 ? 37.313 2.881 -27.122 1.00 77.50 355 VAL A C 1
ATOM 2882 O O . VAL A 1 355 ? 36.550 3.589 -27.779 1.00 77.50 355 VAL A O 1
ATOM 2885 N N . SER A 1 356 ? 37.353 1.555 -27.292 1.00 81.12 356 SER A N 1
ATOM 2886 C CA . SER A 1 356 ? 36.486 0.869 -28.260 1.00 81.12 356 SER A CA 1
ATOM 2887 C C . SER A 1 356 ? 35.031 0.854 -27.782 1.00 81.12 356 SER A C 1
ATOM 2889 O O . SER A 1 356 ? 34.122 1.100 -28.577 1.00 81.12 356 SER A O 1
ATOM 2891 N N . LEU A 1 357 ? 34.815 0.669 -26.476 1.00 79.38 357 LEU A N 1
ATOM 2892 C CA . LEU A 1 357 ? 33.497 0.734 -25.840 1.00 79.38 357 LEU A CA 1
ATOM 2893 C C . LEU A 1 357 ? 32.872 2.125 -25.962 1.00 79.38 357 LEU A C 1
ATOM 2895 O O . LEU A 1 357 ? 31.711 2.251 -26.340 1.00 79.38 357 LEU A O 1
ATOM 2899 N N . HIS A 1 358 ? 33.654 3.174 -25.717 1.00 81.00 358 HIS A N 1
ATOM 2900 C CA . HIS A 1 358 ? 33.216 4.562 -25.844 1.00 81.00 358 HIS A CA 1
ATOM 2901 C C . HIS A 1 358 ? 32.873 4.922 -27.287 1.00 81.00 358 HIS A C 1
ATOM 2903 O O . HIS A 1 358 ? 31.845 5.548 -27.530 1.00 81.00 358 HIS A O 1
ATOM 2909 N N . LYS A 1 359 ? 33.669 4.467 -28.263 1.00 82.25 359 LYS A N 1
ATOM 2910 C CA . LYS A 1 359 ? 33.335 4.622 -29.687 1.00 82.25 359 LYS A CA 1
ATOM 2911 C C . LYS A 1 359 ? 32.031 3.916 -30.052 1.00 82.25 359 LYS A C 1
ATOM 2913 O O . LYS A 1 359 ? 31.221 4.499 -30.768 1.00 82.25 359 LYS A O 1
ATOM 2918 N N . LYS A 1 360 ? 31.815 2.695 -29.549 1.00 83.69 360 LYS A N 1
ATOM 2919 C CA . LYS A 1 360 ? 30.568 1.949 -29.763 1.00 83.69 360 LYS A CA 1
ATOM 2920 C C . LYS A 1 360 ? 29.368 2.691 -29.172 1.00 83.69 360 LYS A C 1
ATOM 2922 O O . LYS A 1 360 ? 28.386 2.888 -29.873 1.00 83.69 360 LYS A O 1
ATOM 2927 N N . PHE A 1 361 ? 29.486 3.168 -27.935 1.00 84.06 361 PHE A N 1
ATOM 2928 C CA . PHE A 1 361 ? 28.451 3.969 -27.284 1.00 84.06 361 PHE A CA 1
ATOM 2929 C C . PHE A 1 361 ? 28.103 5.224 -28.095 1.00 84.06 361 PHE A C 1
ATOM 2931 O O . PHE A 1 361 ? 26.937 5.469 -28.380 1.00 84.06 361 PHE A O 1
ATOM 2938 N N . ILE A 1 362 ? 29.111 5.984 -28.534 1.00 84.00 362 ILE A N 1
ATOM 2939 C CA . ILE A 1 362 ? 28.911 7.184 -29.357 1.00 84.00 362 ILE A CA 1
ATOM 2940 C C . ILE A 1 362 ? 28.206 6.841 -30.679 1.00 84.00 362 ILE A C 1
ATOM 2942 O O . ILE A 1 362 ? 27.300 7.563 -31.093 1.00 84.00 362 ILE A O 1
ATOM 2946 N N . ALA A 1 363 ? 28.594 5.745 -31.336 1.00 85.00 363 ALA A N 1
ATOM 2947 C CA . ALA A 1 363 ? 27.937 5.286 -32.557 1.00 85.00 363 ALA A CA 1
ATOM 2948 C C . ALA A 1 363 ? 26.465 4.907 -32.313 1.00 85.00 363 ALA A C 1
ATOM 2950 O O . ALA A 1 363 ? 25.600 5.278 -33.108 1.00 85.00 363 ALA A O 1
ATOM 2951 N N . ASP A 1 364 ? 26.167 4.235 -31.198 1.00 83.81 364 ASP A N 1
ATOM 2952 C CA . ASP A 1 364 ? 24.799 3.883 -30.807 1.00 83.81 364 ASP A CA 1
ATOM 2953 C C . ASP A 1 364 ? 23.953 5.134 -30.509 1.00 83.81 364 ASP A C 1
ATOM 2955 O O . ASP A 1 364 ? 22.798 5.201 -30.939 1.00 83.81 364 ASP A O 1
ATOM 2959 N N . CYS A 1 365 ? 24.531 6.155 -29.860 1.00 85.38 365 CYS A N 1
ATOM 2960 C CA . CYS A 1 365 ? 23.890 7.462 -29.686 1.00 85.38 365 CYS A CA 1
ATOM 2961 C C . CYS A 1 365 ? 23.516 8.069 -31.042 1.00 85.38 365 CYS A C 1
ATOM 2963 O O . CYS A 1 365 ? 22.358 8.422 -31.254 1.00 85.38 365 CYS A O 1
ATOM 2965 N N . TYR A 1 366 ? 24.475 8.164 -31.974 1.00 83.12 366 TYR A N 1
ATOM 2966 C CA . TYR A 1 366 ? 24.225 8.734 -33.302 1.00 83.12 366 TYR A CA 1
ATOM 2967 C C . TYR A 1 366 ? 23.126 7.989 -34.044 1.00 83.12 366 TYR A C 1
ATOM 2969 O O . TYR A 1 366 ? 22.202 8.624 -34.537 1.00 83.12 366 TYR A O 1
ATOM 2977 N N . LYS A 1 367 ? 23.176 6.655 -34.059 1.00 86.62 367 LYS A N 1
ATOM 2978 C CA . LYS A 1 367 ? 22.164 5.831 -34.724 1.00 86.62 367 LYS A CA 1
ATOM 2979 C C . LYS A 1 367 ? 20.757 6.111 -34.189 1.00 86.62 367 LYS A C 1
ATOM 2981 O O . LYS A 1 367 ? 19.813 6.241 -34.965 1.00 86.62 367 LYS A O 1
ATOM 2986 N N . ARG A 1 368 ? 20.609 6.199 -32.864 1.00 83.44 368 ARG A N 1
ATOM 2987 C CA . ARG A 1 368 ? 19.316 6.463 -32.215 1.00 83.44 368 ARG A CA 1
ATOM 2988 C C . ARG A 1 368 ? 18.816 7.886 -32.489 1.00 83.44 368 ARG A C 1
ATOM 2990 O O . ARG A 1 368 ? 17.641 8.075 -32.785 1.00 83.44 368 ARG A O 1
ATOM 2997 N N . LEU A 1 369 ? 19.712 8.867 -32.476 1.00 81.62 369 LEU A N 1
ATOM 2998 C CA . LEU A 1 369 ? 19.384 10.263 -32.773 1.00 81.62 369 LEU A CA 1
ATOM 2999 C C . LEU A 1 369 ? 19.047 10.500 -34.243 1.00 81.62 369 LEU A C 1
ATOM 3001 O O . LEU A 1 369 ? 18.142 11.271 -34.538 1.00 81.62 369 LEU A O 1
ATOM 3005 N N . GLU A 1 370 ? 19.750 9.848 -35.167 1.00 82.75 370 GLU A N 1
ATOM 3006 C CA . GLU A 1 370 ? 19.437 9.889 -36.598 1.00 82.75 370 GLU A CA 1
ATOM 3007 C C . GLU A 1 370 ? 18.059 9.286 -36.875 1.00 82.75 370 GLU A C 1
ATOM 3009 O O . GLU A 1 370 ? 17.289 9.858 -37.647 1.00 82.75 370 GLU A O 1
ATOM 3014 N N . ALA A 1 371 ? 17.710 8.183 -36.204 1.00 81.31 371 ALA A N 1
ATOM 3015 C CA . ALA A 1 371 ? 16.375 7.596 -36.291 1.00 81.31 371 ALA A CA 1
ATOM 3016 C C . ALA A 1 371 ? 15.290 8.567 -35.784 1.00 81.31 371 ALA A C 1
ATOM 3018 O O . ALA A 1 371 ? 14.297 8.783 -36.478 1.00 81.31 371 ALA A O 1
ATOM 3019 N N . ALA A 1 372 ? 15.508 9.216 -34.634 1.00 74.56 372 ALA A N 1
ATOM 3020 C CA . ALA A 1 372 ? 14.584 10.214 -34.089 1.00 74.56 372 ALA A CA 1
ATOM 3021 C C . ALA A 1 372 ? 14.468 11.466 -34.987 1.00 74.56 372 ALA A C 1
ATOM 3023 O O . ALA A 1 372 ? 13.370 11.923 -35.291 1.00 74.56 372 ALA A O 1
ATOM 3024 N N . SER A 1 373 ? 15.593 11.989 -35.483 1.00 70.94 373 SER A N 1
ATOM 3025 C CA . SER A 1 373 ? 15.662 13.126 -36.417 1.00 70.94 373 SER A CA 1
ATOM 3026 C C . SER A 1 373 ? 14.952 12.842 -37.742 1.00 70.94 373 SER A C 1
ATOM 3028 O O . SER A 1 373 ? 14.291 13.728 -38.288 1.00 70.94 373 SER A O 1
ATOM 3030 N N . SER A 1 374 ? 15.063 11.614 -38.251 1.00 74.38 374 SER A N 1
ATOM 3031 C CA . SER A 1 374 ? 14.379 11.189 -39.475 1.00 74.38 374 SER A CA 1
ATOM 3032 C C . SER A 1 374 ? 12.863 11.112 -39.278 1.00 74.38 374 SER A C 1
ATOM 3034 O O . SER A 1 374 ? 12.121 11.444 -40.196 1.00 74.38 374 SER A O 1
ATOM 3036 N N . ALA A 1 375 ? 12.404 10.741 -38.078 1.00 67.88 375 ALA A N 1
ATOM 3037 C CA . ALA A 1 375 ? 10.986 10.746 -37.715 1.00 67.88 375 ALA A CA 1
ATOM 3038 C C . ALA A 1 375 ? 10.421 12.167 -37.496 1.00 67.88 375 ALA A C 1
ATOM 3040 O O . ALA A 1 375 ? 9.258 12.413 -37.801 1.00 67.88 375 ALA A O 1
ATOM 3041 N N . LEU A 1 376 ? 11.247 13.106 -37.013 1.00 63.00 376 LEU A N 1
ATOM 3042 C CA . LEU A 1 376 ? 10.890 14.512 -36.748 1.00 63.00 376 LEU A CA 1
ATOM 3043 C C . LEU A 1 376 ? 11.123 15.463 -37.942 1.00 63.00 376 LEU A C 1
ATOM 3045 O O . LEU A 1 376 ? 10.722 16.623 -37.890 1.00 63.00 376 LEU A O 1
ATOM 3049 N N . GLY A 1 377 ? 11.758 14.992 -39.019 1.00 55.56 377 GLY A N 1
ATOM 3050 C CA . GLY A 1 377 ? 11.901 15.726 -40.277 1.00 55.56 377 GLY A CA 1
ATOM 3051 C C . GLY A 1 377 ? 12.974 16.827 -40.311 1.00 55.56 377 GLY A C 1
ATOM 3052 O O . GLY A 1 377 ? 12.668 17.947 -40.716 1.00 55.56 377 GLY A O 1
ATOM 3053 N N . GLY A 1 378 ? 14.252 16.544 -39.996 1.00 55.16 378 GLY A N 1
ATOM 3054 C CA . GLY A 1 378 ? 15.327 17.441 -40.469 1.00 55.16 378 GLY A CA 1
ATOM 3055 C C . GLY A 1 378 ? 16.787 17.210 -40.004 1.00 55.16 378 GLY A C 1
ATOM 3056 O O . GLY A 1 378 ? 17.016 16.779 -38.874 1.00 55.16 378 GLY A O 1
ATOM 3057 N N . PRO A 1 379 ? 17.793 17.584 -40.839 1.00 54.34 379 PRO A N 1
ATOM 3058 C CA . PRO A 1 379 ? 19.242 17.375 -40.625 1.00 54.34 379 PRO A CA 1
ATOM 3059 C C . PRO A 1 379 ? 19.940 18.361 -39.659 1.00 54.34 379 PRO A C 1
ATOM 3061 O O . PRO A 1 379 ? 21.133 18.224 -39.377 1.00 54.34 379 PRO A O 1
ATOM 3064 N N . THR A 1 380 ? 19.237 19.376 -39.151 1.00 50.09 380 THR A N 1
ATOM 3065 C CA . THR A 1 380 ? 19.811 20.430 -38.289 1.00 50.09 380 THR A CA 1
ATOM 3066 C C . THR A 1 380 ? 20.057 19.945 -36.854 1.00 50.09 380 THR A C 1
ATOM 3068 O O . THR A 1 380 ? 21.034 20.353 -36.224 1.00 50.09 380 THR A O 1
ATOM 3071 N N . LEU A 1 381 ? 19.219 19.023 -36.358 1.00 51.88 381 LEU A N 1
ATOM 3072 C CA . LEU A 1 381 ? 19.330 18.443 -35.015 1.00 51.88 381 LEU A CA 1
ATOM 3073 C C . LEU A 1 381 ? 20.573 17.544 -34.893 1.00 51.88 381 LEU A C 1
ATOM 3075 O O . LEU A 1 381 ? 21.329 17.657 -33.931 1.00 51.88 381 LEU A O 1
ATOM 3079 N N . THR A 1 382 ? 20.860 16.735 -35.917 1.00 53.12 382 THR A N 1
ATOM 3080 C CA . THR A 1 382 ? 22.020 15.828 -35.969 1.00 53.12 382 THR A CA 1
ATOM 3081 C C . THR A 1 382 ? 23.337 16.581 -35.769 1.00 53.12 382 THR A C 1
ATOM 3083 O O . THR A 1 382 ? 24.204 16.147 -35.013 1.00 53.12 382 THR A O 1
ATOM 3086 N N . HIS A 1 383 ? 23.465 17.768 -36.372 1.00 52.00 383 HIS A N 1
ATOM 3087 C CA . HIS A 1 383 ? 24.666 18.598 -36.265 1.00 52.00 383 HIS A CA 1
ATOM 3088 C C . HIS A 1 383 ? 24.837 19.238 -34.874 1.00 52.00 383 HIS A C 1
ATOM 3090 O O . HIS A 1 383 ? 25.968 19.424 -34.411 1.00 52.00 383 HIS A O 1
ATOM 3096 N N . ALA A 1 384 ? 23.736 19.573 -34.193 1.00 51.84 384 ALA A N 1
ATOM 3097 C CA . ALA A 1 384 ? 23.765 20.081 -32.823 1.00 51.84 384 ALA A CA 1
ATOM 3098 C C . ALA A 1 384 ? 24.203 18.986 -31.840 1.00 51.84 384 ALA A C 1
ATOM 3100 O O . ALA A 1 384 ? 25.066 19.231 -30.990 1.00 51.84 384 ALA A O 1
ATOM 3101 N N . VAL A 1 385 ? 23.712 17.755 -32.020 1.00 54.62 385 VAL A N 1
ATOM 3102 C CA . VAL A 1 385 ? 24.103 16.642 -31.151 1.00 54.62 385 VAL A CA 1
ATOM 3103 C C . VAL A 1 385 ? 25.553 16.218 -31.378 1.00 54.62 385 VAL A C 1
ATOM 3105 O O . VAL A 1 385 ? 26.289 16.061 -30.406 1.00 54.62 385 VAL A O 1
ATOM 3108 N N . THR A 1 386 ? 26.031 16.167 -32.630 1.00 58.94 386 THR A N 1
ATOM 3109 C CA . THR A 1 386 ? 27.461 15.933 -32.917 1.00 58.94 386 THR A CA 1
ATOM 3110 C C . THR A 1 386 ? 28.367 16.904 -32.153 1.00 58.94 386 THR A C 1
ATOM 3112 O O . THR A 1 386 ? 29.442 16.526 -31.680 1.00 58.94 386 THR A O 1
ATOM 3115 N N . LYS A 1 387 ? 27.945 18.166 -32.010 1.00 47.19 387 LYS A N 1
ATOM 3116 C CA . LYS A 1 387 ? 28.701 19.198 -31.291 1.00 47.19 387 LYS A CA 1
ATOM 3117 C C . LYS A 1 387 ? 28.678 18.978 -29.772 1.00 47.19 387 LYS A C 1
ATOM 3119 O O . LYS A 1 387 ? 29.733 19.065 -29.145 1.00 47.19 387 LYS A O 1
ATOM 3124 N N . ALA A 1 388 ? 27.522 18.641 -29.199 1.00 50.69 388 ALA A N 1
ATOM 3125 C CA . ALA A 1 388 ? 27.380 18.349 -27.771 1.00 50.69 388 ALA A CA 1
ATOM 3126 C C . ALA A 1 388 ? 28.171 17.094 -27.351 1.00 50.69 388 ALA A C 1
ATOM 3128 O O . ALA A 1 388 ? 28.905 17.121 -26.361 1.00 50.69 388 ALA A O 1
ATOM 3129 N N . THR A 1 389 ? 28.125 16.024 -28.151 1.00 52.62 389 THR A N 1
ATOM 3130 C CA . THR A 1 389 ? 28.886 14.789 -27.900 1.00 52.62 389 THR A CA 1
ATOM 3131 C C . THR A 1 389 ? 30.395 15.022 -27.965 1.00 52.62 389 THR A C 1
ATOM 3133 O O . THR A 1 389 ? 31.133 14.492 -27.133 1.00 52.62 389 THR A O 1
ATOM 3136 N N . LYS A 1 390 ? 30.880 15.848 -28.905 1.00 56.59 390 LYS A N 1
ATOM 3137 C CA . LYS A 1 390 ? 32.303 16.226 -28.976 1.00 56.59 390 LYS A CA 1
ATOM 3138 C C . LYS A 1 390 ? 32.759 16.988 -27.732 1.00 56.59 390 LYS A C 1
ATOM 3140 O O . LYS A 1 390 ? 33.846 16.707 -27.236 1.00 56.59 390 LYS A O 1
ATOM 3145 N N . MET A 1 391 ? 31.930 17.889 -27.204 1.00 48.84 391 MET A N 1
ATOM 3146 C CA . MET A 1 391 ? 32.220 18.583 -25.944 1.00 48.84 391 MET A CA 1
ATOM 3147 C C . MET A 1 391 ? 32.289 17.615 -24.757 1.00 48.84 391 MET A C 1
ATOM 3149 O O . MET A 1 391 ? 33.294 17.604 -24.055 1.00 48.84 391 MET A O 1
ATOM 3153 N N . LEU A 1 392 ? 31.286 16.750 -24.574 1.00 47.88 392 LEU A N 1
ATOM 3154 C CA . LEU A 1 392 ? 31.258 15.779 -23.469 1.00 47.88 392 LEU A CA 1
ATOM 3155 C C . LEU A 1 392 ? 32.432 14.785 -23.528 1.00 47.88 392 LEU A C 1
ATOM 3157 O O . LEU A 1 392 ? 33.069 14.505 -22.512 1.00 47.88 392 LEU A O 1
ATOM 3161 N N . THR A 1 393 ? 32.767 14.299 -24.728 1.00 57.25 393 THR A N 1
ATOM 3162 C CA . THR A 1 393 ? 33.905 13.387 -24.944 1.00 57.25 393 THR A CA 1
ATOM 3163 C C . THR A 1 393 ? 35.235 14.081 -24.639 1.00 57.25 393 THR A C 1
ATOM 3165 O O . THR A 1 393 ? 36.111 13.473 -24.032 1.00 57.25 393 THR A O 1
ATOM 3168 N N . ALA A 1 394 ? 35.384 15.362 -25.000 1.00 57.22 394 ALA A N 1
ATOM 3169 C CA . ALA A 1 394 ? 36.584 16.145 -24.705 1.00 57.22 394 ALA A CA 1
ATOM 3170 C C . ALA A 1 394 ? 36.779 16.396 -23.201 1.00 57.22 394 ALA A C 1
ATOM 3172 O O . ALA A 1 394 ? 37.913 16.374 -22.728 1.00 57.22 394 ALA A O 1
ATOM 3173 N N . THR A 1 395 ? 35.692 16.588 -22.448 1.00 50.81 395 THR A N 1
ATOM 3174 C CA . THR A 1 395 ? 35.746 16.781 -20.992 1.00 50.81 395 THR A CA 1
ATOM 3175 C C . THR A 1 395 ? 36.053 15.482 -20.243 1.00 50.81 395 THR A C 1
ATOM 3177 O O . THR A 1 395 ? 36.780 15.510 -19.255 1.00 50.81 395 THR A O 1
ATOM 3180 N N . ALA A 1 396 ? 35.535 14.339 -20.707 1.00 45.69 396 ALA A N 1
ATOM 3181 C CA . ALA A 1 396 ? 35.695 13.061 -20.012 1.00 45.69 396 ALA A CA 1
ATOM 3182 C C . ALA A 1 396 ? 36.939 12.254 -20.441 1.00 45.69 396 ALA A C 1
ATOM 3184 O O . ALA A 1 396 ? 37.523 11.568 -19.604 1.00 45.69 396 ALA A O 1
ATOM 3185 N N . MET A 1 397 ? 37.350 12.310 -21.718 1.00 54.88 397 MET A N 1
ATOM 3186 C CA . MET A 1 397 ? 38.552 11.643 -22.253 1.00 54.88 397 MET A CA 1
ATOM 3187 C C . MET A 1 397 ? 39.161 12.408 -23.453 1.00 54.88 397 MET A C 1
ATOM 3189 O O . MET A 1 397 ? 38.791 12.162 -24.607 1.00 54.88 397 MET A O 1
ATOM 3193 N N . PRO A 1 398 ? 40.166 13.280 -23.225 1.00 52.84 398 PRO A N 1
ATOM 3194 C CA . PRO A 1 398 ? 40.736 14.156 -24.257 1.00 52.84 398 PRO A CA 1
ATOM 3195 C C . PRO A 1 398 ? 41.306 13.425 -25.486 1.00 52.84 398 PRO A C 1
ATOM 3197 O O . PRO A 1 398 ? 41.278 13.948 -26.597 1.00 52.84 398 PRO A O 1
ATOM 3200 N N . THR A 1 399 ? 41.799 12.197 -25.310 1.00 51.00 399 THR A N 1
ATOM 3201 C CA . THR A 1 399 ? 42.418 11.375 -26.364 1.00 51.00 399 THR A CA 1
ATOM 3202 C C . THR A 1 399 ? 41.419 10.726 -27.327 1.00 51.00 399 THR A C 1
ATOM 3204 O O . THR A 1 399 ? 41.812 10.340 -28.424 1.00 51.00 399 THR A O 1
ATOM 3207 N N . VAL A 1 400 ? 40.136 10.611 -26.961 1.00 50.16 400 VAL A N 1
ATOM 3208 C CA . VAL A 1 400 ? 39.086 10.008 -27.811 1.00 50.16 400 VAL A CA 1
ATOM 3209 C C . VAL A 1 400 ? 38.396 11.062 -28.684 1.00 50.16 400 VAL A C 1
ATOM 3211 O O . VAL A 1 400 ? 37.981 10.760 -29.808 1.00 50.16 400 VAL A O 1
ATOM 3214 N N . ALA A 1 401 ? 38.343 12.313 -28.215 1.00 51.22 401 ALA A N 1
ATOM 3215 C CA . ALA A 1 401 ? 37.697 13.441 -28.891 1.00 51.22 401 ALA A CA 1
ATOM 3216 C C . ALA A 1 401 ? 38.241 13.716 -30.307 1.00 51.22 401 ALA A C 1
ATOM 3218 O O . ALA A 1 401 ? 37.496 14.156 -31.182 1.00 51.22 401 ALA A O 1
ATOM 3219 N N . THR A 1 402 ? 39.510 13.393 -30.567 1.00 50.25 402 THR A N 1
ATOM 3220 C CA . THR A 1 402 ? 40.159 13.539 -31.882 1.00 50.25 402 THR A CA 1
ATOM 3221 C C . THR A 1 402 ? 39.697 12.511 -32.923 1.00 50.25 402 THR A C 1
ATOM 3223 O O . THR A 1 402 ? 39.994 12.673 -34.103 1.00 50.25 402 THR A O 1
ATOM 3226 N N . SER A 1 403 ? 38.948 11.474 -32.522 1.00 48.47 403 SER A N 1
ATOM 3227 C CA . SER A 1 403 ? 38.544 10.356 -33.394 1.00 48.47 403 SER A CA 1
ATOM 3228 C C . SER A 1 403 ? 37.048 10.294 -33.737 1.00 48.47 403 SER A C 1
ATOM 3230 O O . SER A 1 403 ? 36.640 9.434 -34.517 1.00 48.47 403 SER A O 1
ATOM 3232 N N . VAL A 1 404 ? 36.223 11.198 -33.194 1.00 46.47 404 VAL A N 1
ATOM 3233 C CA . VAL A 1 404 ? 34.776 11.256 -33.469 1.00 46.47 404 VAL A CA 1
ATOM 3234 C C . VAL A 1 404 ? 34.539 11.976 -34.804 1.00 46.47 404 VAL A C 1
ATOM 3236 O O . VAL A 1 404 ? 34.414 13.205 -34.857 1.00 46.47 404 VAL A O 1
ATOM 3239 N N . GLN A 1 405 ? 34.518 11.219 -35.903 1.00 49.78 405 GLN A N 1
ATOM 3240 C CA . GLN A 1 405 ? 34.155 11.739 -37.225 1.00 49.78 405 GLN A CA 1
ATOM 3241 C C . GLN A 1 405 ? 32.648 12.023 -37.301 1.00 49.78 405 GLN A C 1
ATOM 3243 O O . GLN A 1 405 ? 31.831 11.276 -36.769 1.00 49.78 405 GLN A O 1
ATOM 3248 N N . SER A 1 406 ? 32.290 13.143 -37.933 1.00 42.75 406 SER A N 1
ATOM 3249 C CA . SER A 1 406 ? 30.897 13.514 -38.204 1.00 42.75 406 SER A CA 1
ATOM 3250 C C . SER A 1 406 ? 30.278 12.540 -39.222 1.00 42.75 406 SER A C 1
ATOM 3252 O O . SER A 1 406 ? 31.020 12.078 -40.093 1.00 42.75 406 SER A O 1
ATOM 3254 N N . PRO A 1 407 ? 28.956 12.274 -39.189 1.00 38.72 407 PRO A N 1
ATOM 3255 C CA . PRO A 1 407 ? 28.306 11.473 -40.222 1.00 38.72 407 PRO A CA 1
ATOM 3256 C C . PRO A 1 407 ? 28.577 12.085 -41.598 1.00 38.72 407 PRO A C 1
ATOM 3258 O O . PRO A 1 407 ? 28.391 13.290 -41.812 1.00 38.72 407 PRO A O 1
ATOM 3261 N N . SER A 1 408 ? 29.084 11.268 -42.517 1.00 39.94 408 SER A N 1
ATOM 3262 C CA . SER A 1 408 ? 29.387 11.659 -43.888 1.00 39.94 408 SER A CA 1
ATOM 3263 C C . SER A 1 408 ? 28.117 12.209 -44.532 1.00 39.94 408 SER A C 1
ATOM 3265 O O . SER A 1 408 ? 27.107 11.514 -44.619 1.00 39.94 408 SER A O 1
ATOM 3267 N N . ARG A 1 409 ? 28.162 13.455 -45.019 1.00 38.28 409 ARG A N 1
ATOM 3268 C CA . ARG A 1 409 ? 27.119 13.972 -45.910 1.00 38.28 409 ARG A CA 1
ATOM 3269 C C . ARG A 1 409 ? 27.044 13.043 -47.119 1.00 38.28 409 ARG A C 1
ATOM 3271 O O . ARG A 1 409 ? 27.980 13.016 -47.916 1.00 38.28 409 ARG A O 1
ATOM 3278 N N . TYR A 1 410 ? 25.936 12.325 -47.264 1.00 34.44 410 TYR A N 1
ATOM 3279 C CA . TYR A 1 410 ? 25.546 11.715 -48.529 1.00 34.44 410 TYR A CA 1
ATOM 3280 C C . TYR A 1 410 ? 25.429 12.856 -49.554 1.00 34.44 410 TYR A C 1
ATOM 3282 O O . TYR A 1 410 ? 24.457 13.610 -49.559 1.00 34.44 410 TYR A O 1
ATOM 3290 N N . ARG A 1 411 ? 26.468 13.064 -50.367 1.00 33.06 411 ARG A N 1
ATOM 3291 C CA . ARG A 1 411 ? 26.366 13.837 -51.606 1.00 33.06 411 ARG A CA 1
ATOM 3292 C C . ARG A 1 411 ? 26.097 12.823 -52.706 1.00 33.06 411 ARG A C 1
ATOM 3294 O O . ARG A 1 411 ? 26.986 12.057 -53.053 1.00 33.06 411 ARG A O 1
ATOM 3301 N N . GLY A 1 412 ? 24.856 12.801 -53.187 1.00 35.19 412 GLY A N 1
ATOM 3302 C CA . GLY A 1 412 ? 24.540 12.205 -54.480 1.00 35.19 412 GLY A CA 1
ATOM 3303 C C . GLY A 1 412 ? 25.255 12.978 -55.588 1.00 35.19 412 GLY A C 1
ATOM 3304 O O . GLY A 1 412 ? 25.343 14.209 -55.521 1.00 35.19 412 GLY A O 1
ATOM 3305 N N . GLY A 1 413 ? 25.781 12.234 -56.556 1.00 27.94 413 GLY A N 1
ATOM 3306 C CA . GLY A 1 413 ? 26.574 12.709 -57.685 1.00 27.94 413 GLY A CA 1
ATOM 3307 C C . GLY A 1 413 ? 27.511 11.613 -58.144 1.00 27.94 413 GLY A C 1
ATOM 3308 O O . GLY A 1 413 ? 28.645 11.599 -57.619 1.00 27.94 413 GLY A O 1
#

Secondary structure (DSSP, 8-state):
-HHHHHHHHTT--HHHHHHHHHHHHHHHHHS-HHHHHHHHHHHHHHHHH---HHHHHHHHHHHHHHHT-TTS-HHHHHHHHHHHHHHHT-TTTS-HHHHHHHHHHHHHHHHHHHSTT------HHHHHHHHHHHHHHHHHH--STT--HHHHHHHHTS-HHHHHHHHHHHHHHHHHHHHGGG---TT-BSSSSSBHHHHHHHHHHHHHHHHHHHT----HHHHHHHHHHHTSSTT--HHHHHHHHHHHHHTGGGS-HHHHHHHHHHTGGGS-GGG--HHHHHHHHHHHHHHHHHTTSEEEETTEEEES-S--TTHHHHHHHHHH-S-HHHHHHHHHHHHIIIIISB-TTGGGGHHHHHHHHHHHHHHHHHHHHHHHT-THHHHHHHHHHHHHHHHH-TTTGGG-PPPP-----

Sequence (413 aa):
IHTIVAAAAVKFSFDQLTHLFVLIQKSWEVESDRVRQKLLSLIGRIGREARSETTTGKVLEVLWELAHLPTLPTSLVQQALEEHLGILSDAYAVKETVKRNYIIKCIEDIKKASQQSVPQAVWVVPALRQLHEITRSFIKQTYQKQDKSIIQDLKKNFEIVKLITGSLVCCHRLAVTASGCNGLSASTLVDGRYTYQEYLDSHLRFLAFFLQEASLYLVWSRAKELWECLVTGPDVCELDREMCFEWFTKGQHDLESDVQQQLFKEKILKLEPYEITMNGFSLFKTFFENVNLCDHRLKRQGTQLCVERLDLQGMDFIWRIAMETPDEEIANEAIQLIITYSYTNLNPKMKKDSVSLHKKFIADCYKRLEAASSALGGPTLTHAVTKATKMLTATAMPTVATSVQSPSRYRGG

Organism: NCBI:txid1143690